Protein AF-A0A6P0WXD3-F1 (afdb_monomer)

Sequence (541 aa):
MPPDFLRRFNADGTFTYDPAAGFDGTDSFFYSLSNAGGSDVAEVEFTVDDVIWFIDNSAGGSTNEGTLENPFTSLAAFNSANDGVGNNPEAGDNIFLYSGSSNYTGGVTLLDNQTLIGQGVTGTSLENELGITLAPFSSSSLPSIGGTDPVITNASGDGITLASGNTIRGLNINNTSGDGISGSNVSDIAISEVDISNTGVHGIDLNTVTNFTYEDSEIIEAGNENAENSIHIRNLFGTNLIEDVRLDEINESGIDIRNNTTDDGTTDSLTIRRLTVEEHSGNFGEDGILAEANGTSNLTLLIDDSDFDINEDGSLGVLVNSQGTATLDLTIQNSTFNAGDANGTGSIQVNNAGNSNATVVIDNNDINNSNGNSINVLNNDNATSVTTISNNEIDGDSTDNTGFGIRVLQDENGSQTVLIDNNTIDTHNFTAILLNARDGNGVLNATVTNNTNTTEPLFEFEAGFAATSEDQNTLNVSLSGNDFNGRNNFSGTEDIALNQFDSSTLNVTQASTANLSALNNGNTVGITGSVNFNQPAPPTP

Structure (mmCIF, N/CA/C/O backbone):
data_AF-A0A6P0WXD3-F1
#
_entry.id   AF-A0A6P0WXD3-F1
#
loop_
_atom_site.group_PDB
_atom_site.id
_atom_site.type_symbol
_atom_site.label_atom_id
_atom_site.label_alt_id
_atom_site.label_comp_id
_atom_site.label_asym_id
_atom_site.label_entity_id
_atom_site.label_seq_id
_atom_site.pdbx_PDB_ins_code
_atom_site.Cartn_x
_atom_site.Cartn_y
_atom_site.Cartn_z
_atom_site.occupancy
_atom_site.B_iso_or_equiv
_atom_site.auth_seq_id
_atom_site.auth_comp_id
_atom_site.auth_asym_id
_atom_site.auth_atom_id
_atom_site.pdbx_PDB_model_num
ATOM 1 N N . MET A 1 1 ? 17.177 4.459 -50.167 1.00 46.03 1 MET A N 1
ATOM 2 C CA . MET A 1 1 ? 18.017 3.883 -49.105 1.00 46.03 1 MET A CA 1
ATOM 3 C C . MET A 1 1 ? 19.326 4.656 -49.015 1.00 46.03 1 MET A C 1
ATOM 5 O O . MET A 1 1 ? 20.008 4.750 -50.038 1.00 46.03 1 MET A O 1
ATOM 9 N N . PRO A 1 2 ? 19.714 5.200 -47.851 1.00 38.22 2 PRO A N 1
ATOM 10 C CA . PRO A 1 2 ? 21.131 5.164 -47.511 1.00 38.22 2 PRO A CA 1
ATOM 11 C C . PRO A 1 2 ? 21.561 3.684 -47.593 1.00 38.22 2 PRO A C 1
ATOM 13 O O . PRO A 1 2 ? 20.780 2.816 -47.211 1.00 38.22 2 PRO A O 1
ATOM 16 N N . PRO A 1 3 ? 22.718 3.359 -48.172 1.00 44.72 3 PRO A N 1
ATOM 17 C CA . PRO A 1 3 ? 23.075 1.989 -48.552 1.00 44.72 3 PRO A CA 1
ATOM 18 C C . PRO A 1 3 ? 23.311 0.985 -47.397 1.00 44.72 3 PRO A C 1
ATOM 20 O O . PRO A 1 3 ? 23.770 -0.114 -47.687 1.00 44.72 3 PRO A O 1
ATOM 23 N N . ASP A 1 4 ? 22.992 1.304 -46.136 1.00 54.38 4 ASP A N 1
ATOM 24 C CA . ASP A 1 4 ? 23.573 0.614 -44.969 1.00 54.38 4 ASP A CA 1
ATOM 25 C C . ASP A 1 4 ? 22.678 -0.400 -44.216 1.00 54.38 4 ASP A C 1
ATOM 27 O O . ASP A 1 4 ? 23.215 -1.145 -43.404 1.00 54.38 4 ASP A O 1
ATOM 31 N N . PHE A 1 5 ? 21.368 -0.531 -44.490 1.00 65.19 5 PHE A N 1
ATOM 32 C CA . PHE A 1 5 ? 20.478 -1.400 -43.670 1.00 65.19 5 PHE A CA 1
ATOM 33 C C . PHE A 1 5 ? 20.148 -2.779 -44.274 1.00 65.19 5 PHE A C 1
ATOM 35 O O . PHE A 1 5 ? 19.750 -3.711 -43.573 1.00 65.19 5 PHE A O 1
ATOM 42 N N . LEU A 1 6 ? 20.350 -2.962 -45.585 1.00 67.62 6 LEU A N 1
ATOM 43 C CA . LEU A 1 6 ? 20.211 -4.271 -46.233 1.00 67.62 6 LEU A CA 1
ATOM 44 C C . LEU A 1 6 ? 21.538 -5.037 -46.132 1.00 67.62 6 LEU A C 1
ATOM 46 O O . LEU A 1 6 ? 22.413 -4.905 -46.990 1.00 67.62 6 LEU A O 1
ATOM 50 N N . ARG A 1 7 ? 21.691 -5.868 -45.098 1.00 65.12 7 ARG A N 1
ATOM 51 C CA . ARG A 1 7 ? 22.963 -6.555 -44.807 1.00 65.12 7 ARG A CA 1
ATOM 52 C C . ARG A 1 7 ? 23.323 -7.644 -45.831 1.00 65.12 7 ARG A C 1
ATOM 54 O O . ARG A 1 7 ? 24.506 -7.923 -46.036 1.00 65.12 7 ARG A O 1
ATOM 61 N N . ARG A 1 8 ? 22.344 -8.288 -46.489 1.00 69.56 8 ARG A N 1
ATOM 62 C CA . ARG A 1 8 ? 22.597 -9.345 -47.497 1.00 69.56 8 ARG A CA 1
ATOM 63 C C . ARG A 1 8 ? 21.376 -9.626 -48.371 1.00 69.56 8 ARG A C 1
ATOM 65 O O . ARG A 1 8 ? 20.282 -9.737 -47.839 1.00 69.56 8 ARG A O 1
ATOM 72 N N . PHE A 1 9 ? 21.583 -9.853 -49.672 1.00 76.94 9 PHE A N 1
ATOM 73 C CA . PHE A 1 9 ? 20.597 -10.457 -50.581 1.00 76.94 9 PHE A CA 1
ATOM 74 C C . PHE A 1 9 ? 21.140 -11.794 -51.108 1.00 76.94 9 PHE A C 1
ATOM 76 O O . PHE A 1 9 ? 22.226 -11.844 -51.691 1.00 76.94 9 PHE A O 1
ATOM 83 N N . ASN A 1 10 ? 20.418 -12.884 -50.867 1.00 80.06 10 ASN A N 1
ATOM 84 C CA . ASN A 1 10 ? 20.824 -14.248 -51.194 1.00 80.06 10 ASN A CA 1
ATOM 85 C C . ASN A 1 10 ? 20.295 -14.686 -52.570 1.00 80.06 10 ASN A C 1
ATOM 87 O O . ASN A 1 10 ? 19.310 -14.165 -53.089 1.00 80.06 10 ASN A O 1
ATOM 91 N N . ALA A 1 11 ? 20.938 -15.693 -53.171 1.00 81.50 11 ALA A N 1
ATOM 92 C CA . ALA A 1 11 ? 20.567 -16.206 -54.496 1.00 81.50 11 ALA A CA 1
ATOM 93 C C . ALA A 1 11 ? 19.182 -16.887 -54.543 1.00 81.50 11 ALA A C 1
ATOM 95 O O . ALA A 1 11 ? 18.634 -17.076 -55.627 1.00 81.50 11 ALA A O 1
ATOM 96 N N . ASP A 1 12 ? 18.631 -17.259 -53.386 1.00 82.75 12 ASP A N 1
ATOM 97 C CA . ASP A 1 12 ? 17.275 -17.795 -53.223 1.00 82.75 12 ASP A CA 1
ATOM 98 C C . ASP A 1 12 ? 16.204 -16.700 -53.041 1.00 82.75 12 ASP A C 1
ATOM 100 O O . ASP A 1 12 ? 15.026 -17.020 -52.900 1.00 82.75 12 ASP A O 1
ATOM 104 N N . GLY A 1 13 ? 16.597 -15.421 -53.080 1.00 79.50 13 GLY A N 1
ATOM 105 C CA . GLY A 1 13 ? 15.706 -14.270 -52.931 1.00 79.50 13 GLY A CA 1
ATOM 106 C C . GLY A 1 13 ? 15.462 -13.829 -51.486 1.00 79.50 13 GLY A C 1
ATOM 107 O O . GLY A 1 13 ? 14.724 -12.869 -51.279 1.00 79.50 13 GLY A O 1
ATOM 108 N N . THR A 1 14 ? 16.071 -14.485 -50.492 1.00 84.00 14 THR A N 1
ATOM 109 C CA . THR A 1 14 ? 16.006 -14.037 -49.092 1.00 84.00 14 THR A CA 1
ATOM 110 C C . THR A 1 14 ? 16.942 -12.857 -48.849 1.00 84.00 14 THR A C 1
ATOM 112 O O . THR A 1 14 ? 17.997 -12.741 -49.478 1.00 84.00 14 THR A O 1
ATOM 115 N N . PHE A 1 15 ? 16.579 -11.979 -47.920 1.00 82.31 15 PHE A N 1
ATOM 116 C CA . PHE A 1 15 ? 17.420 -10.862 -47.515 1.00 82.31 15 PHE A CA 1
ATOM 117 C C . PHE A 1 15 ? 17.396 -10.676 -46.003 1.00 82.31 15 PHE A C 1
ATOM 119 O O . PHE A 1 15 ? 16.479 -11.136 -45.329 1.00 82.31 15 PHE A O 1
ATOM 126 N N . THR A 1 16 ? 18.430 -10.024 -45.479 1.00 85.06 16 THR A N 1
ATOM 127 C CA . THR A 1 16 ? 18.495 -9.614 -44.075 1.00 85.06 16 THR A CA 1
ATOM 128 C C . THR A 1 16 ? 18.417 -8.099 -44.025 1.00 85.06 16 THR A C 1
ATOM 130 O O . THR A 1 16 ? 19.223 -7.422 -44.670 1.00 85.06 16 THR A O 1
ATOM 133 N N . TYR A 1 17 ? 17.441 -7.602 -43.278 1.00 85.62 17 TYR A N 1
ATOM 134 C CA . TYR A 1 17 ? 17.276 -6.199 -42.942 1.00 85.62 17 TYR A CA 1
ATOM 135 C C . TYR A 1 17 ? 17.602 -6.035 -41.463 1.00 85.62 17 TYR A C 1
ATOM 137 O O . TYR A 1 17 ? 17.128 -6.823 -40.646 1.00 85.62 17 TYR A O 1
ATOM 145 N N . ASP A 1 18 ? 18.446 -5.062 -41.161 1.00 85.50 18 ASP A N 1
ATOM 146 C CA . ASP A 1 18 ? 18.772 -4.665 -39.801 1.00 85.50 18 ASP A CA 1
ATOM 147 C C . ASP A 1 18 ? 18.635 -3.140 -39.738 1.00 85.50 18 ASP A C 1
ATOM 149 O O . ASP A 1 18 ? 19.424 -2.449 -40.397 1.00 85.50 18 ASP A O 1
ATOM 153 N N . PRO A 1 19 ? 17.584 -2.617 -39.084 1.00 87.75 19 PRO A N 1
ATOM 154 C CA . PRO A 1 19 ? 17.342 -1.182 -39.026 1.00 87.75 19 PRO A CA 1
ATOM 155 C C . PRO A 1 19 ? 18.448 -0.466 -38.241 1.00 87.75 19 PRO A C 1
ATOM 157 O O . PRO A 1 19 ? 19.242 -1.084 -37.531 1.00 87.75 19 PRO A O 1
ATOM 160 N N . ALA A 1 20 ? 18.505 0.864 -38.354 1.00 88.81 20 ALA A N 1
ATOM 161 C CA . ALA A 1 20 ? 19.303 1.646 -37.413 1.00 88.81 20 ALA A CA 1
ATOM 162 C C . ALA A 1 20 ? 18.816 1.385 -35.979 1.00 88.81 20 ALA A C 1
ATOM 164 O O . ALA A 1 20 ? 17.623 1.160 -35.770 1.00 88.81 20 ALA A O 1
ATOM 165 N N . ALA A 1 21 ? 19.723 1.471 -35.003 1.00 91.94 21 ALA A N 1
ATOM 166 C CA . ALA A 1 21 ? 19.342 1.479 -33.594 1.00 91.94 21 ALA A CA 1
ATOM 167 C C . ALA A 1 21 ? 18.220 2.504 -33.359 1.00 91.94 21 ALA A C 1
ATOM 169 O O . ALA A 1 21 ? 18.282 3.602 -33.922 1.00 91.94 21 ALA A O 1
ATOM 170 N N . GLY A 1 22 ? 17.196 2.100 -32.603 1.00 92.62 22 GLY A N 1
ATOM 171 C CA . GLY A 1 22 ? 16.032 2.921 -32.265 1.00 92.62 22 GLY A CA 1
ATOM 172 C C . GLY A 1 22 ? 15.164 3.373 -33.436 1.00 92.62 22 GLY A C 1
ATOM 173 O O . GLY A 1 22 ? 14.459 4.359 -33.299 1.00 92.62 22 GLY A O 1
ATOM 174 N N . PHE A 1 23 ? 15.253 2.745 -34.613 1.00 92.50 23 PHE A N 1
ATOM 175 C CA . PHE A 1 23 ? 14.320 3.051 -35.697 1.00 92.50 23 PHE A CA 1
ATOM 176 C C . PHE A 1 23 ? 13.015 2.274 -35.526 1.00 92.50 23 PHE A C 1
ATOM 178 O O . PHE A 1 23 ? 13.013 1.042 -35.576 1.00 92.50 23 PHE A O 1
ATOM 185 N N . ASP A 1 24 ? 11.922 3.015 -35.461 1.00 90.94 24 ASP A N 1
ATOM 186 C CA . ASP A 1 24 ? 10.548 2.568 -35.598 1.00 90.94 24 ASP A CA 1
ATOM 187 C C . ASP A 1 24 ? 9.872 3.299 -36.782 1.00 90.94 24 ASP A C 1
ATOM 189 O O . ASP A 1 24 ? 10.327 4.327 -37.297 1.00 90.94 24 ASP A O 1
ATOM 193 N N . GLY A 1 25 ? 8.791 2.725 -37.300 1.00 92.00 25 GLY A N 1
ATOM 194 C CA . GLY A 1 25 ? 8.017 3.273 -38.407 1.00 92.00 25 GLY A CA 1
ATOM 195 C C . GLY A 1 25 ? 8.165 2.524 -39.732 1.00 92.00 25 GLY A C 1
ATOM 196 O O . GLY A 1 25 ? 8.572 1.366 -39.819 1.00 92.00 25 GLY A O 1
ATOM 197 N N . THR A 1 26 ? 7.711 3.170 -40.808 1.00 91.94 26 THR A N 1
ATOM 198 C CA . THR A 1 26 ? 7.602 2.536 -42.132 1.00 91.94 26 THR A CA 1
ATOM 199 C C . THR A 1 26 ? 8.904 2.650 -42.912 1.00 91.94 26 THR A C 1
ATOM 201 O O . THR A 1 26 ? 9.421 3.751 -43.105 1.00 91.94 26 THR A O 1
ATOM 204 N N . ASP A 1 27 ? 9.376 1.526 -43.446 1.00 91.19 27 ASP A N 1
ATOM 205 C CA . ASP A 1 27 ? 10.491 1.472 -44.385 1.00 91.19 27 ASP A CA 1
ATOM 206 C C . ASP A 1 27 ? 10.106 0.695 -45.652 1.00 91.19 27 ASP A C 1
ATOM 208 O O . ASP A 1 27 ? 9.104 -0.024 -45.725 1.00 91.19 27 ASP A O 1
ATOM 212 N N . SER A 1 28 ? 10.895 0.887 -46.703 1.00 89.19 28 SER A N 1
ATOM 213 C CA . SER A 1 28 ? 10.665 0.265 -47.996 1.00 89.19 28 SER A CA 1
ATOM 214 C C . SER A 1 28 ? 11.958 -0.013 -48.749 1.00 89.19 28 SER A C 1
ATOM 216 O O . SER A 1 28 ? 12.973 0.685 -48.646 1.00 89.19 28 SER A O 1
ATOM 218 N N . PHE A 1 29 ? 11.914 -1.034 -49.598 1.00 85.50 29 PHE A N 1
ATOM 219 C CA . PHE A 1 29 ? 12.948 -1.246 -50.599 1.00 85.50 29 PHE A CA 1
ATOM 220 C C . PHE A 1 29 ? 12.358 -1.692 -51.929 1.00 85.50 29 PHE A C 1
ATOM 222 O O . PHE A 1 29 ? 11.316 -2.338 -52.008 1.00 85.50 29 PHE A O 1
ATOM 229 N N . PHE A 1 30 ? 13.085 -1.381 -52.999 1.00 88.06 30 PHE A N 1
ATOM 230 C CA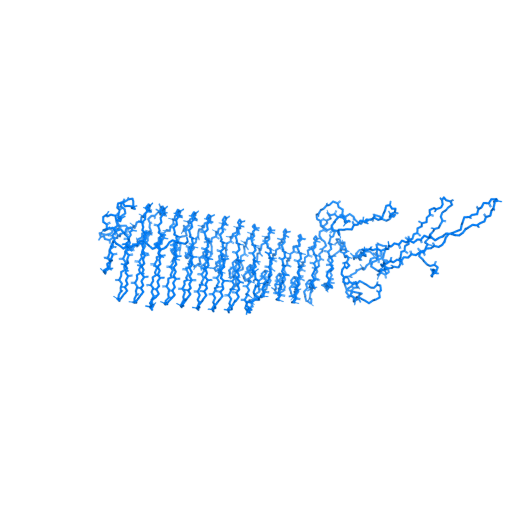 . PHE A 1 30 ? 12.759 -1.842 -54.341 1.00 88.06 30 PHE A CA 1
ATOM 231 C C . PHE A 1 30 ? 13.600 -3.062 -54.700 1.00 88.06 30 PHE A C 1
ATOM 233 O O . PHE A 1 30 ? 14.802 -3.102 -54.429 1.00 88.06 30 PHE A O 1
ATOM 240 N N . TYR A 1 31 ? 12.997 -4.022 -55.390 1.00 84.94 31 TYR A N 1
ATOM 241 C CA . TYR A 1 31 ? 13.704 -5.138 -56.014 1.00 84.94 31 TYR A CA 1
ATOM 242 C C . TYR A 1 31 ? 13.327 -5.247 -57.489 1.00 84.94 31 TYR A C 1
ATOM 244 O O . TYR A 1 31 ? 12.270 -4.782 -57.917 1.00 84.94 31 TYR A O 1
ATOM 252 N N . SER A 1 32 ? 14.207 -5.859 -58.287 1.00 88.06 32 SER A N 1
ATOM 253 C CA . SER A 1 32 ? 13.945 -6.107 -59.702 1.00 88.06 32 SER A CA 1
ATOM 254 C C . SER A 1 32 ? 13.986 -7.592 -60.021 1.00 88.06 32 SER A C 1
ATOM 256 O O . SER A 1 32 ? 14.920 -8.296 -59.637 1.00 88.06 32 SER A O 1
ATOM 258 N N . LEU A 1 33 ? 12.977 -8.062 -60.751 1.00 87.00 33 LEU A N 1
ATOM 259 C CA . LEU A 1 33 ? 12.922 -9.418 -61.285 1.00 87.00 33 LEU A CA 1
ATOM 260 C C . LEU A 1 33 ? 13.192 -9.375 -62.784 1.00 87.00 33 LEU A C 1
ATOM 262 O O . LEU A 1 33 ? 12.530 -8.640 -63.509 1.00 87.00 33 LEU A O 1
ATOM 266 N N . SER A 1 34 ? 14.128 -10.197 -63.259 1.00 88.50 34 SER A N 1
ATOM 267 C CA . SER A 1 34 ? 14.469 -10.327 -64.679 1.00 88.50 34 SER A CA 1
ATOM 268 C C . SER A 1 34 ? 14.293 -11.767 -65.162 1.00 88.50 34 SER A C 1
ATOM 270 O O . SER A 1 34 ? 14.716 -12.714 -64.502 1.00 88.50 34 SER A O 1
ATOM 272 N N . ASN A 1 35 ? 13.731 -11.946 -66.355 1.00 90.56 35 ASN A N 1
ATOM 273 C CA . ASN A 1 35 ? 13.708 -13.222 -67.071 1.00 90.56 35 ASN A CA 1
ATOM 274 C C . ASN A 1 35 ? 13.937 -13.009 -68.581 1.00 90.56 35 ASN A C 1
ATOM 276 O O . ASN A 1 35 ? 14.199 -11.898 -69.038 1.00 90.56 35 ASN A O 1
ATOM 280 N N . ALA A 1 36 ? 13.834 -14.073 -69.386 1.00 94.56 36 ALA A N 1
ATOM 281 C CA . ALA A 1 36 ? 14.030 -13.988 -70.839 1.00 94.56 36 ALA A CA 1
ATOM 282 C C . ALA A 1 36 ? 13.021 -13.067 -71.567 1.00 94.56 36 ALA A C 1
ATOM 284 O O . ALA A 1 36 ? 13.238 -12.728 -72.729 1.00 94.56 36 ALA A O 1
ATOM 285 N N . GLY A 1 37 ? 11.920 -12.688 -70.912 1.00 92.88 37 GLY A N 1
ATOM 286 C CA . GLY A 1 37 ? 10.877 -11.804 -71.428 1.00 92.88 37 GLY A CA 1
ATOM 287 C C . GLY A 1 37 ? 10.999 -10.335 -71.007 1.00 92.88 37 GLY A C 1
ATOM 288 O O . GLY A 1 37 ? 10.280 -9.514 -71.570 1.00 92.88 37 GLY A O 1
ATOM 289 N N . GLY A 1 38 ? 11.885 -9.980 -70.068 1.00 92.88 38 GLY A N 1
ATOM 290 C CA . GLY A 1 38 ? 12.076 -8.597 -69.614 1.00 92.88 38 GLY A CA 1
ATOM 291 C C . GLY A 1 38 ? 12.451 -8.475 -68.137 1.00 92.88 38 GLY A C 1
ATOM 292 O O . GLY A 1 38 ? 12.716 -9.477 -67.475 1.00 92.88 38 GLY A O 1
ATOM 293 N N . SER A 1 39 ? 12.474 -7.236 -67.637 1.00 93.88 39 SER A N 1
ATOM 294 C CA . SER A 1 39 ? 12.678 -6.916 -66.221 1.00 93.88 39 SER A CA 1
ATOM 295 C C . SER A 1 39 ? 11.541 -6.044 -65.706 1.00 93.88 39 SER A C 1
ATOM 297 O O . SER A 1 39 ? 11.061 -5.190 -66.451 1.00 93.88 39 SER A O 1
ATOM 299 N N . ASP A 1 40 ? 11.156 -6.236 -64.450 1.00 95.38 40 ASP A N 1
ATOM 300 C CA . ASP A 1 40 ? 10.182 -5.404 -63.740 1.00 95.38 40 ASP A CA 1
ATOM 301 C C . ASP A 1 40 ? 10.739 -4.980 -62.374 1.00 95.38 40 ASP A C 1
ATOM 303 O O . ASP A 1 40 ? 11.691 -5.599 -61.881 1.00 95.38 40 ASP A O 1
ATOM 307 N N . VAL A 1 41 ? 10.196 -3.915 -61.788 1.00 93.62 41 VAL A N 1
ATOM 308 C CA . VAL A 1 41 ? 10.593 -3.385 -60.474 1.00 93.62 41 VAL A CA 1
ATOM 309 C C . VAL A 1 41 ? 9.367 -3.322 -59.574 1.00 93.62 41 VAL A C 1
ATOM 311 O O . VAL A 1 41 ? 8.339 -2.779 -59.967 1.00 93.62 41 VAL A O 1
ATOM 314 N N . ALA A 1 42 ? 9.493 -3.847 -58.360 1.00 91.56 42 ALA A N 1
ATOM 315 C CA . ALA A 1 42 ? 8.449 -3.812 -57.347 1.00 91.56 42 ALA A CA 1
ATOM 316 C C . ALA A 1 42 ? 8.993 -3.251 -56.029 1.00 91.56 42 ALA A C 1
ATOM 318 O O . ALA A 1 42 ? 10.191 -3.341 -55.754 1.00 91.56 42 ALA A O 1
ATOM 319 N N . GLU A 1 43 ? 8.095 -2.668 -55.242 1.00 91.69 43 GLU A N 1
ATOM 320 C CA . GLU A 1 43 ? 8.355 -2.132 -53.908 1.00 91.69 43 GLU A CA 1
ATOM 321 C C . GLU A 1 43 ? 7.860 -3.119 -52.851 1.00 91.69 43 GLU A C 1
ATOM 323 O O . GLU A 1 43 ? 6.801 -3.734 -53.009 1.00 91.69 43 GLU A O 1
ATOM 328 N N . VAL A 1 44 ? 8.642 -3.280 -51.791 1.00 88.25 44 VAL A N 1
ATOM 329 C CA . VAL A 1 44 ? 8.232 -3.924 -50.545 1.00 88.25 44 VAL A CA 1
ATOM 330 C C . VAL A 1 44 ? 8.196 -2.833 -49.491 1.00 88.25 44 VAL A C 1
ATOM 332 O O . VAL A 1 44 ? 9.209 -2.173 -49.282 1.00 88.25 44 VAL A O 1
ATOM 335 N N . GLU A 1 45 ? 7.045 -2.666 -48.852 1.00 90.31 45 GLU A N 1
ATOM 336 C CA . GLU A 1 45 ? 6.830 -1.769 -47.717 1.00 90.31 45 GLU A CA 1
ATOM 337 C C . GLU A 1 45 ? 6.571 -2.619 -46.469 1.00 90.31 45 GLU A C 1
ATOM 339 O O . GLU A 1 45 ? 5.892 -3.650 -46.549 1.00 90.31 45 GLU A O 1
ATOM 344 N N . PHE A 1 46 ? 7.146 -2.222 -45.339 1.00 88.56 46 PHE A N 1
ATOM 345 C CA . PHE A 1 46 ? 6.972 -2.877 -44.046 1.00 88.56 46 PHE A CA 1
ATOM 346 C C . PHE A 1 46 ? 7.142 -1.865 -42.911 1.00 88.56 46 PHE A C 1
ATOM 348 O O . PHE A 1 46 ? 7.683 -0.777 -43.103 1.00 88.56 46 PHE A O 1
ATOM 355 N N . THR A 1 47 ? 6.675 -2.236 -41.724 1.00 89.62 47 THR A N 1
ATOM 356 C CA . THR A 1 47 ? 6.752 -1.410 -40.518 1.00 89.62 47 THR A CA 1
ATOM 357 C C . THR A 1 47 ? 7.650 -2.100 -39.501 1.00 89.62 47 THR A C 1
ATOM 359 O O . THR A 1 47 ? 7.552 -3.316 -39.320 1.00 89.62 47 THR A O 1
ATOM 362 N N . VAL A 1 48 ? 8.540 -1.325 -38.890 1.00 90.06 48 VAL A N 1
ATOM 363 C CA . VAL A 1 48 ? 9.268 -1.678 -37.671 1.00 90.06 48 VAL A CA 1
ATOM 364 C C . VAL A 1 48 ? 8.521 -1.017 -36.521 1.00 90.06 48 VAL A C 1
ATOM 366 O O . VAL A 1 48 ? 8.120 0.134 -36.648 1.00 90.06 48 VAL A O 1
ATOM 369 N N . ASP A 1 49 ? 8.277 -1.752 -35.452 1.00 88.19 49 ASP A N 1
ATOM 370 C CA . ASP A 1 49 ? 7.566 -1.269 -34.269 1.00 88.19 49 ASP A CA 1
ATOM 371 C C . ASP A 1 49 ? 8.197 -1.927 -33.037 1.00 88.19 49 ASP A C 1
ATOM 373 O O . ASP A 1 49 ? 9.025 -2.835 -33.197 1.00 88.19 49 ASP A O 1
ATOM 377 N N . ASP A 1 50 ? 7.797 -1.491 -31.845 1.00 88.31 50 ASP A N 1
ATOM 378 C CA . ASP A 1 50 ? 8.191 -2.079 -30.558 1.00 88.31 50 ASP A CA 1
ATOM 379 C C . ASP A 1 50 ? 9.721 -2.172 -30.355 1.00 88.31 50 ASP A C 1
ATOM 381 O O . ASP A 1 50 ? 10.316 -3.258 -30.312 1.00 88.31 50 ASP A O 1
ATOM 385 N N . VAL A 1 51 ? 10.389 -1.020 -30.227 1.00 93.94 51 VAL A N 1
ATOM 386 C CA . VAL A 1 51 ? 11.839 -0.964 -29.980 1.00 93.94 51 VAL A CA 1
ATOM 387 C C . VAL A 1 51 ? 12.180 -1.596 -28.626 1.00 93.94 51 VAL A C 1
ATOM 389 O O . VAL A 1 51 ? 11.506 -1.367 -27.622 1.00 93.94 51 VAL A O 1
ATOM 392 N N . ILE A 1 52 ? 13.260 -2.388 -28.602 1.00 96.75 52 ILE A N 1
ATOM 393 C CA . ILE A 1 52 ? 13.837 -2.960 -27.381 1.00 96.75 52 ILE A CA 1
ATOM 394 C C . ILE A 1 52 ? 15.277 -2.475 -27.229 1.00 96.75 52 ILE A C 1
ATOM 396 O O . ILE A 1 52 ? 16.120 -2.716 -28.101 1.00 96.75 52 ILE A O 1
ATOM 400 N N . TRP A 1 53 ? 15.571 -1.867 -26.086 1.00 98.38 53 TRP A N 1
ATOM 401 C CA . TRP A 1 53 ? 16.906 -1.445 -25.688 1.00 98.38 53 TRP A CA 1
ATOM 402 C C . TRP A 1 53 ? 17.552 -2.469 -24.768 1.00 98.38 53 TRP A C 1
ATOM 404 O O . TRP A 1 53 ? 17.008 -2.825 -23.729 1.00 98.38 53 TRP A O 1
ATOM 414 N N . PHE A 1 54 ? 18.744 -2.928 -25.127 1.00 98.56 54 PHE A N 1
ATOM 415 C CA . PHE A 1 54 ? 19.460 -3.967 -24.393 1.00 98.56 54 PHE A CA 1
ATOM 416 C C . PHE A 1 54 ? 20.588 -3.368 -23.555 1.00 98.56 54 PHE A C 1
ATOM 418 O O . PHE A 1 54 ? 21.407 -2.594 -24.064 1.00 98.56 54 PHE A O 1
ATOM 425 N N . ILE A 1 55 ? 20.672 -3.770 -22.286 1.00 98.75 55 ILE A N 1
ATOM 426 C CA . ILE A 1 55 ? 21.723 -3.350 -21.353 1.00 98.75 55 ILE A CA 1
ATOM 427 C C . ILE A 1 55 ? 22.424 -4.588 -20.782 1.00 98.75 55 ILE A C 1
ATOM 429 O O . ILE A 1 55 ? 21.820 -5.370 -20.051 1.00 98.75 55 ILE A O 1
ATOM 433 N N . ASP A 1 56 ? 23.709 -4.755 -21.096 1.00 98.25 56 ASP A N 1
ATOM 434 C CA . ASP A 1 56 ? 24.532 -5.892 -20.671 1.00 98.25 56 ASP A CA 1
ATOM 435 C C . ASP A 1 56 ? 25.945 -5.432 -20.283 1.00 98.25 56 ASP A C 1
ATOM 437 O O . ASP A 1 56 ? 26.794 -5.146 -21.133 1.00 98.25 56 ASP A O 1
ATOM 441 N N . ASN A 1 57 ? 26.237 -5.397 -18.980 1.00 96.94 57 ASN A N 1
ATOM 442 C CA . ASN A 1 57 ? 27.567 -5.018 -18.486 1.00 96.94 57 ASN A CA 1
ATOM 443 C C . ASN A 1 57 ? 28.655 -6.086 -18.714 1.00 96.94 57 ASN A C 1
ATOM 445 O O . ASN A 1 57 ? 29.828 -5.842 -18.420 1.00 96.94 57 ASN A O 1
ATOM 449 N N . SER A 1 58 ? 28.295 -7.254 -19.250 1.00 96.31 58 SER A N 1
ATOM 450 C CA . SER A 1 58 ? 29.226 -8.315 -19.635 1.00 96.31 58 SER A CA 1
ATOM 451 C C . SER A 1 58 ? 29.616 -8.272 -21.120 1.00 96.31 58 SER A C 1
ATOM 453 O O . SER A 1 58 ? 30.571 -8.949 -21.520 1.00 96.31 58 SER A O 1
ATOM 455 N N . ALA A 1 59 ? 28.948 -7.435 -21.928 1.00 95.75 59 ALA A N 1
ATOM 456 C CA . ALA A 1 59 ? 29.132 -7.321 -23.376 1.00 95.75 59 ALA A CA 1
ATOM 457 C C . ALA A 1 59 ? 30.444 -6.614 -23.770 1.00 95.75 59 ALA A C 1
ATOM 459 O O . ALA A 1 59 ? 30.483 -5.501 -24.309 1.00 95.75 59 ALA A O 1
ATOM 460 N N . GLY A 1 60 ? 31.567 -7.286 -23.514 1.00 88.31 60 GLY A N 1
ATOM 461 C CA . GLY A 1 60 ? 32.896 -6.819 -23.888 1.00 88.31 60 GLY A CA 1
ATOM 462 C C . GLY A 1 60 ? 33.027 -6.617 -25.401 1.00 88.31 60 GLY A C 1
ATOM 463 O O . GLY A 1 60 ? 32.963 -7.573 -26.168 1.00 88.31 60 GLY A O 1
ATOM 464 N N . GLY A 1 61 ? 33.283 -5.375 -25.821 1.00 88.94 61 GLY A N 1
ATOM 465 C CA . GLY A 1 61 ? 33.469 -5.010 -27.231 1.00 88.94 61 GLY A CA 1
ATOM 466 C C . GLY A 1 61 ? 32.243 -4.403 -27.917 1.00 88.94 61 GLY A C 1
ATOM 467 O O . GLY A 1 61 ? 32.359 -4.055 -29.090 1.00 88.94 61 GLY A O 1
ATOM 468 N N . SER A 1 62 ? 31.126 -4.234 -27.202 1.00 96.31 62 SER A N 1
ATOM 469 C CA . SER A 1 62 ? 29.954 -3.497 -27.691 1.00 96.31 62 SER A CA 1
ATOM 470 C C . SER A 1 62 ? 30.292 -2.047 -28.074 1.00 96.31 62 SER A C 1
ATOM 472 O O . SER A 1 62 ? 31.095 -1.380 -27.407 1.00 96.31 62 SER A O 1
ATOM 474 N N . THR A 1 63 ? 29.637 -1.533 -29.120 1.00 96.00 63 THR A N 1
ATOM 475 C CA . THR A 1 63 ? 29.690 -0.115 -29.516 1.00 96.00 63 THR A CA 1
ATOM 476 C C . THR A 1 63 ? 28.769 0.799 -28.700 1.00 96.00 63 THR A C 1
ATOM 478 O O . THR A 1 63 ? 28.826 2.009 -28.904 1.00 96.00 63 THR A O 1
ATOM 481 N N . ASN A 1 64 ? 28.015 0.266 -27.723 1.00 96.56 64 ASN A N 1
ATOM 482 C CA . ASN A 1 64 ? 27.050 1.005 -26.891 1.00 96.56 64 ASN A CA 1
ATOM 483 C C . ASN A 1 64 ? 25.933 1.674 -27.710 1.00 96.56 64 ASN A C 1
ATOM 485 O O . ASN A 1 64 ? 25.614 2.842 -27.508 1.00 96.56 64 ASN A O 1
ATOM 489 N N . GLU A 1 65 ? 25.348 0.925 -28.640 1.00 96.06 65 GLU A N 1
ATOM 490 C CA . GLU A 1 65 ? 24.218 1.387 -29.455 1.00 96.06 65 GLU A CA 1
ATOM 491 C C . GLU A 1 65 ? 22.864 0.973 -28.870 1.00 96.06 65 GLU A C 1
ATOM 493 O O . GLU A 1 65 ? 21.842 1.360 -29.413 1.00 96.06 65 GLU A O 1
ATOM 498 N N . GLY A 1 66 ? 22.842 0.162 -27.806 1.00 97.06 66 GLY A N 1
ATOM 499 C CA . GLY A 1 66 ? 21.614 -0.329 -27.179 1.00 97.06 66 GLY A CA 1
ATOM 500 C C . GLY A 1 66 ? 20.889 -1.425 -27.966 1.00 97.06 66 GLY A C 1
ATOM 501 O O . GLY A 1 66 ? 19.810 -1.849 -27.570 1.00 97.06 66 GLY A O 1
ATOM 502 N N . THR A 1 67 ? 21.475 -1.919 -29.058 1.00 96.00 67 THR A N 1
ATOM 503 C CA . THR A 1 67 ? 20.907 -3.005 -29.870 1.00 96.00 67 THR A CA 1
ATOM 504 C C . THR A 1 67 ? 21.249 -4.377 -29.291 1.00 96.00 67 THR A C 1
ATOM 506 O O . THR A 1 67 ? 22.155 -4.508 -28.472 1.00 96.00 67 THR A O 1
ATOM 509 N N . LEU A 1 68 ? 20.587 -5.434 -29.768 1.00 94.69 68 LEU A N 1
ATOM 510 C CA . LEU A 1 68 ? 20.883 -6.809 -29.345 1.00 94.69 68 LEU A CA 1
ATOM 511 C C . LEU A 1 68 ? 22.346 -7.226 -29.616 1.00 94.69 68 LEU A C 1
ATOM 513 O O . LEU A 1 68 ? 22.928 -7.974 -28.836 1.00 94.69 68 LEU A O 1
ATOM 517 N N . GLU A 1 69 ? 22.944 -6.769 -30.726 1.00 93.31 69 GLU A N 1
ATOM 518 C CA . GLU A 1 69 ? 24.347 -7.066 -31.075 1.00 93.31 69 GLU A CA 1
ATOM 519 C C . GLU A 1 69 ? 25.334 -6.134 -30.344 1.00 93.31 69 GLU A C 1
ATOM 521 O O . GLU A 1 69 ? 26.440 -6.557 -30.007 1.00 93.31 69 GLU A O 1
ATOM 526 N N . ASN A 1 70 ? 24.933 -4.887 -30.070 1.00 96.12 70 ASN A N 1
ATOM 527 C CA . ASN A 1 70 ? 25.748 -3.871 -29.400 1.00 96.12 70 ASN A CA 1
ATOM 528 C C . ASN A 1 70 ? 24.979 -3.213 -28.237 1.00 96.12 70 ASN A C 1
ATOM 530 O O . ASN A 1 70 ? 24.636 -2.028 -28.327 1.00 96.12 70 ASN A O 1
ATOM 534 N N . PRO A 1 71 ? 24.728 -3.942 -27.133 1.00 98.06 71 PRO A N 1
ATOM 535 C CA . PRO A 1 71 ? 23.949 -3.430 -26.008 1.00 98.06 71 PRO A CA 1
ATOM 536 C C . PRO A 1 71 ? 24.681 -2.292 -25.291 1.00 98.06 71 PRO A C 1
ATOM 538 O O . PRO A 1 71 ? 25.910 -2.173 -25.368 1.00 98.06 71 PRO A O 1
ATOM 541 N N . PHE A 1 72 ? 23.958 -1.461 -24.545 1.00 98.62 72 PHE A N 1
ATOM 542 C CA . PHE A 1 72 ? 24.594 -0.546 -23.602 1.00 98.62 72 PHE A CA 1
ATOM 543 C C . PHE A 1 72 ? 25.346 -1.352 -22.540 1.00 98.62 72 PHE A C 1
ATOM 545 O O . PHE A 1 72 ? 24.809 -2.284 -21.952 1.00 98.62 72 PHE A O 1
ATOM 552 N N . THR A 1 73 ? 26.594 -0.992 -22.251 1.00 97.81 73 THR A N 1
ATOM 553 C CA . THR A 1 73 ? 27.428 -1.727 -21.285 1.00 97.81 73 THR A CA 1
ATOM 554 C C . THR A 1 73 ? 27.280 -1.214 -19.851 1.00 97.81 73 THR A C 1
ATOM 556 O O . THR A 1 73 ? 28.003 -1.651 -18.960 1.00 97.81 73 THR A O 1
ATOM 559 N N . SER A 1 74 ? 26.408 -0.229 -19.615 1.00 97.75 74 SER A N 1
ATOM 560 C CA . SER A 1 74 ? 26.141 0.347 -18.290 1.00 97.75 74 SER A CA 1
ATOM 561 C C . SER A 1 74 ? 24.837 1.146 -18.284 1.00 97.75 74 SER A C 1
ATOM 563 O O . SER A 1 74 ? 24.461 1.696 -19.321 1.00 97.75 74 SER A O 1
ATOM 565 N N . LEU A 1 75 ? 24.224 1.306 -17.107 1.00 98.38 75 LEU A N 1
ATOM 566 C CA . LEU A 1 75 ? 23.074 2.201 -16.929 1.00 98.38 75 LEU A CA 1
ATOM 567 C C . LEU A 1 75 ? 23.429 3.661 -17.227 1.00 98.38 75 LEU A C 1
ATOM 569 O O . LEU A 1 75 ? 22.635 4.369 -17.821 1.00 98.38 75 LEU A O 1
ATOM 573 N N . ALA A 1 76 ? 24.651 4.107 -16.920 1.00 98.12 76 ALA A N 1
ATOM 574 C CA . ALA A 1 76 ? 25.088 5.467 -17.246 1.00 98.12 76 ALA A CA 1
ATOM 575 C C . ALA A 1 76 ? 25.091 5.753 -18.762 1.00 98.12 76 ALA A C 1
ATOM 577 O O . ALA A 1 76 ? 24.759 6.863 -19.185 1.00 98.12 76 ALA A O 1
ATOM 578 N N . ALA A 1 77 ? 25.464 4.761 -19.581 1.00 98.19 77 ALA A N 1
ATOM 579 C CA . ALA A 1 77 ? 25.402 4.873 -21.038 1.00 98.19 77 ALA A CA 1
ATOM 580 C C . ALA A 1 77 ? 23.948 4.928 -21.527 1.00 98.19 77 ALA A C 1
ATOM 582 O O . ALA A 1 77 ? 23.629 5.797 -22.334 1.00 98.19 77 ALA A O 1
ATOM 583 N N . PHE A 1 78 ? 23.080 4.070 -20.979 1.00 98.62 78 PHE A N 1
ATOM 584 C CA . PHE A 1 78 ? 21.646 4.097 -21.262 1.00 98.62 78 PHE A CA 1
ATOM 585 C C . PHE A 1 78 ? 21.008 5.435 -20.855 1.00 98.62 78 PHE A C 1
ATOM 587 O O . PHE A 1 78 ? 20.442 6.106 -21.705 1.00 98.62 78 PHE A O 1
ATOM 594 N N . ASN A 1 79 ? 21.192 5.898 -19.614 1.00 98.25 79 ASN A N 1
ATOM 595 C CA . ASN A 1 79 ? 20.650 7.170 -19.115 1.00 98.25 79 ASN A CA 1
ATOM 596 C C . ASN A 1 79 ? 21.092 8.372 -19.962 1.00 98.25 79 ASN A C 1
ATOM 598 O O . ASN A 1 79 ? 20.341 9.325 -20.126 1.00 98.25 79 ASN A O 1
ATOM 602 N N . SER A 1 80 ? 22.317 8.346 -20.502 1.00 97.88 80 SER A N 1
ATOM 603 C CA . SER A 1 80 ? 22.803 9.418 -21.382 1.00 97.88 80 SER A CA 1
ATOM 604 C C . SER A 1 80 ? 22.096 9.440 -22.738 1.00 97.88 80 SER A C 1
ATOM 606 O O . SER A 1 80 ? 22.083 10.483 -23.387 1.00 97.88 80 SER A O 1
ATOM 608 N N . ALA A 1 81 ? 21.576 8.292 -23.175 1.00 98.00 81 ALA A N 1
ATOM 609 C CA . ALA A 1 81 ? 20.810 8.147 -24.401 1.00 98.00 81 ALA A CA 1
ATOM 610 C C . ALA A 1 81 ? 19.296 8.254 -24.161 1.00 98.00 81 ALA A C 1
ATOM 612 O O . ALA A 1 81 ? 18.607 8.623 -25.090 1.00 98.00 81 ALA A O 1
ATOM 613 N N . ASN A 1 82 ? 18.774 7.972 -22.961 1.00 98.31 82 ASN A N 1
ATOM 614 C CA . ASN A 1 82 ? 17.338 7.968 -22.647 1.00 98.31 82 ASN A CA 1
ATOM 615 C C . ASN A 1 82 ? 16.743 9.389 -22.568 1.00 98.31 82 ASN A C 1
ATOM 617 O O . ASN A 1 82 ? 16.364 9.867 -21.499 1.00 98.31 82 ASN A O 1
ATOM 621 N N . ASP A 1 83 ? 16.732 10.097 -23.698 1.00 97.25 83 ASP A N 1
ATOM 622 C CA . ASP A 1 83 ? 16.355 11.508 -23.814 1.00 97.25 83 ASP A CA 1
ATOM 623 C C . ASP A 1 83 ? 15.208 11.775 -24.803 1.00 97.25 83 ASP A C 1
ATOM 625 O O . ASP A 1 83 ? 14.772 12.924 -24.929 1.00 97.25 83 ASP A O 1
ATOM 629 N N . GLY A 1 84 ? 14.714 10.745 -25.499 1.00 95.88 84 GLY A N 1
ATOM 630 C CA . GLY A 1 84 ? 13.654 10.860 -26.502 1.00 95.88 84 GLY A CA 1
ATOM 631 C C . GLY A 1 84 ? 14.022 11.689 -27.737 1.00 95.88 84 GLY A C 1
ATOM 632 O O . GLY A 1 84 ? 13.141 12.245 -28.398 1.00 95.88 84 GLY A O 1
ATOM 633 N N . VAL A 1 85 ? 15.314 11.867 -28.042 1.00 94.94 85 VAL A N 1
ATOM 634 C CA . VAL A 1 85 ? 15.766 12.685 -29.178 1.00 94.94 85 VAL A CA 1
ATOM 635 C C . VAL A 1 85 ? 16.241 11.825 -30.346 1.00 94.94 85 VAL A C 1
ATOM 637 O O . VAL A 1 85 ? 17.311 11.224 -30.324 1.00 94.94 85 VAL A O 1
ATOM 640 N N . GLY A 1 86 ? 15.527 11.902 -31.469 1.00 91.19 86 GLY A N 1
ATOM 641 C CA . GLY A 1 86 ? 15.926 11.195 -32.686 1.00 91.19 86 GLY A CA 1
ATOM 642 C C . GLY A 1 86 ? 15.625 9.707 -32.559 1.00 91.19 86 GLY A C 1
ATOM 643 O O . GLY A 1 86 ? 14.489 9.371 -32.285 1.00 91.19 86 GLY A O 1
ATOM 644 N N . ASN A 1 87 ? 16.627 8.849 -32.759 1.00 93.06 87 ASN A N 1
ATOM 645 C CA . ASN A 1 87 ? 16.483 7.394 -32.606 1.00 93.06 87 ASN A CA 1
ATOM 646 C C . ASN A 1 87 ? 17.046 6.906 -31.260 1.00 93.06 87 ASN A C 1
ATOM 648 O O . ASN A 1 87 ? 17.618 5.822 -31.161 1.00 93.06 87 ASN A O 1
ATOM 652 N N . ASN A 1 88 ? 17.031 7.774 -30.261 1.00 96.81 88 ASN A N 1
ATOM 653 C CA . ASN A 1 88 ? 17.428 7.435 -28.907 1.00 96.81 88 ASN A CA 1
ATOM 654 C C . ASN A 1 88 ? 16.253 6.772 -28.172 1.00 96.81 88 ASN A C 1
ATOM 656 O O . ASN A 1 88 ? 15.120 6.957 -28.612 1.00 96.81 88 ASN A O 1
ATOM 660 N N . PRO A 1 89 ? 16.497 6.064 -27.053 1.00 98.38 89 PRO A N 1
ATOM 661 C CA . PRO A 1 89 ? 15.414 5.569 -26.219 1.00 98.38 89 PRO A CA 1
ATOM 662 C C . PRO A 1 89 ? 14.410 6.664 -25.855 1.00 98.38 89 PRO A C 1
ATOM 664 O O . PRO A 1 89 ? 14.797 7.763 -25.435 1.00 98.38 89 PRO A O 1
ATOM 667 N N . GLU A 1 90 ? 13.130 6.356 -26.037 1.00 97.31 90 GLU A N 1
ATOM 668 C CA . GLU A 1 90 ? 12.026 7.290 -25.860 1.00 97.31 90 GLU A CA 1
ATOM 669 C C . GLU A 1 90 ? 10.866 6.708 -25.041 1.00 97.31 90 GLU A C 1
ATOM 671 O O . GLU A 1 90 ? 10.893 5.568 -24.572 1.00 97.31 90 GLU A O 1
ATOM 676 N N . ALA A 1 91 ? 9.863 7.548 -24.782 1.00 97.94 91 ALA A N 1
ATOM 677 C CA . ALA A 1 91 ? 8.678 7.160 -24.030 1.00 97.94 91 ALA A CA 1
ATOM 678 C C . ALA A 1 91 ? 7.923 6.024 -24.743 1.00 97.94 91 ALA A C 1
ATOM 680 O O . ALA A 1 91 ? 7.657 6.120 -25.937 1.00 97.94 91 ALA A O 1
ATOM 681 N N . GLY A 1 92 ? 7.529 4.987 -24.004 1.00 96.81 92 GLY A N 1
ATOM 682 C CA . GLY A 1 92 ? 6.867 3.796 -24.552 1.00 96.81 92 GLY A CA 1
ATOM 683 C C . GLY A 1 92 ? 7.807 2.649 -24.924 1.00 96.81 92 GLY A C 1
ATOM 684 O O . GLY A 1 92 ? 7.329 1.538 -25.142 1.00 96.81 92 GLY A O 1
ATOM 685 N N . ASP A 1 93 ? 9.121 2.882 -24.969 1.00 97.94 93 ASP A N 1
ATOM 686 C CA . ASP A 1 93 ? 10.073 1.846 -25.367 1.00 97.94 93 ASP A CA 1
ATOM 687 C C . ASP A 1 93 ? 10.239 0.735 -24.324 1.00 97.94 93 ASP A C 1
ATOM 689 O O . ASP A 1 93 ? 10.129 0.932 -23.107 1.00 97.94 93 ASP A O 1
ATOM 693 N N . ASN A 1 94 ? 10.612 -0.443 -24.821 1.00 98.38 94 ASN A N 1
ATOM 694 C CA . ASN A 1 94 ? 10.973 -1.589 -24.002 1.00 98.38 94 ASN A CA 1
ATOM 695 C C . ASN A 1 94 ? 12.470 -1.581 -23.679 1.00 98.38 94 ASN A C 1
ATOM 697 O O . ASN A 1 94 ? 13.312 -1.277 -24.525 1.00 98.38 94 ASN A O 1
ATOM 701 N N . ILE A 1 95 ? 12.825 -1.987 -22.466 1.00 98.81 95 ILE A N 1
ATOM 702 C CA . ILE A 1 95 ? 14.200 -2.055 -21.974 1.00 98.81 95 ILE A CA 1
ATOM 703 C C . ILE A 1 95 ? 14.418 -3.439 -21.369 1.00 98.81 95 ILE A C 1
ATOM 705 O O . ILE A 1 95 ? 13.663 -3.880 -20.506 1.00 98.81 95 ILE A O 1
ATOM 709 N N . PHE A 1 96 ? 15.478 -4.118 -21.799 1.00 98.75 96 PHE A N 1
ATOM 710 C CA . PHE A 1 96 ? 15.889 -5.410 -21.269 1.00 98.75 96 PHE A CA 1
ATOM 711 C C . PHE A 1 96 ? 17.246 -5.317 -20.568 1.00 98.75 96 PHE A C 1
ATOM 713 O O . PHE A 1 96 ? 18.262 -4.965 -21.182 1.00 98.75 96 PHE A O 1
ATOM 720 N N . LEU A 1 97 ? 17.272 -5.682 -19.287 1.00 98.69 97 LEU A N 1
ATOM 721 C CA . LEU A 1 97 ? 18.464 -5.692 -18.445 1.00 98.69 97 LEU A CA 1
ATOM 722 C C . LEU A 1 97 ? 18.949 -7.133 -18.237 1.00 98.69 97 LEU A C 1
ATOM 724 O O . LEU A 1 97 ? 18.285 -7.949 -17.604 1.00 98.69 97 LEU A O 1
ATOM 728 N N . TYR A 1 98 ? 20.132 -7.464 -18.748 1.00 98.56 98 TYR A N 1
ATOM 729 C CA . TYR A 1 98 ? 20.726 -8.791 -18.542 1.00 98.56 98 TYR A CA 1
ATOM 730 C C . TYR A 1 98 ? 21.211 -8.956 -17.103 1.00 98.56 98 TYR A C 1
ATOM 732 O O . TYR A 1 98 ? 21.726 -7.990 -16.548 1.00 98.56 98 TYR A O 1
ATOM 740 N N . SER A 1 99 ? 21.204 -10.178 -16.547 1.00 96.25 99 SER A N 1
ATOM 741 C CA . SER A 1 99 ? 21.753 -10.482 -15.204 1.00 96.25 99 SER A CA 1
ATOM 742 C C . SER A 1 99 ? 23.181 -9.946 -15.006 1.00 96.25 99 SER A C 1
ATOM 744 O O . SER A 1 99 ? 23.590 -9.613 -13.896 1.00 96.25 99 SER A O 1
ATOM 746 N N . GLY A 1 100 ? 23.930 -9.824 -16.108 1.00 90.06 100 GLY A N 1
ATOM 747 C CA . GLY A 1 100 ? 25.249 -9.212 -16.145 1.00 90.06 100 GLY A CA 1
ATOM 748 C C . GLY A 1 100 ? 26.334 -10.074 -15.499 1.00 90.06 100 GLY A C 1
ATOM 749 O O . GLY A 1 100 ? 26.134 -11.229 -15.125 1.00 90.06 100 GLY A O 1
ATOM 750 N N . SER A 1 101 ? 27.535 -9.507 -15.398 1.00 92.06 101 SER A N 1
ATOM 751 C CA . SER A 1 101 ? 28.692 -10.113 -14.719 1.00 92.06 101 SER A CA 1
ATOM 752 C C . SER A 1 101 ? 28.949 -9.542 -13.317 1.00 92.06 101 SER A C 1
ATOM 754 O O . SER A 1 101 ? 29.754 -10.090 -12.562 1.00 92.06 101 SER A O 1
ATOM 756 N N . SER A 1 102 ? 28.272 -8.442 -12.981 1.00 95.81 102 SER A N 1
ATOM 757 C CA . SER A 1 102 ? 28.295 -7.732 -11.698 1.00 95.81 102 SER A CA 1
ATOM 758 C C . SER A 1 102 ? 27.038 -6.867 -11.559 1.00 95.81 102 SER A C 1
ATOM 760 O O . SER A 1 102 ? 26.309 -6.699 -12.535 1.00 95.81 102 SER A O 1
ATOM 762 N N . ASN A 1 103 ? 26.831 -6.242 -10.398 1.00 97.62 103 ASN A N 1
ATOM 763 C CA . ASN A 1 103 ? 25.759 -5.258 -10.215 1.00 97.62 103 ASN A CA 1
ATOM 764 C C . ASN A 1 103 ? 25.936 -4.074 -11.184 1.00 97.62 103 ASN A C 1
ATOM 766 O O . ASN A 1 103 ? 27.059 -3.659 -11.497 1.00 97.62 103 ASN A O 1
ATOM 770 N N . TYR A 1 104 ? 24.822 -3.515 -11.640 1.00 98.56 104 TYR A N 1
ATOM 771 C CA . TYR A 1 104 ? 24.773 -2.268 -12.388 1.00 98.56 104 TYR A CA 1
ATOM 772 C C . TYR A 1 104 ? 24.844 -1.088 -11.421 1.00 98.56 104 TYR A C 1
ATOM 774 O O . TYR A 1 104 ? 24.115 -1.041 -10.438 1.00 98.56 104 TYR A O 1
ATOM 782 N N . THR A 1 105 ? 25.729 -0.127 -11.679 1.00 97.69 105 THR A N 1
ATOM 783 C CA . THR A 1 105 ? 25.927 1.036 -10.799 1.00 97.69 105 THR A CA 1
ATOM 784 C C . THR A 1 105 ? 25.364 2.316 -11.414 1.00 97.69 105 THR A C 1
ATOM 786 O O . THR A 1 105 ? 25.606 2.564 -12.598 1.00 97.69 105 THR A O 1
ATOM 789 N N . GLY A 1 106 ? 24.764 3.179 -10.591 1.00 95.19 106 GLY A N 1
ATOM 790 C CA . GLY A 1 106 ? 24.453 4.575 -10.932 1.00 95.19 106 GLY A CA 1
ATOM 791 C C . GLY A 1 106 ? 22.979 4.888 -11.195 1.00 95.19 106 GLY A C 1
ATOM 792 O O . GLY A 1 106 ? 22.711 5.933 -11.782 1.00 95.19 106 GLY A O 1
ATOM 793 N N . GLY A 1 107 ? 22.072 4.002 -10.771 1.00 97.31 107 GLY A N 1
ATOM 794 C CA . GLY A 1 107 ? 20.623 4.143 -10.929 1.00 97.31 107 GLY A CA 1
ATOM 795 C C . GLY A 1 107 ? 20.143 4.238 -12.383 1.00 97.31 107 GLY A C 1
ATOM 796 O O . GLY A 1 107 ? 20.936 4.305 -13.330 1.00 97.31 107 GLY A O 1
ATOM 797 N N . VAL A 1 108 ? 18.829 4.241 -12.582 1.00 98.62 108 VAL A N 1
ATOM 798 C CA . VAL A 1 108 ? 18.196 4.438 -13.896 1.00 98.62 108 VAL A CA 1
ATOM 799 C C . VAL A 1 108 ? 17.010 5.387 -13.778 1.00 98.62 108 VAL A C 1
ATOM 801 O O . VAL A 1 108 ? 16.231 5.310 -12.835 1.00 98.62 108 VAL A O 1
ATOM 804 N N . THR A 1 109 ? 16.883 6.301 -14.736 1.00 98.38 109 THR A N 1
ATOM 805 C CA . THR A 1 109 ? 15.719 7.186 -14.849 1.00 98.38 109 THR A CA 1
ATOM 806 C C . THR A 1 109 ? 14.910 6.757 -16.058 1.00 98.38 109 THR A C 1
ATOM 808 O O . THR A 1 109 ? 15.453 6.685 -17.165 1.00 98.38 109 THR A O 1
ATOM 811 N N . LEU A 1 110 ? 13.633 6.468 -15.838 1.00 98.81 110 LEU A N 1
ATOM 812 C CA . LEU A 1 110 ? 12.703 6.067 -16.885 1.00 98.81 110 LEU A CA 1
ATOM 813 C C . LEU A 1 110 ? 11.945 7.280 -17.443 1.00 98.81 110 LEU A C 1
ATOM 815 O O . LEU A 1 110 ? 11.770 8.298 -16.772 1.00 98.81 110 LEU A O 1
ATOM 819 N N . LEU A 1 111 ? 11.520 7.163 -18.697 1.00 98.81 111 LEU A N 1
ATOM 820 C CA . LEU A 1 111 ? 10.580 8.059 -19.370 1.00 98.81 111 LEU A CA 1
ATOM 821 C C . LEU A 1 111 ? 9.178 7.446 -19.342 1.00 98.81 111 LEU A C 1
ATOM 823 O O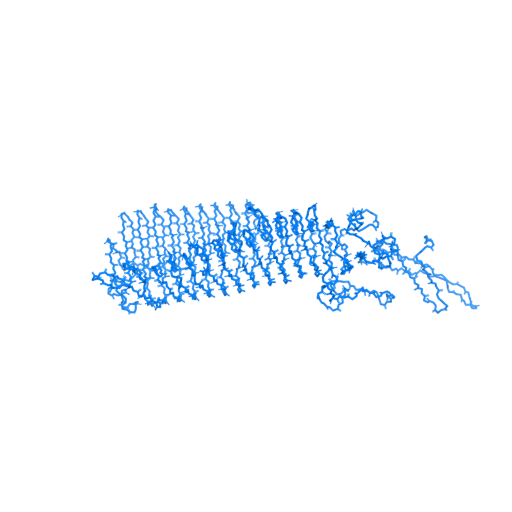 . LEU A 1 111 ? 9.021 6.264 -19.037 1.00 98.81 111 LEU A O 1
ATOM 827 N N . ASP A 1 112 ? 8.160 8.243 -19.670 1.00 98.81 112 ASP A N 1
ATOM 828 C CA . ASP A 1 112 ? 6.771 7.787 -19.620 1.00 98.81 112 ASP A CA 1
ATOM 829 C C . ASP A 1 112 ? 6.560 6.500 -20.441 1.00 98.81 112 ASP A C 1
ATOM 831 O O . ASP A 1 112 ? 7.110 6.339 -21.528 1.00 98.81 112 ASP A O 1
ATOM 835 N N . ASN A 1 113 ? 5.724 5.596 -19.944 1.00 98.38 113 ASN A N 1
ATOM 836 C CA . ASN A 1 113 ? 5.297 4.349 -20.577 1.00 98.38 113 ASN A CA 1
ATOM 837 C C . ASN A 1 113 ? 6.424 3.355 -20.904 1.00 98.38 113 ASN A C 1
ATOM 839 O O . ASN A 1 113 ? 6.188 2.392 -21.626 1.00 98.38 113 ASN A O 1
ATOM 843 N N . GLN A 1 114 ? 7.645 3.563 -20.403 1.00 98.69 114 GLN A N 1
ATOM 844 C CA . GLN A 1 114 ? 8.725 2.596 -20.601 1.00 98.69 114 GLN A CA 1
ATOM 845 C C . GLN A 1 114 ? 8.516 1.332 -19.764 1.00 98.69 114 GLN A C 1
ATOM 847 O O . GLN A 1 114 ? 8.088 1.400 -18.607 1.00 98.69 114 GLN A O 1
ATOM 852 N N . THR A 1 115 ? 8.887 0.191 -20.341 1.00 98.75 115 THR A N 1
ATOM 853 C CA . THR A 1 115 ? 8.852 -1.121 -19.682 1.00 98.75 115 THR A CA 1
ATOM 854 C C . THR A 1 115 ? 10.275 -1.617 -19.452 1.00 98.75 115 THR A C 1
ATOM 856 O O . THR A 1 115 ? 11.014 -1.830 -20.409 1.00 98.75 115 THR A O 1
ATOM 859 N N . LEU A 1 116 ? 10.676 -1.813 -18.195 1.00 98.88 116 LEU A N 1
ATOM 860 C CA . LEU A 1 116 ? 11.984 -2.332 -17.799 1.00 98.88 116 LEU A CA 1
ATOM 861 C C . LEU A 1 116 ? 11.859 -3.776 -17.306 1.00 98.88 116 LEU A C 1
ATOM 863 O O . LEU A 1 116 ? 11.369 -4.031 -16.210 1.00 98.88 116 LEU A O 1
ATOM 867 N N . ILE A 1 117 ? 12.362 -4.718 -18.100 1.00 98.69 117 ILE A N 1
ATOM 868 C CA . ILE A 1 117 ? 12.379 -6.143 -17.767 1.00 98.69 117 ILE A CA 1
ATOM 869 C C . ILE A 1 117 ? 13.809 -6.596 -17.505 1.00 98.69 117 ILE A C 1
ATOM 871 O O . ILE A 1 117 ? 14.682 -6.509 -18.373 1.00 98.69 117 ILE A O 1
ATOM 875 N N . GLY A 1 118 ? 14.057 -7.119 -16.313 1.00 98.62 118 GLY A N 1
ATOM 876 C CA . GLY A 1 118 ? 15.276 -7.844 -16.011 1.00 98.62 118 GLY A CA 1
ATOM 877 C C . GLY A 1 118 ? 15.211 -9.296 -16.479 1.00 98.62 118 GLY A C 1
ATOM 878 O O . GLY A 1 118 ? 14.155 -9.907 -16.625 1.00 98.62 118 GLY A O 1
ATOM 879 N N . GLN A 1 119 ? 16.378 -9.878 -16.736 1.00 98.38 119 GLN A N 1
ATOM 880 C CA . GLN A 1 119 ? 16.495 -11.255 -17.215 1.00 98.38 119 GLN A CA 1
ATOM 881 C C . GLN A 1 119 ? 15.976 -12.313 -16.223 1.00 98.38 119 GLN A C 1
ATOM 883 O O . GLN A 1 119 ? 15.735 -13.455 -16.632 1.00 98.38 119 GLN A O 1
ATOM 888 N N . GLY A 1 120 ? 15.831 -11.962 -14.944 1.00 97.94 120 GLY A N 1
ATOM 889 C CA . GLY A 1 120 ? 15.304 -12.858 -13.920 1.00 97.94 120 GLY A CA 1
ATOM 890 C C . GLY A 1 120 ? 13.794 -13.071 -13.998 1.00 97.94 120 GLY A C 1
ATOM 891 O O . GLY A 1 120 ? 13.326 -14.088 -13.494 1.00 97.94 120 GLY A O 1
ATOM 892 N N . VAL A 1 121 ? 13.075 -12.221 -14.749 1.00 98.50 121 VAL A N 1
ATOM 893 C CA . VAL A 1 121 ? 11.610 -12.262 -14.863 1.00 98.50 121 VAL A CA 1
ATOM 894 C C . VAL A 1 121 ? 11.075 -13.675 -15.102 1.00 98.50 121 VAL A C 1
ATOM 896 O O . VAL A 1 121 ? 11.568 -14.427 -15.963 1.00 98.50 121 VAL A O 1
ATOM 899 N N . THR A 1 122 ? 10.051 -14.041 -14.340 1.00 97.19 122 THR A N 1
ATOM 900 C CA . THR A 1 122 ? 9.309 -15.277 -14.524 1.00 97.19 122 THR A CA 1
ATOM 901 C C . THR A 1 122 ? 8.392 -15.153 -15.734 1.00 97.19 122 THR A C 1
ATOM 903 O O . THR A 1 122 ? 7.828 -14.105 -16.032 1.00 97.19 122 THR A O 1
ATOM 906 N N . GLY A 1 123 ? 8.276 -16.234 -16.501 1.00 95.25 123 GLY A N 1
ATOM 907 C CA . GLY A 1 123 ? 7.523 -16.191 -17.744 1.00 95.25 123 GLY A CA 1
ATOM 908 C C . GLY A 1 123 ? 7.911 -17.291 -18.712 1.00 95.25 123 GLY A C 1
ATOM 909 O O . GLY A 1 123 ? 8.628 -18.240 -18.382 1.00 95.25 123 GLY A O 1
ATOM 910 N N . THR A 1 124 ? 7.414 -17.174 -19.940 1.00 94.19 124 THR A N 1
ATOM 911 C CA . THR A 1 124 ? 7.652 -18.183 -20.991 1.00 94.19 124 THR A CA 1
ATOM 912 C C . THR A 1 124 ? 8.627 -17.725 -22.067 1.00 94.19 124 THR A C 1
ATOM 914 O O . THR A 1 124 ? 9.398 -18.545 -22.571 1.00 94.19 124 THR A O 1
ATOM 917 N N . SER A 1 125 ? 8.609 -16.441 -22.420 1.00 95.75 125 SER A N 1
ATOM 918 C CA . SER A 1 125 ? 9.528 -15.830 -23.378 1.00 95.75 125 SER A CA 1
ATOM 919 C C . SER A 1 125 ? 9.528 -14.308 -23.233 1.00 95.75 125 SER A C 1
ATOM 921 O O . SER A 1 125 ? 8.522 -13.735 -22.824 1.00 95.75 125 SER A O 1
ATOM 923 N N . LEU A 1 126 ? 10.641 -13.652 -23.589 1.00 96.69 126 LEU A N 1
ATOM 924 C CA . LEU A 1 126 ? 10.767 -12.196 -23.465 1.00 96.69 126 LEU A CA 1
ATOM 925 C C . LEU A 1 126 ? 9.709 -11.456 -24.294 1.00 96.69 126 LEU A C 1
ATOM 927 O O . LEU A 1 126 ? 9.184 -10.447 -23.844 1.00 96.69 126 LEU A O 1
ATOM 931 N N . GLU A 1 127 ? 9.360 -11.961 -25.482 1.00 94.75 127 GLU A N 1
ATOM 932 C CA . GLU A 1 127 ? 8.321 -11.332 -26.300 1.00 94.75 127 GLU A CA 1
ATOM 933 C C . GLU A 1 127 ? 6.952 -11.279 -25.606 1.00 94.75 127 GLU A C 1
ATOM 935 O O . GLU A 1 127 ? 6.238 -10.293 -25.762 1.00 94.75 127 GLU A O 1
ATOM 940 N N . ASN A 1 128 ? 6.607 -12.294 -24.806 1.00 94.81 128 ASN A N 1
ATOM 941 C CA . ASN A 1 128 ? 5.346 -12.310 -24.069 1.00 94.81 128 ASN A CA 1
ATOM 942 C C . ASN A 1 128 ? 5.369 -11.301 -22.919 1.00 94.81 128 ASN A C 1
ATOM 944 O O . ASN A 1 128 ? 4.387 -10.587 -22.737 1.00 94.81 128 ASN A O 1
ATOM 948 N N . GLU A 1 129 ? 6.487 -11.214 -22.194 1.00 96.06 129 GLU A N 1
ATOM 949 C CA . GLU A 1 129 ? 6.630 -10.281 -21.068 1.00 96.06 129 GLU A CA 1
ATOM 950 C C . GLU A 1 129 ? 6.691 -8.816 -21.523 1.00 96.06 129 GLU A C 1
ATOM 952 O O . GLU A 1 129 ? 6.226 -7.934 -20.811 1.00 96.06 129 GLU A O 1
ATOM 957 N N . LEU A 1 130 ? 7.204 -8.548 -22.729 1.00 95.50 130 LEU A N 1
ATOM 958 C CA . LEU A 1 130 ? 7.168 -7.218 -23.350 1.00 95.50 130 LEU A CA 1
ATOM 959 C C . LEU A 1 130 ? 5.844 -6.922 -24.077 1.00 95.50 130 LEU A C 1
ATOM 961 O O . LEU A 1 130 ? 5.645 -5.815 -24.565 1.00 95.50 130 LEU A O 1
ATOM 965 N N . GLY A 1 131 ? 4.945 -7.903 -24.207 1.00 92.56 131 GLY A N 1
ATOM 966 C CA . GLY A 1 131 ? 3.686 -7.740 -24.940 1.00 92.56 131 GLY A CA 1
ATOM 967 C C . GLY A 1 131 ? 3.843 -7.568 -26.457 1.00 92.56 131 GLY A C 1
ATOM 968 O O . GLY A 1 131 ? 2.922 -7.081 -27.114 1.00 92.56 131 GLY A O 1
ATOM 969 N N . ILE A 1 132 ? 4.972 -7.989 -27.032 1.00 91.44 132 ILE A N 1
ATOM 970 C CA . ILE A 1 132 ? 5.305 -7.787 -28.449 1.00 91.44 132 ILE A CA 1
ATOM 971 C C . ILE A 1 132 ? 5.096 -9.061 -29.269 1.00 91.44 132 ILE A C 1
ATOM 973 O O . ILE A 1 132 ? 5.117 -10.186 -28.770 1.00 91.44 132 ILE A O 1
ATOM 977 N N . THR A 1 133 ? 4.940 -8.911 -30.584 1.00 90.50 133 THR A N 1
ATOM 978 C CA . THR A 1 133 ? 4.895 -10.050 -31.512 1.00 90.50 133 THR A CA 1
ATOM 979 C C . THR A 1 133 ? 5.996 -9.932 -32.553 1.00 90.50 133 THR A C 1
ATOM 981 O O . THR A 1 133 ? 5.936 -9.096 -33.452 1.00 90.50 133 THR A O 1
ATOM 984 N N . LEU A 1 134 ? 6.980 -10.831 -32.491 1.00 88.75 134 LEU A N 1
ATOM 985 C CA . LEU A 1 134 ? 8.039 -10.878 -33.496 1.00 88.75 134 LEU A CA 1
ATOM 986 C C . LEU A 1 134 ? 7.481 -11.201 -34.889 1.00 88.75 134 LEU A C 1
ATOM 988 O O . LEU A 1 134 ? 6.635 -12.084 -35.067 1.00 88.75 134 LEU A O 1
ATOM 992 N N . ALA A 1 135 ? 8.022 -10.530 -35.906 1.00 86.62 135 ALA A N 1
ATOM 993 C CA . ALA A 1 135 ? 7.681 -10.810 -37.293 1.00 86.62 135 ALA A CA 1
ATOM 994 C C . ALA A 1 135 ? 7.991 -12.285 -37.664 1.00 86.62 135 ALA A C 1
ATOM 996 O O . ALA A 1 135 ? 9.017 -12.823 -37.240 1.00 86.62 135 ALA A O 1
ATOM 997 N N . PRO A 1 136 ? 7.186 -12.945 -38.530 1.00 84.62 136 PRO A N 1
ATOM 998 C CA . PRO A 1 136 ? 7.313 -14.378 -38.858 1.00 84.62 136 PRO A CA 1
ATOM 999 C C . PRO A 1 136 ? 8.667 -14.864 -39.416 1.00 84.62 136 PRO A C 1
ATOM 1001 O O . PRO A 1 136 ? 8.850 -16.066 -39.609 1.00 84.62 136 PRO A O 1
ATOM 1004 N N . PHE A 1 137 ? 9.602 -13.955 -39.705 1.00 83.69 137 PHE A N 1
ATOM 1005 C CA . PHE A 1 137 ? 10.932 -14.246 -40.245 1.00 83.69 137 PHE A CA 1
ATOM 1006 C C . PHE A 1 137 ? 12.063 -13.517 -39.504 1.00 83.69 137 PHE A C 1
ATOM 1008 O O . PHE A 1 137 ? 13.154 -13.371 -40.061 1.00 83.69 137 PHE A O 1
ATOM 1015 N N . SER A 1 138 ? 11.830 -13.073 -38.266 1.00 85.31 138 SER A N 1
ATOM 1016 C CA . SER A 1 138 ? 12.885 -12.522 -37.413 1.00 85.31 138 SER A CA 1
ATOM 1017 C C . SER A 1 138 ? 14.005 -13.550 -37.234 1.00 85.31 138 SER A C 1
ATOM 1019 O O . SER A 1 138 ? 13.787 -14.656 -36.741 1.00 85.31 138 SER A O 1
ATOM 1021 N N . SER A 1 139 ? 15.212 -13.211 -37.696 1.00 79.88 139 SER A N 1
ATOM 1022 C CA . SER A 1 139 ? 16.358 -14.131 -37.696 1.00 79.88 139 SER A CA 1
ATOM 1023 C C . SER A 1 139 ? 17.144 -14.146 -36.386 1.00 79.88 139 SER A C 1
ATOM 1025 O O . SER A 1 139 ? 17.945 -15.056 -36.175 1.00 79.88 139 SER A O 1
ATOM 1027 N N . SER A 1 140 ? 16.940 -13.137 -35.540 1.00 84.00 140 SER A N 1
ATOM 1028 C CA . SER A 1 140 ? 17.584 -13.007 -34.236 1.00 84.00 140 SER A CA 1
ATOM 1029 C C . SER A 1 140 ? 16.612 -13.465 -33.158 1.00 84.00 140 SER A C 1
ATOM 1031 O O . SER A 1 140 ? 15.493 -12.964 -33.081 1.00 84.00 140 SER A O 1
ATOM 1033 N N . SER A 1 141 ? 17.029 -14.431 -32.344 1.00 89.19 141 SER A N 1
ATOM 1034 C CA . SER A 1 141 ? 16.280 -14.827 -31.155 1.00 89.19 141 SER A CA 1
ATOM 1035 C C . SER A 1 141 ? 16.497 -13.803 -30.051 1.00 89.19 141 SER A C 1
ATOM 1037 O O . SER A 1 141 ? 17.645 -13.430 -29.793 1.00 89.19 141 SER A O 1
ATOM 1039 N N . LEU A 1 142 ? 15.420 -13.411 -29.375 1.00 94.50 142 LEU A N 1
ATOM 1040 C CA . LEU A 1 142 ? 15.529 -12.651 -28.139 1.00 94.50 142 LEU A CA 1
ATOM 1041 C C . LEU A 1 142 ? 16.218 -13.483 -27.041 1.00 94.50 142 LEU A C 1
ATOM 1043 O O . LEU A 1 142 ? 16.238 -14.720 -27.118 1.00 94.50 142 LEU A O 1
ATOM 1047 N N . PRO A 1 143 ? 16.817 -12.823 -26.036 1.00 95.56 143 PRO A N 1
ATOM 1048 C CA . PRO A 1 143 ? 17.388 -13.498 -24.877 1.00 95.56 143 PRO A CA 1
ATOM 1049 C C . PRO A 1 143 ? 16.361 -14.368 -24.146 1.00 95.56 143 PRO A C 1
ATOM 1051 O O . PRO A 1 143 ? 15.171 -14.065 -24.116 1.00 95.56 143 PRO A O 1
ATOM 1054 N N . SER A 1 144 ? 16.833 -15.446 -23.522 1.00 95.44 144 SER A N 1
ATOM 1055 C CA . SER A 1 144 ? 16.013 -16.227 -22.595 1.00 95.44 144 SER A CA 1
ATOM 1056 C C . SER A 1 144 ? 15.855 -15.505 -21.254 1.00 95.44 144 SER A C 1
ATOM 1058 O O . SER A 1 144 ? 16.825 -14.915 -20.767 1.00 95.44 144 SER A O 1
ATOM 1060 N N . ILE A 1 145 ? 14.675 -15.653 -20.651 1.00 97.69 145 ILE A N 1
ATOM 1061 C CA . ILE A 1 145 ? 14.303 -15.166 -19.310 1.00 97.69 145 ILE A CA 1
ATOM 1062 C C . ILE A 1 145 ? 14.315 -16.301 -18.266 1.00 97.69 145 ILE A C 1
ATOM 1064 O O . ILE A 1 145 ? 14.671 -17.437 -18.604 1.00 97.69 145 ILE A O 1
ATOM 1068 N N . GLY A 1 146 ? 13.948 -16.003 -17.015 1.00 93.88 146 GLY A N 1
ATOM 1069 C CA . GLY A 1 146 ? 14.036 -16.923 -15.874 1.00 93.88 146 GLY A CA 1
ATOM 1070 C C . GLY A 1 146 ? 15.475 -17.167 -15.408 1.00 93.88 146 GLY A C 1
ATOM 1071 O O . GLY A 1 146 ? 15.809 -18.263 -14.949 1.00 93.88 146 GLY A O 1
ATOM 1072 N N . GLY A 1 147 ? 16.357 -16.190 -15.648 1.00 89.38 147 GLY A N 1
ATOM 1073 C CA . GLY A 1 147 ? 17.741 -16.184 -15.180 1.00 89.38 147 GLY A CA 1
ATOM 1074 C C . GLY A 1 147 ? 17.857 -15.771 -13.712 1.00 89.38 147 GLY A C 1
ATOM 1075 O O . GLY A 1 147 ? 16.937 -15.946 -12.929 1.00 89.38 147 GLY A O 1
ATOM 1076 N N . THR A 1 148 ? 19.015 -15.235 -13.329 1.00 95.31 148 THR A N 1
ATOM 1077 C CA . THR A 1 148 ? 19.166 -14.539 -12.040 1.00 95.31 148 THR A CA 1
ATOM 1078 C C . THR A 1 148 ? 18.744 -13.087 -12.209 1.00 95.31 148 THR A C 1
ATOM 1080 O O . THR A 1 148 ? 19.064 -12.490 -13.240 1.00 95.31 148 THR A O 1
ATOM 1083 N N . ASP A 1 149 ? 18.098 -12.500 -11.212 1.00 98.31 149 ASP A N 1
ATOM 1084 C CA . ASP A 1 149 ? 17.731 -11.088 -11.256 1.00 98.31 149 ASP A CA 1
ATOM 1085 C C . ASP A 1 149 ? 18.976 -10.202 -11.424 1.00 98.31 149 ASP A C 1
ATOM 1087 O O . ASP A 1 149 ? 19.953 -10.332 -10.672 1.00 98.31 149 ASP A O 1
ATOM 1091 N N . PRO A 1 150 ? 19.018 -9.324 -12.444 1.00 98.69 150 PRO A N 1
ATOM 1092 C CA . PRO A 1 150 ? 20.024 -8.279 -12.490 1.00 98.69 150 PRO A CA 1
ATOM 1093 C C . PRO A 1 150 ? 19.855 -7.349 -11.295 1.00 98.69 150 PRO A C 1
ATOM 1095 O O . PRO A 1 150 ? 18.742 -6.993 -10.928 1.00 98.69 150 PRO A O 1
ATOM 1098 N N . VAL A 1 151 ? 20.975 -6.907 -10.730 1.00 98.69 151 VAL A N 1
ATOM 1099 C CA . VAL A 1 151 ? 20.969 -6.055 -9.539 1.00 98.69 151 VAL A CA 1
ATOM 1100 C C . VAL A 1 151 ? 21.383 -4.632 -9.894 1.00 98.69 151 VAL A C 1
ATOM 1102 O O . VAL A 1 151 ? 22.470 -4.429 -10.446 1.00 98.69 151 VAL A O 1
ATOM 1105 N N . ILE A 1 152 ? 20.566 -3.645 -9.534 1.00 98.81 152 ILE A N 1
ATOM 1106 C CA . ILE A 1 152 ? 20.872 -2.212 -9.631 1.00 98.81 152 ILE A CA 1
ATOM 1107 C C . ILE A 1 152 ? 21.336 -1.689 -8.267 1.00 98.81 152 ILE A C 1
ATOM 1109 O O . ILE A 1 152 ? 20.712 -1.944 -7.247 1.00 98.81 152 ILE A O 1
ATOM 1113 N N . THR A 1 153 ? 22.424 -0.920 -8.263 1.00 98.62 153 THR A N 1
ATOM 1114 C CA . THR A 1 153 ? 22.958 -0.195 -7.099 1.00 98.62 153 THR A CA 1
ATOM 1115 C C . THR A 1 153 ? 23.094 1.290 -7.406 1.00 98.62 153 THR A C 1
ATOM 1117 O O . THR A 1 153 ? 23.411 1.673 -8.543 1.00 98.62 153 THR A O 1
ATOM 1120 N N . ASN A 1 154 ? 22.947 2.148 -6.395 1.00 98.31 154 ASN A N 1
ATOM 1121 C CA . ASN A 1 154 ? 23.230 3.571 -6.557 1.00 98.31 154 ASN A CA 1
ATOM 1122 C C . ASN A 1 154 ? 23.801 4.219 -5.291 1.00 98.31 154 ASN A C 1
ATOM 1124 O O . ASN A 1 154 ? 23.081 4.718 -4.441 1.00 98.31 154 ASN A O 1
ATOM 1128 N N . ALA A 1 155 ? 25.128 4.318 -5.212 1.00 97.62 155 ALA A N 1
ATOM 1129 C CA . ALA A 1 155 ? 25.807 4.955 -4.082 1.00 97.62 155 ALA A CA 1
ATOM 1130 C C . ALA A 1 155 ? 25.621 6.491 -3.993 1.00 97.62 155 ALA A C 1
ATOM 1132 O O . ALA A 1 155 ? 26.238 7.122 -3.134 1.00 97.62 155 ALA A O 1
ATOM 1133 N N . SER A 1 156 ? 24.878 7.110 -4.917 1.00 96.75 156 SER A N 1
ATOM 1134 C CA . SER A 1 156 ? 24.649 8.558 -4.958 1.00 96.75 156 SER A CA 1
ATOM 1135 C C . SER A 1 156 ? 23.258 8.902 -5.513 1.00 96.75 156 SER A C 1
ATOM 1137 O O . SER A 1 156 ? 23.143 9.705 -6.443 1.00 96.75 156 SER A O 1
ATOM 1139 N N . GLY A 1 157 ? 22.214 8.307 -4.945 1.00 97.50 157 GLY A N 1
ATOM 1140 C CA . GLY A 1 157 ? 20.812 8.590 -5.249 1.00 97.50 157 GLY A CA 1
ATOM 1141 C C . GLY A 1 157 ? 19.966 7.324 -5.256 1.00 97.50 157 GLY A C 1
ATOM 1142 O O . GLY A 1 157 ? 20.352 6.315 -4.661 1.00 97.50 157 GLY A O 1
ATOM 1143 N N . ASP A 1 158 ? 18.849 7.398 -5.970 1.00 98.56 158 ASP A N 1
ATOM 1144 C CA . ASP A 1 158 ? 17.833 6.348 -5.987 1.00 98.56 158 ASP A CA 1
ATOM 1145 C C . ASP A 1 158 ? 18.193 5.219 -6.959 1.00 98.56 158 ASP A C 1
ATOM 1147 O O . ASP A 1 158 ? 18.918 5.428 -7.939 1.00 98.56 158 ASP A O 1
ATOM 1151 N N . GLY A 1 159 ? 17.695 4.009 -6.717 1.00 98.75 159 GLY A N 1
ATOM 1152 C CA . GLY A 1 159 ? 17.881 2.884 -7.636 1.00 98.75 159 GLY A CA 1
ATOM 1153 C C . GLY A 1 159 ? 17.184 3.126 -8.975 1.00 98.75 159 GLY A C 1
ATOM 1154 O O . GLY A 1 159 ? 17.828 3.092 -10.029 1.00 98.75 159 GLY A O 1
ATOM 1155 N N . ILE A 1 160 ? 15.885 3.419 -8.929 1.00 98.88 160 ILE A N 1
ATOM 1156 C CA . ILE A 1 160 ? 15.062 3.741 -10.100 1.00 98.88 160 ILE A CA 1
ATOM 1157 C C . ILE A 1 160 ? 14.269 5.021 -9.840 1.00 98.88 160 ILE A C 1
ATOM 1159 O O . ILE A 1 160 ? 13.595 5.139 -8.824 1.00 98.88 160 ILE A O 1
ATOM 1163 N N . THR A 1 161 ? 14.296 5.953 -10.791 1.00 98.81 161 THR A N 1
ATOM 1164 C CA . THR A 1 161 ? 13.406 7.122 -10.803 1.00 98.81 161 THR A CA 1
ATOM 1165 C C . THR A 1 161 ? 12.325 6.935 -11.863 1.00 98.81 161 THR A C 1
ATOM 1167 O O . THR A 1 161 ? 12.639 6.755 -13.044 1.00 98.81 161 THR A O 1
ATOM 1170 N N . LEU A 1 162 ? 11.068 6.993 -11.431 1.00 98.88 162 LEU A N 1
ATOM 1171 C CA . LEU A 1 162 ? 9.880 6.710 -12.232 1.00 98.88 162 LEU A CA 1
ATOM 1172 C C . LEU A 1 162 ? 9.369 7.920 -13.026 1.00 98.88 162 LEU A C 1
ATOM 1174 O O . LEU A 1 162 ? 9.482 9.076 -12.608 1.00 98.88 162 LEU A O 1
ATOM 1178 N N . ALA A 1 163 ? 8.695 7.599 -14.123 1.00 98.75 163 ALA A N 1
ATOM 1179 C CA . ALA A 1 163 ? 7.776 8.428 -14.889 1.00 98.75 163 ALA A CA 1
ATOM 1180 C C . ALA A 1 163 ? 6.422 7.693 -15.022 1.00 98.75 163 ALA A C 1
ATOM 1182 O O . ALA A 1 163 ? 6.271 6.571 -14.540 1.00 98.75 163 ALA A O 1
ATOM 1183 N N . SER A 1 164 ? 5.402 8.315 -15.620 1.00 98.81 164 SER A N 1
ATOM 1184 C CA . SER A 1 164 ? 4.055 7.709 -15.647 1.00 98.81 164 SER A CA 1
ATOM 1185 C C . SER A 1 164 ? 3.988 6.534 -16.619 1.00 98.81 164 SER A C 1
ATOM 1187 O O . SER A 1 164 ? 4.623 6.577 -17.663 1.00 98.81 164 SER A O 1
ATOM 1189 N N . GLY A 1 165 ? 3.199 5.504 -16.331 1.00 98.69 165 GLY A N 1
ATOM 1190 C CA . GLY A 1 165 ? 3.012 4.337 -17.195 1.00 98.69 165 GLY A CA 1
ATOM 1191 C C . GLY A 1 165 ? 4.148 3.317 -17.123 1.00 98.69 165 GLY A C 1
ATOM 1192 O O . GLY A 1 165 ? 4.225 2.440 -17.981 1.00 98.69 165 GLY A O 1
ATOM 1193 N N . ASN A 1 166 ? 5.080 3.448 -16.173 1.00 98.88 166 ASN A N 1
ATOM 1194 C CA . ASN A 1 166 ? 6.211 2.531 -16.102 1.00 98.88 166 ASN A CA 1
ATOM 1195 C C . ASN A 1 166 ? 5.816 1.146 -15.595 1.00 98.88 166 ASN A C 1
ATOM 1197 O O . ASN A 1 166 ? 5.098 1.005 -14.607 1.00 98.88 166 ASN A O 1
ATOM 1201 N N . THR A 1 167 ? 6.374 0.132 -16.256 1.00 98.81 167 THR A N 1
ATOM 1202 C CA . THR A 1 167 ? 6.316 -1.270 -15.831 1.00 98.81 167 THR A CA 1
ATOM 1203 C C . THR A 1 167 ? 7.726 -1.756 -15.515 1.00 98.81 167 THR A C 1
ATOM 1205 O O . THR A 1 167 ? 8.622 -1.577 -16.338 1.00 98.81 167 THR A O 1
ATOM 1208 N N . ILE A 1 168 ? 7.951 -2.359 -14.347 1.00 98.94 168 ILE A N 1
ATOM 1209 C CA . ILE A 1 168 ? 9.273 -2.847 -13.918 1.00 98.94 168 ILE A CA 1
ATOM 1210 C C . ILE A 1 168 ? 9.137 -4.267 -13.387 1.00 98.94 168 ILE A C 1
ATOM 1212 O O . ILE A 1 168 ? 8.343 -4.483 -12.473 1.00 98.94 168 ILE A O 1
ATOM 1216 N N . ARG A 1 169 ? 9.895 -5.227 -13.940 1.00 98.62 169 ARG A N 1
ATOM 1217 C CA . ARG A 1 169 ? 9.832 -6.624 -13.478 1.00 98.62 169 ARG A CA 1
ATOM 1218 C C . ARG A 1 169 ? 11.139 -7.407 -13.562 1.00 98.62 169 ARG A C 1
ATOM 1220 O O . ARG A 1 169 ? 11.919 -7.201 -14.493 1.00 98.62 169 ARG A O 1
ATOM 1227 N N . GLY A 1 170 ? 11.331 -8.361 -12.650 1.00 98.56 170 GLY A N 1
ATOM 1228 C CA . GLY A 1 170 ? 12.360 -9.408 -12.723 1.00 98.56 170 GLY A CA 1
ATOM 1229 C C . GLY A 1 170 ? 13.792 -8.915 -12.543 1.00 98.56 170 GLY A C 1
ATOM 1230 O O . GLY A 1 170 ? 14.684 -9.303 -13.310 1.00 98.56 170 GLY A O 1
ATOM 1231 N N . LEU A 1 171 ? 13.988 -7.975 -11.619 1.00 98.81 171 LEU A N 1
ATOM 1232 C CA . LEU A 1 171 ? 15.274 -7.369 -11.268 1.00 98.81 171 LEU A CA 1
ATOM 1233 C C . LEU A 1 171 ? 15.289 -6.997 -9.792 1.00 98.81 171 LEU A C 1
ATOM 1235 O O . LEU A 1 171 ? 14.245 -6.689 -9.243 1.00 98.81 171 LEU A O 1
ATOM 1239 N N . ASN A 1 172 ? 16.473 -6.875 -9.196 1.00 98.69 172 ASN A N 1
ATOM 1240 C CA . ASN A 1 172 ? 16.604 -6.457 -7.802 1.00 98.69 172 ASN A CA 1
ATOM 1241 C C . ASN A 1 172 ? 17.295 -5.095 -7.699 1.00 98.69 172 ASN A C 1
ATOM 1243 O O . ASN A 1 172 ? 18.119 -4.708 -8.538 1.00 98.69 172 ASN A O 1
ATOM 1247 N N . ILE A 1 173 ? 17.007 -4.374 -6.625 1.00 98.81 173 ILE A N 1
ATOM 1248 C CA . ILE A 1 173 ? 17.644 -3.111 -6.265 1.00 98.81 173 ILE A CA 1
ATOM 1249 C C . ILE A 1 173 ? 18.321 -3.312 -4.917 1.00 98.81 173 ILE A C 1
ATOM 1251 O O . ILE A 1 173 ? 17.711 -3.806 -3.974 1.00 98.81 173 ILE A O 1
ATOM 1255 N N . ASN A 1 174 ? 19.594 -2.942 -4.803 1.00 97.19 174 ASN A N 1
ATOM 1256 C CA . ASN A 1 174 ? 20.245 -2.950 -3.502 1.00 97.19 174 ASN A CA 1
ATOM 1257 C C . ASN A 1 174 ? 21.275 -1.845 -3.311 1.00 97.19 174 ASN A C 1
ATOM 1259 O O . ASN A 1 174 ? 21.833 -1.326 -4.277 1.00 97.19 174 ASN A O 1
ATOM 1263 N N . ASN A 1 175 ? 21.587 -1.525 -2.054 1.00 97.62 175 ASN A N 1
ATOM 1264 C CA . ASN A 1 175 ? 22.638 -0.568 -1.691 1.00 97.62 175 ASN A CA 1
ATOM 1265 C C . ASN A 1 175 ? 22.476 0.780 -2.421 1.00 97.62 175 ASN A C 1
ATOM 1267 O O . ASN A 1 175 ? 23.365 1.217 -3.172 1.00 97.62 175 ASN A O 1
ATOM 1271 N N . THR A 1 176 ? 21.325 1.422 -2.244 1.00 98.44 176 THR A N 1
ATOM 1272 C CA . THR A 1 176 ? 21.094 2.795 -2.708 1.00 98.44 176 THR A CA 1
ATOM 1273 C C . THR A 1 176 ? 21.415 3.773 -1.581 1.00 98.44 176 THR A C 1
ATOM 1275 O O . THR A 1 176 ? 21.288 3.441 -0.409 1.00 98.44 176 THR A O 1
ATOM 1278 N N . SER A 1 177 ? 21.891 4.977 -1.900 1.00 97.75 177 SER A N 1
ATOM 1279 C CA . SER A 1 177 ? 22.056 6.031 -0.886 1.00 97.75 177 SER A CA 1
ATOM 1280 C C . SER A 1 177 ? 20.806 6.899 -0.732 1.00 97.75 177 SER A C 1
ATOM 1282 O O . SER A 1 177 ? 20.761 7.710 0.184 1.00 97.75 177 SER A O 1
ATOM 1284 N N . GLY A 1 178 ? 19.885 6.824 -1.695 1.00 98.00 178 GLY A N 1
ATOM 1285 C CA . GLY A 1 178 ? 18.537 7.386 -1.633 1.00 98.00 178 GLY A CA 1
ATOM 1286 C C . GLY A 1 178 ? 17.510 6.263 -1.516 1.00 98.00 178 GLY A C 1
ATOM 1287 O O . GLY A 1 178 ? 17.782 5.244 -0.876 1.00 98.00 178 GLY A O 1
ATOM 1288 N N . ASP A 1 179 ? 16.379 6.419 -2.192 1.00 98.56 179 ASP A N 1
ATOM 1289 C CA . ASP A 1 179 ? 15.323 5.408 -2.203 1.00 98.56 179 ASP A CA 1
ATOM 1290 C C . ASP A 1 179 ? 15.708 4.203 -3.074 1.00 98.56 179 ASP A C 1
ATOM 1292 O O . ASP A 1 179 ? 16.584 4.277 -3.946 1.00 98.56 179 ASP A O 1
ATOM 1296 N N . GLY A 1 180 ? 15.063 3.058 -2.874 1.00 98.75 180 GLY A N 1
ATOM 1297 C CA . GLY A 1 180 ? 15.112 1.978 -3.861 1.00 98.75 180 GLY A CA 1
ATOM 1298 C C . GLY A 1 180 ? 14.464 2.440 -5.166 1.00 98.75 180 GLY A C 1
ATOM 1299 O O . GLY A 1 180 ? 15.102 2.447 -6.224 1.00 98.75 180 GLY A O 1
ATOM 1300 N N . ILE A 1 181 ? 13.219 2.905 -5.067 1.00 98.88 181 ILE A N 1
ATOM 1301 C CA . ILE A 1 181 ? 12.429 3.453 -6.172 1.00 98.88 181 ILE A CA 1
ATOM 1302 C C . ILE A 1 181 ? 11.795 4.777 -5.740 1.00 98.88 181 ILE A C 1
ATOM 1304 O O . ILE A 1 181 ? 11.172 4.845 -4.685 1.00 98.88 181 ILE A O 1
ATOM 1308 N N . SER A 1 182 ? 11.906 5.814 -6.571 1.00 98.81 182 SER A N 1
ATOM 1309 C CA . SER A 1 182 ? 11.310 7.127 -6.310 1.00 98.81 182 SER A CA 1
ATOM 1310 C C . SER A 1 182 ? 10.415 7.602 -7.456 1.00 98.81 182 SER A C 1
ATOM 1312 O O . SER A 1 182 ? 10.675 7.343 -8.635 1.00 98.81 182 SER A O 1
ATOM 1314 N N . GLY A 1 183 ? 9.344 8.329 -7.129 1.00 98.44 183 GLY A N 1
ATOM 1315 C CA . GLY A 1 183 ? 8.410 8.870 -8.118 1.00 98.44 183 GLY A CA 1
ATOM 1316 C C . GLY A 1 183 ? 7.605 10.061 -7.603 1.00 98.44 183 GLY A C 1
ATOM 1317 O O . GLY A 1 183 ? 7.219 10.131 -6.438 1.00 98.44 183 GLY A O 1
ATOM 1318 N N . SER A 1 184 ? 7.325 11.034 -8.475 1.00 97.75 184 SER A N 1
ATOM 1319 C CA . SER A 1 184 ? 6.528 12.211 -8.108 1.00 97.75 184 SER A CA 1
ATOM 1320 C C . SER A 1 184 ? 5.636 12.675 -9.252 1.00 97.75 184 SER A C 1
ATOM 1322 O O . SER A 1 184 ? 6.131 12.947 -10.343 1.00 97.75 184 SER A O 1
ATOM 1324 N N . ASN A 1 185 ? 4.337 12.841 -8.984 1.00 97.50 185 ASN A N 1
ATOM 1325 C CA . ASN A 1 185 ? 3.298 13.120 -9.985 1.00 97.50 185 ASN A CA 1
ATOM 1326 C C . ASN A 1 185 ? 3.288 12.068 -11.101 1.00 97.50 185 ASN A C 1
ATOM 1328 O O . ASN A 1 185 ? 3.380 12.404 -12.282 1.00 97.50 185 ASN A O 1
ATOM 1332 N N . VAL A 1 186 ? 3.213 10.803 -10.698 1.00 98.31 186 VAL A N 1
ATOM 1333 C CA . VAL A 1 186 ? 3.242 9.648 -11.599 1.00 98.31 186 VAL A CA 1
ATOM 1334 C C . VAL A 1 186 ? 1.895 8.936 -11.601 1.00 98.31 186 VAL A C 1
ATOM 1336 O O . VAL A 1 186 ? 1.183 8.940 -10.597 1.00 98.31 186 VAL A O 1
ATOM 1339 N N . SER A 1 187 ? 1.530 8.320 -12.720 1.00 98.38 187 SER A N 1
ATOM 1340 C CA . SER A 1 187 ? 0.352 7.455 -12.800 1.00 98.38 187 SER A CA 1
ATOM 1341 C C . SER A 1 187 ? 0.676 6.106 -13.418 1.00 98.38 187 SER A C 1
ATOM 1343 O O . SER A 1 187 ? 1.678 5.985 -14.112 1.00 98.38 187 SER A O 1
ATOM 1345 N N . ASP A 1 188 ? -0.188 5.120 -13.195 1.00 98.50 188 ASP A N 1
ATOM 1346 C CA . ASP A 1 188 ? -0.194 3.828 -13.887 1.00 98.50 188 ASP A CA 1
ATOM 1347 C C . ASP A 1 188 ? 1.151 3.092 -13.759 1.00 98.50 188 ASP A C 1
ATOM 1349 O O . ASP A 1 188 ? 1.791 2.735 -14.747 1.00 98.50 188 ASP A O 1
ATOM 1353 N N . ILE A 1 189 ? 1.597 2.918 -12.515 1.00 98.81 189 ILE A N 1
ATOM 1354 C CA . ILE A 1 189 ? 2.865 2.268 -12.173 1.00 98.81 189 ILE A CA 1
ATOM 1355 C C . ILE A 1 189 ? 2.607 0.807 -11.822 1.00 98.81 189 ILE A C 1
ATOM 1357 O O . ILE A 1 189 ? 1.817 0.523 -10.921 1.00 98.81 189 ILE A O 1
ATOM 1361 N N . ALA A 1 190 ? 3.315 -0.103 -12.490 1.00 98.81 190 ALA A N 1
ATOM 1362 C CA . ALA A 1 190 ? 3.272 -1.535 -12.216 1.00 98.81 190 ALA A CA 1
ATOM 1363 C C . ALA A 1 190 ? 4.676 -2.068 -11.911 1.00 98.81 190 ALA A C 1
ATOM 1365 O O . ALA A 1 190 ? 5.586 -1.973 -12.736 1.00 98.81 190 ALA A O 1
ATOM 1366 N N . ILE A 1 191 ? 4.856 -2.636 -10.724 1.00 98.94 191 ILE A N 1
ATOM 1367 C CA . ILE A 1 191 ? 6.125 -3.204 -10.272 1.00 98.94 191 ILE A CA 1
ATOM 1368 C C . ILE A 1 191 ? 5.846 -4.615 -9.768 1.00 98.94 191 ILE A C 1
ATOM 1370 O O . ILE A 1 191 ? 4.978 -4.795 -8.919 1.00 98.94 191 ILE A O 1
ATOM 1374 N N . SER A 1 192 ? 6.560 -5.616 -10.276 1.00 98.75 192 SER A N 1
ATOM 1375 C CA . SER A 1 192 ? 6.463 -6.970 -9.722 1.00 98.75 192 SER A CA 1
ATOM 1376 C C . SER A 1 192 ? 7.705 -7.807 -9.934 1.00 98.75 192 SER A C 1
ATOM 1378 O O . SER A 1 192 ? 8.418 -7.594 -10.908 1.00 98.75 192 SER A O 1
ATOM 1380 N N . GLU A 1 193 ? 7.969 -8.769 -9.051 1.00 98.62 193 GLU A N 1
ATOM 1381 C CA . GLU A 1 193 ? 9.237 -9.511 -9.037 1.00 98.62 193 GLU A CA 1
ATOM 1382 C C . GLU A 1 193 ? 10.438 -8.553 -8.906 1.00 98.62 193 GLU A C 1
ATOM 1384 O O . GLU A 1 193 ? 11.379 -8.591 -9.709 1.00 98.62 193 GLU A O 1
ATOM 1389 N N . VAL A 1 194 ? 10.348 -7.613 -7.957 1.00 98.88 194 VAL A N 1
ATOM 1390 C CA . VAL A 1 194 ? 11.399 -6.628 -7.679 1.00 98.88 194 VAL A CA 1
ATOM 1391 C C . VAL A 1 194 ? 11.720 -6.567 -6.195 1.00 98.88 194 VAL A C 1
ATOM 1393 O O . VAL A 1 194 ? 11.051 -5.864 -5.432 1.00 98.88 194 VAL A O 1
ATOM 1396 N N . ASP A 1 195 ? 12.812 -7.227 -5.815 1.00 98.75 195 ASP A N 1
ATOM 1397 C CA . ASP A 1 195 ? 13.307 -7.169 -4.443 1.00 98.75 195 ASP A CA 1
ATOM 1398 C C . ASP A 1 195 ? 14.163 -5.919 -4.226 1.00 98.75 195 ASP A C 1
ATOM 1400 O O . ASP A 1 195 ? 15.053 -5.596 -5.025 1.00 98.75 195 ASP A O 1
ATOM 1404 N N . ILE A 1 196 ? 13.935 -5.232 -3.112 1.00 98.88 196 ILE A N 1
ATOM 1405 C CA . ILE A 1 196 ? 14.647 -4.024 -2.700 1.00 98.88 196 ILE A CA 1
ATOM 1406 C C . ILE A 1 196 ? 15.355 -4.303 -1.375 1.00 98.88 196 ILE A C 1
ATOM 1408 O O . ILE A 1 196 ? 14.753 -4.816 -0.440 1.00 98.88 196 ILE A O 1
ATOM 1412 N N . SER A 1 197 ? 16.642 -3.964 -1.267 1.00 97.81 197 SER A N 1
ATOM 1413 C CA . SER A 1 197 ? 17.377 -4.158 -0.010 1.00 97.81 197 SER A CA 1
ATOM 1414 C C . SER A 1 197 ? 18.416 -3.088 0.312 1.00 97.81 197 SER A C 1
ATOM 1416 O O . SER A 1 197 ? 19.091 -2.578 -0.589 1.00 97.81 197 SER A O 1
ATOM 1418 N N . ASN A 1 198 ? 18.611 -2.802 1.603 1.00 96.25 198 ASN A N 1
ATOM 1419 C CA . ASN A 1 198 ? 19.639 -1.888 2.114 1.00 96.25 198 ASN A CA 1
ATOM 1420 C C . ASN A 1 198 ? 19.600 -0.523 1.403 1.00 96.25 198 ASN A C 1
ATOM 1422 O O . ASN A 1 198 ? 20.523 -0.158 0.655 1.00 96.25 198 ASN A O 1
ATOM 1426 N N . THR A 1 199 ? 18.485 0.190 1.555 1.00 97.25 199 THR A N 1
ATOM 1427 C CA . THR A 1 199 ? 18.306 1.528 0.975 1.00 97.25 199 THR A CA 1
ATOM 1428 C C . THR A 1 199 ? 18.668 2.613 1.977 1.00 97.25 199 THR A C 1
ATOM 1430 O O . THR A 1 199 ? 18.572 2.450 3.191 1.00 97.25 199 THR A O 1
ATOM 1433 N N . GLY A 1 200 ? 19.128 3.747 1.455 1.00 96.06 200 GLY A N 1
ATOM 1434 C CA . GLY A 1 200 ? 19.585 4.859 2.274 1.00 96.06 200 GLY A CA 1
ATOM 1435 C C . GLY A 1 200 ? 18.453 5.672 2.897 1.00 96.06 200 GLY A C 1
ATOM 1436 O O . GLY A 1 200 ? 18.735 6.382 3.854 1.00 96.06 200 GLY A O 1
ATOM 1437 N N . VAL A 1 201 ? 17.239 5.598 2.335 1.00 96.38 201 VAL A N 1
ATOM 1438 C CA . VAL A 1 201 ? 16.055 6.353 2.777 1.00 96.38 201 VAL A CA 1
ATOM 1439 C C . VAL A 1 201 ? 14.818 5.442 2.790 1.00 96.38 201 VAL A C 1
ATOM 1441 O O . VAL A 1 201 ? 14.593 4.761 3.778 1.00 96.38 201 VAL A O 1
ATOM 1444 N N . HIS A 1 202 ? 14.027 5.362 1.716 1.00 97.81 202 HIS A N 1
ATOM 1445 C CA . HIS A 1 202 ? 12.880 4.451 1.631 1.00 97.81 202 HIS A CA 1
ATOM 1446 C C . HIS A 1 202 ? 13.172 3.242 0.746 1.00 97.81 202 HIS A C 1
ATOM 1448 O O . HIS A 1 202 ? 14.077 3.256 -0.094 1.00 97.81 202 HIS A O 1
ATOM 1454 N N . GLY A 1 203 ? 12.388 2.174 0.880 1.00 98.44 203 GLY A N 1
ATOM 1455 C CA . GLY A 1 203 ? 12.332 1.153 -0.168 1.00 98.44 203 GLY A CA 1
ATOM 1456 C C . GLY A 1 203 ? 11.700 1.754 -1.426 1.00 98.44 203 GLY A C 1
ATOM 1457 O O . GLY A 1 203 ? 12.326 1.811 -2.486 1.00 98.44 203 GLY A O 1
ATOM 1458 N N . ILE A 1 204 ? 10.492 2.296 -1.271 1.00 98.81 204 ILE A N 1
ATOM 1459 C CA . ILE A 1 204 ? 9.735 3.010 -2.304 1.00 98.81 204 ILE A CA 1
ATOM 1460 C C . ILE A 1 204 ? 9.228 4.348 -1.732 1.00 98.81 204 ILE A C 1
ATOM 1462 O O . ILE A 1 204 ? 8.515 4.326 -0.734 1.00 98.81 204 ILE A O 1
ATOM 1466 N N . ASP A 1 205 ? 9.525 5.490 -2.370 1.00 98.69 205 ASP A N 1
ATOM 1467 C CA . ASP A 1 205 ? 8.920 6.807 -2.058 1.00 98.69 205 ASP A CA 1
ATOM 1468 C C . ASP A 1 205 ? 8.126 7.351 -3.249 1.00 98.69 205 ASP A C 1
ATOM 1470 O O . ASP A 1 205 ? 8.676 7.652 -4.316 1.00 98.69 205 ASP A O 1
ATOM 1474 N N . LEU A 1 206 ? 6.818 7.526 -3.060 1.00 98.50 206 LEU A N 1
ATOM 1475 C CA . LEU A 1 206 ? 5.920 8.084 -4.065 1.00 98.50 206 LEU A CA 1
ATOM 1476 C C . LEU A 1 206 ? 5.186 9.309 -3.531 1.00 98.50 206 LEU A C 1
ATOM 1478 O O . LEU A 1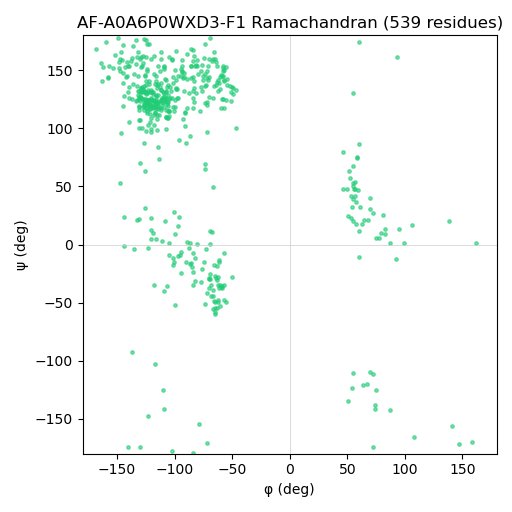 206 ? 4.580 9.305 -2.460 1.00 98.50 206 LEU A O 1
ATOM 1482 N N . ASN A 1 207 ? 5.159 10.368 -4.335 1.00 96.69 207 ASN A N 1
ATOM 1483 C CA . ASN A 1 207 ? 4.445 11.595 -4.006 1.00 96.69 207 ASN A CA 1
ATOM 1484 C C . ASN A 1 207 ? 3.487 12.012 -5.118 1.00 96.69 207 ASN A C 1
ATOM 1486 O O . ASN A 1 207 ? 3.926 12.427 -6.189 1.00 96.69 207 ASN A O 1
ATOM 1490 N N . THR A 1 208 ? 2.190 12.017 -4.824 1.00 95.25 208 THR A N 1
ATOM 1491 C CA . THR A 1 208 ? 1.107 12.197 -5.794 1.00 95.25 208 THR A CA 1
ATOM 1492 C C . THR A 1 208 ? 1.165 11.086 -6.836 1.00 95.25 208 THR A C 1
ATOM 1494 O O . THR A 1 208 ? 1.794 11.240 -7.885 1.00 95.25 208 THR A O 1
ATOM 1497 N N . VAL A 1 209 ? 0.524 9.963 -6.522 1.00 95.88 209 VAL A N 1
ATOM 1498 C CA . VAL A 1 209 ? 0.482 8.780 -7.386 1.00 95.88 209 VAL A CA 1
ATOM 1499 C C . VAL A 1 209 ? -0.955 8.360 -7.668 1.00 95.88 209 VAL A C 1
ATOM 1501 O O . VAL A 1 209 ? -1.808 8.420 -6.786 1.00 95.88 209 VAL A O 1
ATOM 1504 N N . THR A 1 210 ? -1.232 7.938 -8.899 1.00 96.31 210 THR A N 1
ATOM 1505 C CA . THR A 1 210 ? -2.533 7.391 -9.306 1.00 96.31 210 THR A CA 1
ATOM 1506 C C . THR A 1 210 ? -2.342 6.015 -9.929 1.00 96.31 210 THR A C 1
ATOM 1508 O O . THR A 1 210 ? -1.554 5.895 -10.857 1.00 96.31 210 THR A O 1
ATOM 1511 N N . ASN A 1 211 ? -3.087 5.002 -9.488 1.00 97.62 211 ASN A N 1
ATOM 1512 C CA . ASN A 1 211 ? -2.990 3.624 -9.997 1.00 97.62 211 ASN A CA 1
ATOM 1513 C C . ASN A 1 211 ? -1.583 3.016 -9.833 1.00 97.62 211 ASN A C 1
ATOM 1515 O O . ASN A 1 211 ? -0.814 2.898 -10.787 1.00 97.62 211 ASN A O 1
ATOM 1519 N N . PHE A 1 212 ? -1.252 2.640 -8.604 1.00 98.50 212 PHE A N 1
ATOM 1520 C CA . PHE A 1 212 ? -0.011 1.973 -8.226 1.00 98.50 212 PHE A CA 1
ATOM 1521 C C . PHE A 1 212 ? -0.240 0.484 -7.960 1.00 98.50 212 PHE A C 1
ATOM 1523 O O . PHE A 1 212 ? -1.200 0.112 -7.285 1.00 98.50 212 PHE A O 1
ATOM 1530 N N . THR A 1 213 ? 0.637 -0.372 -8.473 1.00 98.81 213 THR A N 1
ATOM 1531 C CA . THR A 1 213 ? 0.651 -1.812 -8.195 1.00 98.81 213 THR A CA 1
ATOM 1532 C C . THR A 1 213 ? 2.064 -2.268 -7.840 1.00 98.81 213 THR A C 1
ATOM 1534 O O . THR A 1 213 ? 3.000 -1.988 -8.593 1.00 98.81 213 THR A O 1
ATOM 1537 N N . TYR A 1 214 ? 2.198 -2.967 -6.710 1.00 98.88 214 TYR A N 1
ATOM 1538 C CA . TYR A 1 214 ? 3.423 -3.639 -6.275 1.00 98.88 214 TYR A CA 1
ATOM 1539 C C . TYR A 1 214 ? 3.115 -5.078 -5.859 1.00 98.88 214 TYR A C 1
ATOM 1541 O O . TYR A 1 214 ? 2.352 -5.289 -4.914 1.00 98.88 214 TYR A O 1
ATOM 1549 N N . GLU A 1 215 ? 3.661 -6.048 -6.591 1.00 98.81 215 GLU A N 1
ATOM 1550 C CA . GLU A 1 215 ? 3.305 -7.465 -6.442 1.00 98.81 215 GLU A CA 1
ATOM 1551 C C . GLU A 1 215 ? 4.524 -8.395 -6.395 1.00 98.81 215 GLU A C 1
ATOM 1553 O O . GLU A 1 215 ? 5.571 -8.067 -6.952 1.00 98.81 215 GLU A O 1
ATOM 1558 N N . ASP A 1 216 ? 4.389 -9.576 -5.787 1.00 98.62 216 ASP A N 1
ATOM 1559 C CA . ASP A 1 216 ? 5.378 -10.670 -5.847 1.00 98.62 216 ASP A CA 1
ATOM 1560 C C . ASP A 1 216 ? 6.814 -10.211 -5.529 1.00 98.62 216 ASP A C 1
ATOM 1562 O O . ASP A 1 216 ? 7.743 -10.450 -6.303 1.00 98.62 216 ASP A O 1
ATOM 1566 N N . SER A 1 217 ? 6.990 -9.449 -4.452 1.00 98.75 217 SER A N 1
ATOM 1567 C CA . SER A 1 217 ? 8.235 -8.714 -4.203 1.00 98.75 217 SER A CA 1
ATOM 1568 C C . SER A 1 217 ? 8.573 -8.593 -2.720 1.00 98.75 217 SER A C 1
ATOM 1570 O O . SER A 1 217 ? 7.736 -8.805 -1.845 1.00 98.75 217 SER A O 1
ATOM 1572 N N . GLU A 1 218 ? 9.808 -8.204 -2.430 1.00 98.56 218 GLU A N 1
ATOM 1573 C CA . GLU A 1 218 ? 1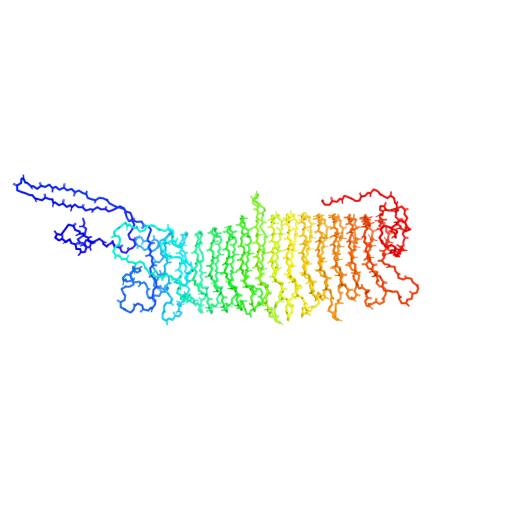0.300 -8.068 -1.064 1.00 98.56 218 GLU A CA 1
ATOM 1574 C C . GLU A 1 218 ? 11.026 -6.736 -0.829 1.00 98.56 218 GLU A C 1
ATOM 1576 O O . GLU A 1 218 ? 11.736 -6.240 -1.705 1.00 98.56 218 GLU A O 1
ATOM 1581 N N . ILE A 1 219 ? 10.894 -6.166 0.372 1.00 98.50 219 ILE A N 1
ATOM 1582 C CA . ILE A 1 219 ? 11.718 -5.042 0.835 1.00 98.50 219 ILE A CA 1
ATOM 1583 C C . ILE A 1 219 ? 12.373 -5.409 2.168 1.00 98.50 219 ILE A C 1
ATOM 1585 O O . ILE A 1 219 ? 11.668 -5.701 3.130 1.00 98.50 219 ILE A O 1
ATOM 1589 N N . ILE A 1 220 ? 13.707 -5.349 2.226 1.00 95.62 220 ILE A N 1
ATOM 1590 C CA . ILE A 1 220 ? 14.506 -5.661 3.424 1.00 95.62 220 ILE A CA 1
ATOM 1591 C C . ILE A 1 220 ? 15.417 -4.486 3.788 1.00 95.62 220 ILE A C 1
ATOM 1593 O O . ILE A 1 220 ? 16.090 -3.945 2.909 1.00 95.62 220 ILE A O 1
ATOM 1597 N N . GLU A 1 221 ? 15.527 -4.136 5.070 1.00 92.88 221 GLU A N 1
ATOM 1598 C CA . GLU A 1 221 ? 16.515 -3.155 5.566 1.00 92.88 221 GLU A CA 1
ATOM 1599 C C . GLU A 1 221 ? 16.390 -1.810 4.815 1.00 92.88 221 GLU A C 1
ATOM 1601 O O . GLU A 1 221 ? 17.340 -1.286 4.223 1.00 92.88 221 GLU A O 1
ATOM 1606 N N . ALA A 1 222 ? 15.167 -1.281 4.742 1.00 92.75 222 ALA A N 1
ATOM 1607 C CA . ALA A 1 222 ? 14.900 0.011 4.121 1.00 92.75 222 ALA A CA 1
ATOM 1608 C C . ALA A 1 222 ? 15.031 1.139 5.151 1.00 92.75 222 ALA A C 1
ATOM 1610 O O . ALA A 1 222 ? 14.257 1.193 6.107 1.00 92.75 222 ALA A O 1
ATOM 1611 N N . GLY A 1 223 ? 15.981 2.048 4.924 1.00 91.00 223 GLY A N 1
ATOM 1612 C CA . GLY A 1 223 ? 16.242 3.191 5.799 1.00 91.00 223 GLY A CA 1
ATOM 1613 C C . GLY A 1 223 ? 17.313 2.948 6.865 1.00 91.00 223 GLY A C 1
ATOM 1614 O O . GLY A 1 223 ? 17.699 1.825 7.176 1.00 91.00 223 GLY A O 1
ATOM 1615 N N . ASN A 1 224 ? 17.843 4.041 7.410 1.00 88.56 224 ASN A N 1
ATOM 1616 C CA . ASN A 1 224 ? 18.842 4.087 8.481 1.00 88.56 224 ASN A CA 1
ATOM 1617 C C . ASN A 1 224 ? 18.670 5.264 9.475 1.00 88.56 224 ASN A C 1
ATOM 1619 O O . ASN A 1 224 ? 19.445 5.374 10.434 1.00 88.56 224 ASN A O 1
ATOM 1623 N N . GLU A 1 225 ? 17.677 6.133 9.280 1.00 88.62 225 GLU A N 1
ATOM 1624 C CA . GLU A 1 225 ? 17.316 7.271 10.133 1.00 88.62 225 GLU A CA 1
ATOM 1625 C C . GLU A 1 225 ? 15.801 7.283 10.454 1.00 88.62 225 GLU A C 1
ATOM 1627 O O . GLU A 1 225 ? 15.070 6.344 10.170 1.00 88.62 225 GLU A O 1
ATOM 1632 N N . ASN A 1 226 ? 15.321 8.329 11.132 1.00 86.12 226 ASN A N 1
ATOM 1633 C CA . ASN A 1 226 ? 13.897 8.516 11.437 1.00 86.12 226 ASN A CA 1
ATOM 1634 C C . ASN A 1 226 ? 13.140 9.002 10.189 1.00 86.12 226 ASN A C 1
ATOM 1636 O O . ASN A 1 226 ? 13.705 9.777 9.418 1.00 86.12 226 ASN A O 1
ATOM 1640 N N . ALA A 1 227 ? 11.836 8.736 10.094 1.00 86.81 227 ALA A N 1
ATOM 1641 C CA . ALA A 1 227 ? 10.977 9.080 8.958 1.00 86.81 227 ALA A CA 1
ATOM 1642 C C . ALA A 1 227 ? 11.278 8.262 7.687 1.00 86.81 227 ALA A C 1
ATOM 1644 O O . ALA A 1 227 ? 11.117 8.783 6.584 1.00 86.81 227 ALA A O 1
ATOM 1645 N N . GLU A 1 228 ? 11.742 7.018 7.835 1.00 92.31 228 GLU A N 1
ATOM 1646 C CA . GLU A 1 228 ? 12.247 6.165 6.754 1.00 92.31 228 GLU A CA 1
ATOM 1647 C C . GLU A 1 228 ? 11.570 4.785 6.758 1.00 92.31 228 GLU A C 1
ATOM 1649 O O . GLU A 1 228 ? 11.898 3.896 7.538 1.00 92.31 228 GLU A O 1
ATOM 1654 N N . ASN A 1 229 ? 10.588 4.650 5.865 1.00 94.44 229 ASN A N 1
ATOM 1655 C CA . ASN A 1 229 ? 9.685 3.503 5.730 1.00 94.44 229 ASN A CA 1
ATOM 1656 C C . ASN A 1 229 ? 10.059 2.573 4.569 1.00 94.44 229 ASN A C 1
ATOM 1658 O O . ASN A 1 229 ? 10.654 3.027 3.583 1.00 94.44 229 ASN A O 1
ATOM 1662 N N . SER A 1 230 ? 9.597 1.318 4.606 1.00 96.88 230 SER A N 1
ATOM 1663 C CA . SER A 1 230 ? 9.754 0.402 3.465 1.00 96.88 230 SER A CA 1
ATOM 1664 C C . SER A 1 230 ? 8.972 0.902 2.249 1.00 96.88 230 SER A C 1
ATOM 1666 O O . SER A 1 230 ? 9.542 1.052 1.168 1.00 96.88 230 SER A O 1
ATOM 1668 N N . ILE A 1 231 ? 7.697 1.253 2.426 1.00 98.44 231 ILE A N 1
ATOM 1669 C CA . ILE A 1 231 ? 6.869 1.900 1.401 1.00 98.44 231 ILE A CA 1
ATOM 1670 C C . ILE A 1 231 ? 6.315 3.204 1.967 1.00 98.44 231 ILE A C 1
ATOM 1672 O O . ILE A 1 231 ? 5.540 3.196 2.919 1.00 98.44 231 ILE A O 1
ATOM 1676 N N . HIS A 1 232 ? 6.670 4.330 1.355 1.00 98.06 232 HIS A N 1
ATOM 1677 C CA . HIS A 1 232 ? 6.165 5.649 1.703 1.00 98.06 232 HIS A CA 1
ATOM 1678 C C . HIS A 1 232 ? 5.365 6.243 0.541 1.00 98.06 232 HIS A C 1
ATOM 1680 O O . HIS A 1 232 ? 5.882 6.438 -0.559 1.00 98.06 232 HIS A O 1
ATOM 1686 N N . ILE A 1 233 ? 4.084 6.545 0.769 1.00 97.25 233 ILE A N 1
ATOM 1687 C CA . ILE A 1 233 ? 3.211 7.134 -0.248 1.00 97.25 233 ILE A CA 1
ATOM 1688 C C . ILE A 1 233 ? 2.488 8.356 0.304 1.00 97.25 233 ILE A C 1
ATOM 1690 O O . ILE A 1 233 ? 1.716 8.296 1.258 1.00 97.25 233 ILE A O 1
ATOM 1694 N N . ARG A 1 234 ? 2.662 9.489 -0.370 1.00 94.69 234 ARG A N 1
ATOM 1695 C CA . ARG A 1 234 ? 1.906 10.718 -0.116 1.00 94.69 234 ARG A CA 1
ATOM 1696 C C . ARG A 1 234 ? 0.918 10.951 -1.243 1.00 94.69 234 ARG A C 1
ATOM 1698 O O . ARG A 1 234 ? 1.328 11.070 -2.391 1.00 94.69 234 ARG A O 1
ATOM 1705 N N . ASN A 1 235 ? -0.356 11.131 -0.905 1.00 93.12 235 ASN A N 1
ATOM 1706 C CA . ASN A 1 235 ? -1.445 11.399 -1.853 1.00 93.12 235 ASN A CA 1
ATOM 1707 C C . ASN A 1 235 ? -1.600 10.284 -2.904 1.00 93.12 235 ASN A C 1
ATOM 1709 O O . ASN A 1 235 ? -1.215 10.430 -4.067 1.00 93.12 235 ASN A O 1
ATOM 1713 N N . LEU A 1 236 ? -2.150 9.168 -2.443 1.00 93.75 236 LEU A N 1
ATOM 1714 C CA . LEU A 1 236 ? -2.536 8.009 -3.230 1.00 93.75 236 LEU A CA 1
ATOM 1715 C C . LEU A 1 236 ? -3.936 8.220 -3.822 1.00 93.75 236 LEU A C 1
ATOM 1717 O O . LEU A 1 236 ? -4.878 8.464 -3.068 1.00 93.75 236 LEU A O 1
ATOM 1721 N N . PHE A 1 237 ? -4.059 8.068 -5.141 1.00 93.94 237 PHE A N 1
ATOM 1722 C CA . PHE A 1 237 ? -5.307 8.224 -5.885 1.00 93.94 237 PHE A CA 1
ATOM 1723 C C . PHE A 1 237 ? -5.666 6.991 -6.720 1.00 93.94 237 PHE A C 1
ATOM 1725 O O . PHE A 1 237 ? -4.803 6.180 -7.072 1.00 93.94 237 PHE A O 1
ATOM 1732 N N . GLY A 1 238 ? -6.931 6.872 -7.116 1.00 94.44 238 GLY A N 1
ATOM 1733 C CA . GLY A 1 238 ? -7.387 5.837 -8.049 1.00 94.44 238 GLY A CA 1
ATOM 1734 C C . GLY A 1 238 ? -7.455 4.439 -7.427 1.00 94.44 238 GLY A C 1
ATOM 1735 O O . GLY A 1 238 ? -7.897 4.273 -6.291 1.00 94.44 238 GLY A O 1
ATOM 1736 N N . THR A 1 239 ? -7.090 3.398 -8.181 1.00 96.12 239 THR A N 1
ATOM 1737 C CA . THR A 1 239 ? -7.148 1.999 -7.709 1.00 96.12 239 THR A CA 1
ATOM 1738 C C . THR A 1 239 ? -5.753 1.428 -7.549 1.00 96.12 239 THR A C 1
ATOM 1740 O O . THR A 1 239 ? -5.034 1.287 -8.534 1.00 96.12 239 THR A O 1
ATOM 1743 N N . ASN A 1 240 ? -5.388 1.089 -6.316 1.00 98.19 240 ASN A N 1
ATOM 1744 C CA . ASN A 1 240 ? -4.027 0.709 -5.961 1.00 98.19 240 ASN A CA 1
ATOM 1745 C C . ASN A 1 240 ? -3.983 -0.675 -5.309 1.00 98.19 240 ASN A C 1
ATOM 1747 O O . ASN A 1 240 ? -4.944 -1.099 -4.655 1.00 98.19 240 ASN A O 1
ATOM 1751 N N . LEU A 1 241 ? -2.856 -1.360 -5.480 1.00 98.75 241 LEU A N 1
ATOM 1752 C CA . LEU A 1 241 ? -2.649 -2.735 -5.048 1.00 98.75 241 LEU A CA 1
ATOM 1753 C C . LEU A 1 241 ? -1.241 -2.942 -4.483 1.00 98.75 241 LEU A C 1
ATOM 1755 O O . LEU A 1 241 ? -0.254 -2.581 -5.117 1.00 98.75 241 LEU A O 1
ATOM 1759 N N . ILE A 1 242 ? -1.172 -3.565 -3.312 1.00 98.88 242 ILE A N 1
ATOM 1760 C CA . ILE A 1 242 ? 0.030 -4.193 -2.764 1.00 98.88 242 ILE A CA 1
ATOM 1761 C C . ILE A 1 242 ? -0.349 -5.644 -2.464 1.00 98.88 242 ILE A C 1
ATOM 1763 O O . ILE A 1 242 ? -1.275 -5.884 -1.683 1.00 98.88 242 ILE A O 1
ATOM 1767 N N . GLU A 1 243 ? 0.288 -6.608 -3.120 1.00 98.81 243 GLU A N 1
ATOM 1768 C CA . GLU A 1 243 ? -0.100 -8.018 -3.012 1.00 98.81 243 GLU A CA 1
ATOM 1769 C C . GLU A 1 243 ? 1.087 -8.978 -3.076 1.00 98.81 243 GLU A C 1
ATOM 1771 O O . GLU A 1 243 ? 1.978 -8.787 -3.886 1.00 98.81 243 GLU A O 1
ATOM 1776 N N . ASP A 1 244 ? 1.093 -10.030 -2.252 1.00 98.81 244 ASP A N 1
ATOM 1777 C CA . ASP A 1 244 ? 2.203 -11.000 -2.215 1.00 98.81 244 ASP A CA 1
ATOM 1778 C C . ASP A 1 244 ? 3.556 -10.312 -1.951 1.00 98.81 244 ASP A C 1
ATOM 1780 O O . ASP A 1 244 ? 4.544 -10.526 -2.656 1.00 98.81 244 ASP A O 1
ATOM 1784 N N . VAL A 1 245 ? 3.581 -9.440 -0.939 1.00 98.88 245 VAL A N 1
ATOM 1785 C CA . VAL A 1 245 ? 4.760 -8.646 -0.576 1.00 98.88 245 VAL A CA 1
ATOM 1786 C C . VAL A 1 245 ? 5.259 -9.030 0.809 1.00 98.88 245 VAL A C 1
ATOM 1788 O O . VAL A 1 245 ? 4.461 -9.164 1.738 1.00 98.88 245 VAL A O 1
ATOM 1791 N N . ARG A 1 246 ? 6.581 -9.152 0.968 1.00 98.25 246 ARG A N 1
ATOM 1792 C CA . ARG A 1 246 ? 7.231 -9.278 2.282 1.00 98.25 246 ARG A CA 1
ATOM 1793 C C . ARG A 1 246 ? 8.016 -8.014 2.627 1.00 98.25 246 ARG A C 1
ATOM 1795 O O . ARG A 1 246 ? 8.789 -7.523 1.809 1.00 98.25 246 ARG A O 1
ATOM 1802 N N . LEU A 1 247 ? 7.816 -7.496 3.833 1.00 96.62 247 LEU A N 1
ATOM 1803 C CA . LEU A 1 247 ? 8.566 -6.385 4.411 1.00 96.62 247 LEU A CA 1
ATOM 1804 C C . LEU A 1 247 ? 9.310 -6.901 5.641 1.00 96.62 247 LEU A C 1
ATOM 1806 O O . LEU A 1 247 ? 8.682 -7.473 6.528 1.00 96.62 247 LEU A O 1
ATOM 1810 N N . ASP A 1 248 ? 10.622 -6.704 5.669 1.00 92.88 248 ASP A N 1
ATOM 1811 C CA . ASP A 1 248 ? 11.513 -7.271 6.681 1.00 92.88 248 ASP A CA 1
ATOM 1812 C C . ASP A 1 248 ? 12.602 -6.277 7.094 1.00 92.88 248 ASP A C 1
ATOM 1814 O O . ASP A 1 248 ? 12.935 -5.359 6.336 1.00 92.88 248 ASP A O 1
ATOM 1818 N N . GLU A 1 249 ? 13.171 -6.462 8.283 1.00 89.94 249 GLU A N 1
ATOM 1819 C CA . GLU A 1 249 ? 14.166 -5.555 8.876 1.00 89.94 249 GLU A CA 1
ATOM 1820 C C . GLU A 1 249 ? 13.729 -4.074 8.758 1.00 89.94 249 GLU A C 1
ATOM 1822 O O . GLU A 1 249 ? 14.466 -3.202 8.287 1.00 89.94 249 GLU A O 1
ATOM 1827 N N . ILE A 1 250 ? 12.474 -3.796 9.122 1.00 87.00 250 ILE A N 1
ATOM 1828 C CA . ILE A 1 250 ? 11.794 -2.515 8.900 1.00 87.00 250 ILE A CA 1
ATOM 1829 C C . ILE A 1 250 ? 12.373 -1.454 9.828 1.00 87.00 250 ILE A C 1
ATOM 1831 O O . ILE A 1 250 ? 12.329 -1.591 11.049 1.00 87.00 250 ILE A O 1
ATOM 1835 N N . ASN A 1 251 ? 12.877 -0.354 9.272 1.00 87.25 251 ASN A N 1
ATOM 1836 C CA . ASN A 1 251 ? 13.494 0.680 10.090 1.00 87.25 251 ASN A CA 1
ATOM 1837 C C . ASN A 1 251 ? 12.464 1.514 10.878 1.00 87.25 251 ASN A C 1
ATOM 1839 O O . ASN A 1 251 ? 12.617 1.612 12.092 1.00 87.25 251 ASN A O 1
ATOM 1843 N N . GLU A 1 252 ? 11.425 2.060 10.227 1.00 87.75 252 GLU A N 1
ATOM 1844 C CA . GLU A 1 252 ? 10.311 2.795 10.863 1.00 87.75 252 GLU A CA 1
ATOM 1845 C C . GLU A 1 252 ? 8.962 2.085 10.645 1.00 87.75 252 GLU A C 1
ATOM 1847 O O . GLU A 1 252 ? 8.708 1.085 11.314 1.00 87.75 252 GLU A O 1
ATOM 1852 N N . SER A 1 253 ? 8.101 2.553 9.729 1.00 90.44 253 SER A N 1
ATOM 1853 C CA . SER A 1 253 ? 6.877 1.832 9.360 1.00 90.44 253 SER A CA 1
ATOM 1854 C C . SER A 1 253 ? 7.103 0.937 8.144 1.00 90.44 253 SER A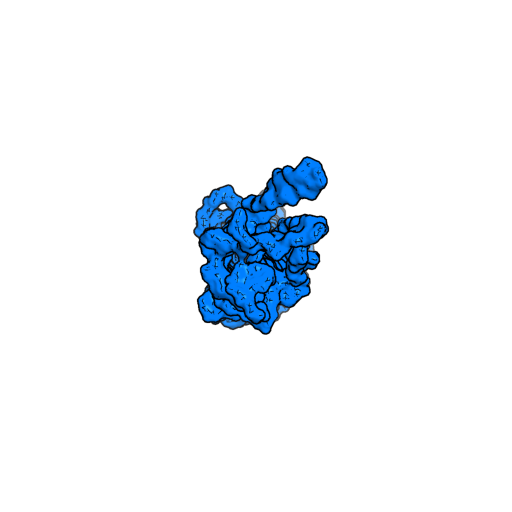 C 1
ATOM 1856 O O . SER A 1 253 ? 7.871 1.268 7.233 1.00 90.44 253 SER A O 1
ATOM 1858 N N . GLY A 1 254 ? 6.380 -0.181 8.077 1.00 93.88 254 GLY A N 1
ATOM 1859 C CA . GLY A 1 254 ? 6.381 -1.024 6.880 1.00 93.88 254 GLY A CA 1
ATOM 1860 C C . GLY A 1 254 ? 5.760 -0.275 5.701 1.00 93.88 254 GLY A C 1
ATOM 1861 O O . GLY A 1 254 ? 6.400 -0.042 4.674 1.00 93.88 254 GLY A O 1
ATOM 1862 N N . ILE A 1 255 ? 4.515 0.167 5.865 1.00 96.75 255 ILE A N 1
ATOM 1863 C CA . ILE A 1 255 ? 3.796 0.967 4.867 1.00 96.75 255 ILE A CA 1
ATOM 1864 C C . ILE A 1 255 ? 3.269 2.238 5.526 1.00 96.75 255 ILE A C 1
ATOM 1866 O O . ILE A 1 255 ? 2.458 2.161 6.440 1.00 96.75 255 ILE A O 1
ATOM 1870 N N . ASP A 1 256 ? 3.666 3.402 5.019 1.00 96.50 256 ASP A N 1
ATOM 1871 C CA . ASP A 1 256 ? 3.195 4.714 5.470 1.00 96.50 256 ASP A CA 1
ATOM 1872 C C . ASP A 1 256 ? 2.480 5.452 4.331 1.00 96.50 256 ASP A C 1
ATOM 1874 O O . ASP A 1 256 ? 3.099 5.876 3.348 1.00 96.50 256 ASP A O 1
ATOM 1878 N N . ILE A 1 257 ? 1.164 5.617 4.468 1.00 95.31 257 ILE A N 1
ATOM 1879 C CA . ILE A 1 257 ? 0.296 6.291 3.500 1.00 95.31 257 ILE A CA 1
ATOM 1880 C C . ILE A 1 257 ? -0.266 7.563 4.118 1.00 95.31 257 ILE A C 1
ATOM 1882 O O . ILE A 1 257 ? -1.054 7.520 5.062 1.00 95.31 257 ILE A O 1
ATOM 1886 N N . ARG A 1 258 ? 0.042 8.713 3.516 1.00 92.94 258 ARG A N 1
ATOM 1887 C CA . ARG A 1 258 ? -0.451 10.021 3.970 1.00 92.94 258 ARG A CA 1
ATOM 1888 C C . ARG A 1 258 ? -1.265 10.727 2.890 1.00 92.94 258 ARG A C 1
ATOM 1890 O O . ARG A 1 258 ? -0.713 11.429 2.035 1.00 92.94 258 ARG A O 1
ATOM 1897 N N . ASN A 1 259 ? -2.593 10.612 2.960 1.00 90.06 259 ASN A N 1
ATOM 1898 C CA . ASN A 1 259 ? -3.528 11.314 2.075 1.00 90.06 259 ASN A CA 1
ATOM 1899 C C . ASN A 1 259 ? -3.928 12.672 2.667 1.00 90.06 259 ASN A C 1
ATOM 1901 O O . ASN A 1 259 ? -4.941 12.819 3.357 1.00 90.06 259 ASN A O 1
ATOM 1905 N N . ASN A 1 260 ? -3.110 13.684 2.354 1.00 83.38 260 ASN A N 1
ATOM 1906 C CA . ASN A 1 260 ? -3.231 15.066 2.836 1.00 83.38 260 ASN A CA 1
ATOM 1907 C C . ASN A 1 260 ? -3.888 16.023 1.823 1.00 83.38 260 ASN A C 1
ATOM 1909 O O . ASN A 1 260 ? -3.868 17.246 2.004 1.00 83.38 260 ASN A O 1
ATOM 1913 N N . THR A 1 261 ? -4.436 15.494 0.733 1.00 75.00 261 THR A N 1
ATOM 1914 C CA . THR A 1 261 ? -5.010 16.264 -0.373 1.00 75.00 261 THR A CA 1
ATOM 1915 C C . THR A 1 261 ? -6.486 16.585 -0.191 1.00 75.00 261 THR A C 1
ATOM 1917 O O . THR A 1 261 ? -7.203 16.037 0.647 1.00 75.00 261 THR A O 1
ATOM 1920 N N . THR A 1 262 ? -6.948 17.543 -0.994 1.00 75.06 262 THR A N 1
ATOM 1921 C CA . THR A 1 262 ? -8.380 17.770 -1.162 1.00 75.06 262 THR A CA 1
ATOM 1922 C C . THR A 1 262 ? -9.008 16.620 -1.938 1.00 75.06 262 THR A C 1
ATOM 1924 O O . THR A 1 262 ? -8.377 16.145 -2.877 1.00 75.06 262 THR A O 1
ATOM 1927 N N . ASP A 1 263 ? -10.244 16.252 -1.592 1.00 75.06 263 ASP A N 1
ATOM 1928 C CA . ASP A 1 263 ? -11.045 15.282 -2.342 1.00 75.06 263 ASP A CA 1
ATOM 1929 C C . ASP A 1 263 ? -11.070 15.683 -3.818 1.00 75.06 263 ASP A C 1
ATOM 1931 O O . ASP A 1 263 ? -11.446 16.819 -4.144 1.00 75.06 263 ASP A O 1
ATOM 1935 N N . ASP A 1 264 ? -10.648 14.787 -4.701 1.00 73.62 264 ASP A N 1
ATOM 1936 C CA . ASP A 1 264 ? -10.717 15.009 -6.142 1.00 73.62 264 ASP A CA 1
ATOM 1937 C C . ASP A 1 264 ? -12.069 14.559 -6.733 1.00 73.62 264 ASP A C 1
ATOM 1939 O O . ASP A 1 264 ? -12.360 14.808 -7.909 1.00 73.62 264 ASP A O 1
ATOM 1943 N N . GLY A 1 265 ? -12.941 13.989 -5.892 1.00 74.06 265 GLY A N 1
ATOM 1944 C CA . GLY A 1 265 ? -14.262 13.489 -6.250 1.00 74.06 265 GLY A CA 1
ATOM 1945 C C . GLY A 1 265 ? -14.252 12.079 -6.842 1.00 74.06 265 GLY A C 1
ATOM 1946 O O . GLY A 1 265 ? -15.291 11.643 -7.351 1.00 74.06 265 GLY A O 1
ATOM 1947 N N . THR A 1 266 ? -13.117 11.380 -6.810 1.00 77.25 266 THR A N 1
ATOM 1948 C CA . THR A 1 266 ? -12.971 9.972 -7.197 1.00 77.25 266 THR A CA 1
ATOM 1949 C C . THR A 1 266 ? -12.735 9.110 -5.965 1.00 77.25 266 THR A C 1
ATOM 1951 O O . THR A 1 266 ? -12.241 9.606 -4.972 1.00 77.25 266 THR A O 1
ATOM 1954 N N . THR A 1 267 ? -13.144 7.840 -5.976 1.00 75.62 267 THR A N 1
ATOM 1955 C CA . THR A 1 267 ? -12.857 6.939 -4.849 1.00 75.62 267 THR A CA 1
ATOM 1956 C C . THR A 1 267 ? -11.409 6.473 -4.927 1.00 75.62 267 THR A C 1
ATOM 1958 O O . THR A 1 267 ? -11.064 5.731 -5.849 1.00 75.62 267 THR A O 1
ATOM 1961 N N . ASP A 1 268 ? -10.607 6.860 -3.941 1.00 91.06 268 ASP A N 1
ATOM 1962 C CA . ASP A 1 268 ? -9.212 6.461 -3.805 1.00 91.06 268 ASP A CA 1
ATOM 1963 C C . ASP A 1 268 ? -9.128 5.195 -2.955 1.00 91.06 268 ASP A C 1
ATOM 1965 O O . ASP A 1 268 ? -9.492 5.179 -1.777 1.00 91.06 268 ASP A O 1
ATOM 1969 N N . SER A 1 269 ? -8.690 4.102 -3.576 1.00 95.31 269 SER A N 1
ATOM 1970 C CA . SER A 1 269 ? -8.677 2.779 -2.958 1.00 95.31 269 SER A CA 1
ATOM 1971 C C . SER A 1 269 ? -7.286 2.171 -2.924 1.00 95.31 269 SER A C 1
ATOM 1973 O O . SER A 1 269 ? -6.531 2.257 -3.896 1.00 95.31 269 SER A O 1
ATOM 1975 N N . LEU A 1 270 ? -6.982 1.509 -1.813 1.00 97.94 270 LEU A N 1
ATOM 1976 C CA . LEU A 1 270 ? -5.830 0.638 -1.667 1.00 97.94 270 LEU A CA 1
ATOM 1977 C C . LEU A 1 270 ? -6.289 -0.724 -1.164 1.00 97.94 270 LEU A C 1
ATOM 1979 O O . LEU A 1 270 ? -6.945 -0.830 -0.127 1.00 97.94 270 LEU A O 1
ATOM 1983 N N . THR A 1 271 ? -5.918 -1.767 -1.898 1.00 98.75 271 THR A N 1
ATOM 1984 C CA . THR A 1 271 ? -5.970 -3.137 -1.390 1.00 98.75 271 THR A CA 1
ATOM 1985 C C . THR A 1 271 ? -4.568 -3.594 -1.036 1.00 98.75 271 THR A C 1
ATOM 1987 O O . THR A 1 271 ? -3.683 -3.560 -1.884 1.00 98.75 271 THR A O 1
ATOM 1990 N N . ILE A 1 272 ? -4.400 -4.052 0.196 1.00 98.88 272 ILE A N 1
ATOM 1991 C CA . ILE A 1 272 ? -3.215 -4.733 0.700 1.00 98.88 272 ILE A CA 1
ATOM 1992 C C . ILE A 1 272 ? -3.642 -6.170 0.978 1.00 98.88 272 ILE A C 1
ATOM 1994 O O . ILE A 1 272 ? -4.552 -6.379 1.784 1.00 98.88 272 ILE A O 1
ATOM 1998 N N . ARG A 1 273 ? -3.041 -7.156 0.308 1.00 98.62 273 ARG A N 1
ATOM 1999 C CA . ARG A 1 273 ? -3.363 -8.561 0.587 1.00 98.62 273 ARG A CA 1
ATOM 2000 C C . ARG A 1 273 ? -2.173 -9.492 0.538 1.00 98.62 273 ARG A C 1
ATOM 2002 O O . ARG A 1 273 ? -1.310 -9.305 -0.309 1.00 98.62 273 ARG A O 1
ATOM 2009 N N . ARG A 1 274 ? -2.141 -10.513 1.397 1.00 98.69 274 ARG A N 1
ATOM 2010 C CA . ARG A 1 274 ? -0.972 -11.411 1.492 1.00 98.69 274 ARG A CA 1
ATOM 2011 C C . ARG A 1 274 ? 0.317 -10.621 1.705 1.00 98.69 274 ARG A C 1
ATOM 2013 O O . ARG A 1 274 ? 1.335 -10.877 1.071 1.00 98.69 274 ARG A O 1
ATOM 2020 N N . LEU A 1 275 ? 0.218 -9.604 2.561 1.00 98.62 275 LEU A N 1
ATOM 2021 C CA . LEU A 1 275 ? 1.366 -8.867 3.062 1.00 98.62 275 LEU A CA 1
ATOM 2022 C C . LEU A 1 275 ? 1.934 -9.639 4.249 1.00 98.62 275 LEU A C 1
ATOM 2024 O O . LEU A 1 275 ? 1.182 -9.992 5.154 1.00 98.62 275 LEU A O 1
ATOM 2028 N N . THR A 1 276 ? 3.243 -9.836 4.267 1.00 97.19 276 THR A N 1
ATOM 2029 C CA . THR A 1 276 ? 3.974 -10.299 5.446 1.00 97.19 276 THR A CA 1
ATOM 2030 C C . THR A 1 276 ? 4.829 -9.152 5.967 1.00 97.19 276 THR A C 1
ATOM 2032 O O . THR A 1 276 ? 5.598 -8.566 5.206 1.00 97.19 276 THR A O 1
ATOM 2035 N N . VAL A 1 277 ? 4.679 -8.816 7.245 1.00 92.94 277 VAL A N 1
ATOM 2036 C CA . VAL A 1 277 ? 5.458 -7.782 7.939 1.00 92.94 277 VAL A CA 1
ATOM 2037 C C . VAL A 1 277 ? 6.208 -8.446 9.087 1.00 92.94 277 VAL A C 1
ATOM 2039 O O . VAL A 1 277 ? 5.571 -8.982 9.990 1.00 92.94 277 VAL A O 1
ATOM 2042 N N . GLU A 1 278 ? 7.536 -8.409 9.047 1.00 89.19 278 GLU A N 1
ATOM 2043 C CA . GLU A 1 278 ? 8.426 -9.088 9.995 1.00 89.19 278 GLU A CA 1
ATOM 2044 C C . GLU A 1 278 ? 9.587 -8.159 10.413 1.00 89.19 278 GLU A C 1
ATOM 2046 O O . GLU A 1 278 ? 9.871 -7.161 9.754 1.00 89.19 278 GLU A O 1
ATOM 2051 N N . GLU A 1 279 ? 10.222 -8.472 11.547 1.00 82.00 279 GLU A N 1
ATOM 2052 C CA . GLU A 1 279 ? 11.472 -7.867 12.053 1.00 82.00 279 GLU A CA 1
ATOM 2053 C C . GLU A 1 279 ? 11.554 -6.326 12.003 1.00 82.00 279 GLU A C 1
ATOM 2055 O O . GLU A 1 279 ? 12.221 -5.743 11.158 1.00 82.00 279 GLU A O 1
ATOM 2060 N N . HIS A 1 280 ? 10.937 -5.627 12.961 1.00 80.19 280 HIS A N 1
ATOM 2061 C CA . HIS A 1 280 ? 11.107 -4.176 13.103 1.00 80.19 280 HIS A CA 1
ATOM 2062 C C . HIS A 1 280 ? 12.419 -3.835 13.814 1.00 80.19 280 HIS A C 1
ATOM 2064 O O . HIS A 1 280 ? 12.867 -4.529 14.725 1.00 80.19 280 HIS A O 1
ATOM 2070 N N . SER A 1 281 ? 13.027 -2.709 13.448 1.00 71.38 281 SER A N 1
ATOM 2071 C CA . SER A 1 281 ? 14.227 -2.219 14.109 1.00 71.38 281 SER A CA 1
ATOM 2072 C C . SER A 1 281 ? 13.896 -1.738 15.525 1.00 71.38 281 SER A C 1
ATOM 2074 O O . SER A 1 281 ? 13.068 -0.849 15.723 1.00 71.38 281 SER A O 1
ATOM 2076 N N . GLY A 1 282 ? 14.619 -2.232 16.531 1.00 61.62 282 GLY A N 1
ATOM 2077 C CA . GLY A 1 282 ? 14.464 -1.768 17.919 1.00 61.62 282 GLY A CA 1
ATOM 2078 C C . GLY A 1 282 ? 14.955 -0.334 18.205 1.00 61.62 282 GLY A C 1
ATOM 2079 O O . GLY A 1 282 ? 15.152 0.031 19.361 1.00 61.62 282 GLY A O 1
ATOM 2080 N N . ASN A 1 283 ? 15.262 0.479 17.184 1.00 67.38 283 ASN A N 1
ATOM 2081 C CA . ASN A 1 283 ? 15.687 1.878 17.366 1.00 67.38 283 ASN A CA 1
ATOM 2082 C C . ASN A 1 283 ? 14.625 2.886 16.917 1.00 67.38 283 ASN A C 1
ATOM 2084 O O . ASN A 1 283 ? 14.486 3.928 17.565 1.00 67.38 283 ASN A O 1
ATOM 2088 N N . PHE A 1 284 ? 13.947 2.606 15.801 1.00 61.28 284 PHE A N 1
ATOM 2089 C CA . PHE A 1 284 ? 13.006 3.524 15.156 1.00 61.28 284 PHE A CA 1
ATOM 2090 C C . PHE A 1 284 ? 11.697 2.849 14.724 1.00 61.28 284 PHE A C 1
ATOM 2092 O O . PHE A 1 284 ? 10.826 3.561 14.239 1.00 61.28 284 PHE A O 1
ATOM 2099 N N . GLY A 1 285 ? 11.552 1.526 14.895 1.00 60.84 285 GLY A N 1
ATOM 2100 C CA . GLY A 1 285 ? 10.391 0.775 14.420 1.00 60.84 285 GLY A CA 1
ATOM 2101 C C . GLY A 1 285 ? 9.078 1.347 14.954 1.00 60.84 285 GLY A C 1
ATOM 2102 O O . GLY A 1 285 ? 8.907 1.488 16.165 1.00 60.84 285 GLY A O 1
ATOM 2103 N N . GLU A 1 286 ? 8.166 1.682 14.042 1.00 79.94 286 GLU A N 1
ATOM 2104 C CA . GLU A 1 286 ? 6.816 2.175 14.324 1.00 79.94 286 GLU A CA 1
ATOM 2105 C C . GLU A 1 286 ? 5.786 1.103 13.928 1.00 79.94 286 GLU A C 1
ATOM 2107 O O . GLU A 1 286 ? 5.846 -0.022 14.428 1.00 79.94 286 GLU A O 1
ATOM 2112 N N . ASP A 1 287 ? 4.806 1.437 13.087 1.00 85.75 287 ASP A N 1
ATOM 2113 C CA . ASP A 1 287 ? 3.676 0.570 12.775 1.00 85.75 287 ASP A CA 1
ATOM 2114 C C . ASP A 1 287 ? 3.957 -0.310 11.548 1.00 85.75 287 ASP A C 1
ATOM 2116 O O . ASP A 1 287 ? 4.574 0.127 10.576 1.00 85.75 287 ASP A O 1
ATOM 2120 N N . GLY A 1 288 ? 3.411 -1.527 11.515 1.00 91.19 288 GLY A N 1
ATOM 2121 C CA . GLY A 1 288 ? 3.453 -2.346 10.299 1.00 91.19 288 GLY A CA 1
ATOM 2122 C C . GLY A 1 288 ? 2.805 -1.608 9.121 1.00 91.19 288 GLY A C 1
ATOM 2123 O O . GLY A 1 288 ? 3.388 -1.484 8.042 1.00 91.19 288 GLY A O 1
ATOM 2124 N N . ILE A 1 289 ? 1.618 -1.042 9.358 1.00 94.56 289 ILE A N 1
ATOM 2125 C CA . ILE A 1 289 ? 0.948 -0.106 8.451 1.00 94.56 289 ILE A CA 1
ATOM 2126 C C . ILE A 1 289 ? 0.490 1.130 9.221 1.00 94.56 289 ILE A C 1
ATOM 2128 O O . ILE A 1 289 ? -0.303 1.023 10.156 1.00 94.56 289 ILE A O 1
ATOM 2132 N N . LEU A 1 290 ? 0.876 2.302 8.726 1.00 94.75 290 LEU A N 1
ATOM 2133 C CA . LEU A 1 290 ? 0.323 3.603 9.068 1.00 94.75 290 LEU A CA 1
ATOM 2134 C C . LEU A 1 290 ? -0.450 4.164 7.866 1.00 94.75 290 LEU A C 1
ATOM 2136 O O . LEU A 1 290 ? 0.105 4.366 6.788 1.00 94.75 290 LEU A O 1
ATOM 2140 N N . ALA A 1 291 ? -1.737 4.460 8.041 1.00 95.62 291 ALA A N 1
ATOM 2141 C CA . ALA A 1 291 ? -2.552 5.104 7.012 1.00 95.62 291 ALA A CA 1
ATOM 2142 C C . ALA A 1 291 ? -3.294 6.331 7.550 1.00 95.62 291 ALA A C 1
ATOM 2144 O O . ALA A 1 291 ? -3.980 6.273 8.569 1.00 95.62 291 ALA A O 1
ATOM 2145 N N . GLU A 1 292 ? -3.215 7.447 6.830 1.00 94.31 292 GLU A N 1
ATOM 2146 C CA . GLU A 1 292 ? -3.842 8.708 7.216 1.00 94.31 292 GLU A CA 1
ATOM 2147 C C . GLU A 1 292 ? -4.766 9.263 6.126 1.00 94.31 292 GLU A C 1
ATOM 2149 O O . GLU A 1 292 ? -4.336 9.564 5.010 1.00 94.31 292 GLU A O 1
ATOM 2154 N N . ALA A 1 293 ? -6.028 9.498 6.488 1.00 93.12 293 ALA A N 1
ATOM 2155 C CA . ALA A 1 293 ? -7.009 10.239 5.702 1.00 93.12 293 ALA A CA 1
ATOM 2156 C C . ALA A 1 293 ? -7.257 11.618 6.341 1.00 93.12 293 ALA A C 1
ATOM 2158 O O . ALA A 1 293 ? -8.000 11.753 7.316 1.00 93.12 293 ALA A O 1
ATOM 2159 N N . ASN A 1 294 ? -6.624 12.664 5.807 1.00 90.69 294 ASN A N 1
ATOM 2160 C CA . ASN A 1 294 ? -6.667 14.013 6.372 1.00 90.69 294 ASN A CA 1
ATOM 2161 C C . ASN A 1 294 ? -7.434 15.022 5.500 1.00 90.69 294 ASN A C 1
ATOM 2163 O O . ASN A 1 294 ? -7.587 14.894 4.287 1.00 90.69 294 ASN A O 1
ATOM 2167 N N . GLY A 1 295 ? -7.874 16.119 6.123 1.00 89.19 295 GLY A N 1
ATOM 2168 C CA . GLY A 1 295 ? -8.476 17.241 5.403 1.00 89.19 295 GLY A CA 1
ATOM 2169 C C . GLY A 1 295 ? -9.845 16.887 4.830 1.00 89.19 295 GLY A C 1
ATOM 2170 O O . GLY A 1 295 ? -10.813 16.792 5.576 1.00 89.19 295 GLY A O 1
ATOM 2171 N N . THR A 1 296 ? -9.962 16.760 3.513 1.00 89.12 296 THR A N 1
ATOM 2172 C CA . THR A 1 296 ? -11.213 16.330 2.862 1.00 89.12 296 THR A CA 1
ATOM 2173 C C . THR A 1 296 ? -11.048 15.000 2.138 1.00 89.12 296 THR A C 1
ATOM 2175 O O . THR A 1 296 ? -11.972 14.626 1.437 1.00 89.12 296 THR A O 1
ATOM 2178 N N . SER A 1 297 ? -9.898 14.327 2.237 1.00 90.06 297 SER A N 1
ATOM 2179 C CA . SER A 1 297 ? -9.621 13.130 1.439 1.00 90.06 297 SER A CA 1
ATOM 2180 C C . SER A 1 297 ? -10.662 12.032 1.650 1.00 90.06 297 SER A C 1
ATOM 2182 O O . SER A 1 297 ? -11.319 11.950 2.693 1.00 90.06 297 SER A O 1
ATOM 2184 N N . ASN A 1 298 ? -10.823 11.194 0.633 1.00 89.31 298 ASN A N 1
ATOM 2185 C CA . ASN A 1 298 ? -11.511 9.926 0.773 1.00 89.31 298 ASN A CA 1
ATOM 2186 C C . ASN A 1 298 ? -10.467 8.804 0.681 1.00 89.31 298 ASN A C 1
ATOM 2188 O O . ASN A 1 298 ? -9.470 8.942 -0.022 1.00 89.31 298 ASN A O 1
ATOM 2192 N N . LEU A 1 299 ? -10.634 7.750 1.473 1.00 92.50 299 LEU A N 1
ATOM 2193 C CA . LEU A 1 299 ? -9.747 6.593 1.440 1.00 92.50 299 LEU A CA 1
ATOM 2194 C C . LEU A 1 299 ? -10.558 5.333 1.710 1.00 92.50 299 LEU A C 1
ATOM 2196 O O . LEU A 1 299 ? -11.143 5.183 2.783 1.00 92.50 299 LEU A O 1
ATOM 2200 N N . THR A 1 300 ? -10.560 4.419 0.748 1.00 95.88 300 THR A N 1
ATOM 2201 C CA . THR A 1 300 ? -11.018 3.044 0.937 1.00 95.88 300 THR A CA 1
ATOM 2202 C C . THR A 1 300 ? -9.801 2.140 1.103 1.00 95.88 300 THR A C 1
ATOM 2204 O O . THR A 1 300 ? -9.020 1.975 0.170 1.00 95.88 300 THR A O 1
ATOM 2207 N N . LEU A 1 301 ? -9.637 1.541 2.278 1.00 98.12 301 LEU A N 1
ATOM 2208 C CA . LEU A 1 301 ? -8.510 0.668 2.599 1.00 98.12 301 LEU A CA 1
ATOM 2209 C C . LEU A 1 301 ? -9.012 -0.736 2.935 1.00 98.12 301 LEU A C 1
ATOM 2211 O O . LEU A 1 301 ? -9.800 -0.912 3.863 1.00 98.12 301 LEU A O 1
ATOM 2215 N N . LEU A 1 302 ? -8.535 -1.729 2.187 1.00 98.75 302 LEU A N 1
ATOM 2216 C CA . LEU A 1 302 ? -8.726 -3.147 2.478 1.00 98.75 302 LEU A CA 1
ATOM 2217 C C . LEU A 1 302 ? -7.381 -3.770 2.853 1.00 98.75 302 LEU A C 1
ATOM 2219 O O . LEU A 1 302 ? -6.450 -3.708 2.055 1.00 98.75 302 LEU A O 1
ATOM 2223 N N . ILE A 1 303 ? -7.315 -4.394 4.025 1.00 98.88 303 ILE A N 1
ATOM 2224 C CA . ILE A 1 303 ? -6.216 -5.254 4.473 1.00 98.88 303 ILE A CA 1
ATOM 2225 C C . ILE A 1 303 ? -6.797 -6.663 4.631 1.00 98.88 303 ILE A C 1
ATOM 2227 O O . ILE A 1 303 ? -7.735 -6.852 5.407 1.00 98.88 303 ILE A O 1
ATOM 2231 N N . ASP A 1 304 ? -6.305 -7.624 3.851 1.00 98.81 304 ASP A N 1
ATOM 2232 C CA . ASP A 1 304 ? -6.885 -8.970 3.737 1.00 98.81 304 ASP A CA 1
ATOM 2233 C C . ASP A 1 304 ? -5.808 -10.057 3.681 1.00 98.81 304 ASP A C 1
ATOM 2235 O O . ASP A 1 304 ? -4.864 -9.936 2.908 1.00 98.81 304 ASP A O 1
ATOM 2239 N N . ASP A 1 305 ? -5.980 -11.150 4.427 1.00 98.69 305 ASP A N 1
ATOM 2240 C CA . ASP A 1 305 ? -5.082 -12.320 4.351 1.00 98.69 305 ASP A CA 1
ATOM 2241 C C . ASP A 1 305 ? -3.605 -11.953 4.586 1.00 98.69 305 ASP A C 1
ATOM 2243 O O . ASP A 1 305 ? -2.722 -12.425 3.877 1.00 98.69 305 ASP A O 1
ATOM 2247 N N . SER A 1 306 ? -3.340 -11.045 5.530 1.00 98.50 306 SER A N 1
ATOM 2248 C CA . SER A 1 306 ? -1.996 -10.536 5.831 1.00 98.50 306 SER A CA 1
ATOM 2249 C C . SER A 1 306 ? -1.490 -11.042 7.181 1.00 98.50 306 SER A C 1
ATOM 2251 O O . SER A 1 306 ? -2.279 -11.327 8.081 1.00 98.50 306 SER A O 1
ATOM 2253 N N . ASP A 1 307 ? -0.172 -11.128 7.328 1.00 96.12 307 ASP A N 1
ATOM 2254 C CA . ASP A 1 307 ? 0.512 -11.592 8.533 1.00 96.12 307 ASP A CA 1
ATOM 2255 C C . ASP A 1 307 ? 1.426 -10.492 9.084 1.00 96.12 307 ASP A C 1
ATOM 2257 O O . ASP A 1 307 ? 2.267 -9.946 8.365 1.00 96.12 307 ASP A O 1
ATOM 2261 N N . PHE A 1 308 ? 1.235 -10.149 10.353 1.00 92.88 308 PHE A N 1
ATOM 2262 C CA . PHE A 1 308 ? 1.978 -9.108 11.053 1.00 92.88 308 PHE A CA 1
ATOM 2263 C C . PHE A 1 308 ? 2.700 -9.722 12.250 1.00 92.88 308 PHE A C 1
ATOM 2265 O O . PHE A 1 308 ? 2.092 -9.885 13.310 1.00 92.88 308 PHE A O 1
ATOM 2272 N N . ASP A 1 309 ? 3.990 -10.017 12.105 1.00 88.00 309 ASP A N 1
ATOM 2273 C CA . ASP A 1 309 ? 4.865 -10.429 13.203 1.00 88.00 309 ASP A CA 1
ATOM 2274 C C . ASP A 1 309 ? 5.634 -9.210 13.729 1.00 88.00 309 ASP A C 1
ATOM 2276 O O . ASP A 1 309 ? 6.695 -8.825 13.233 1.00 88.00 309 ASP A O 1
ATOM 2280 N N . ILE A 1 310 ? 5.043 -8.538 14.717 1.00 76.00 310 ILE A N 1
ATOM 2281 C CA . ILE A 1 310 ? 5.562 -7.288 15.272 1.00 76.00 310 ILE A CA 1
ATOM 2282 C C . ILE A 1 310 ? 6.483 -7.611 16.452 1.00 76.00 310 ILE A C 1
ATOM 2284 O O . ILE A 1 310 ? 6.033 -8.067 17.508 1.00 76.00 310 ILE A O 1
ATOM 2288 N N . ASN A 1 311 ? 7.778 -7.339 16.290 1.00 69.00 311 ASN A N 1
ATOM 2289 C CA . ASN A 1 311 ? 8.809 -7.564 17.300 1.00 69.00 311 ASN A CA 1
ATOM 2290 C C . ASN A 1 311 ? 9.607 -6.283 17.632 1.00 69.00 311 ASN A C 1
ATOM 2292 O O . ASN A 1 311 ? 9.421 -5.223 17.038 1.00 69.00 311 ASN A O 1
ATOM 2296 N N . GLU A 1 312 ? 10.457 -6.396 18.655 1.00 60.09 312 GLU A N 1
ATOM 2297 C CA . GLU A 1 312 ? 11.595 -5.520 18.996 1.00 60.09 312 GLU A CA 1
ATOM 2298 C C . GLU A 1 312 ? 11.379 -4.023 19.301 1.00 60.09 312 GLU A C 1
ATOM 2300 O O . GLU A 1 312 ? 12.323 -3.437 19.817 1.00 60.09 312 GLU A O 1
ATOM 2305 N N . ASP A 1 313 ? 10.201 -3.432 19.065 1.00 57.88 313 ASP A N 1
ATOM 2306 C CA . ASP A 1 313 ? 9.659 -2.159 19.618 1.00 57.88 313 ASP A CA 1
ATOM 2307 C C . ASP A 1 313 ? 8.489 -1.598 18.768 1.00 57.88 313 ASP A C 1
ATOM 2309 O O . ASP A 1 313 ? 7.926 -0.562 19.127 1.00 57.88 313 ASP A O 1
ATOM 2313 N N . GLY A 1 314 ? 8.081 -2.283 17.685 1.00 57.34 314 GLY A N 1
ATOM 2314 C CA . GLY A 1 314 ? 7.003 -1.831 16.794 1.00 57.34 314 GLY A CA 1
ATOM 2315 C C . GLY A 1 314 ? 5.699 -1.463 17.520 1.00 57.34 314 GLY A C 1
ATOM 2316 O O . GLY A 1 314 ? 5.258 -2.151 18.453 1.00 57.34 314 GLY A O 1
ATOM 2317 N N . SER A 1 315 ? 5.085 -0.345 17.112 1.00 72.06 315 SER A N 1
ATOM 2318 C CA . SER A 1 315 ? 4.015 0.312 17.864 1.00 72.06 315 SER A CA 1
ATOM 2319 C C . SER A 1 315 ? 2.615 -0.243 17.637 1.00 72.06 315 SER A C 1
ATOM 2321 O O . SER A 1 315 ? 1.824 -0.247 18.577 1.00 72.06 315 SER A O 1
ATOM 2323 N N . LEU A 1 316 ? 2.269 -0.700 16.439 1.00 85.88 316 LEU A N 1
ATOM 2324 C CA . LEU A 1 316 ? 0.993 -1.346 16.110 1.00 85.88 316 LEU A CA 1
ATOM 2325 C C . LEU A 1 316 ? 1.185 -2.209 14.860 1.00 85.88 316 LEU A C 1
ATOM 2327 O O . LEU A 1 316 ? 2.002 -1.894 14.001 1.00 85.88 316 LEU A O 1
ATOM 2331 N N . GLY A 1 317 ? 0.380 -3.259 14.695 1.00 90.44 317 GLY A N 1
ATOM 2332 C CA . GLY A 1 317 ? 0.294 -3.929 13.394 1.00 90.44 317 GLY A CA 1
ATOM 2333 C C . GLY A 1 317 ? -0.311 -2.996 12.344 1.00 90.44 317 GLY A C 1
ATOM 2334 O O . GLY A 1 317 ? 0.247 -2.805 11.267 1.00 90.44 317 GLY A O 1
ATOM 2335 N N . VAL A 1 318 ? -1.438 -2.367 12.692 1.00 94.31 318 VAL A N 1
ATOM 2336 C CA . VAL A 1 318 ? -2.133 -1.395 11.841 1.00 94.31 318 VAL A CA 1
ATOM 2337 C C . VAL A 1 318 ? -2.593 -0.185 12.656 1.00 94.31 318 VAL A C 1
ATOM 2339 O O . VAL A 1 318 ? -3.374 -0.320 13.605 1.00 94.31 318 VAL A O 1
ATOM 2342 N N . LEU A 1 319 ? -2.191 1.007 12.216 1.00 94.62 319 LEU A N 1
ATOM 2343 C CA . LEU A 1 319 ? -2.702 2.304 12.647 1.00 94.62 319 LEU A CA 1
ATOM 2344 C C . LEU A 1 319 ? -3.399 3.020 11.489 1.00 94.62 319 LEU A C 1
ATOM 2346 O O . LEU A 1 319 ? -2.789 3.326 10.467 1.00 94.62 319 LEU A O 1
ATOM 2350 N N . VAL A 1 320 ? -4.672 3.370 11.675 1.00 96.75 320 VAL A N 1
ATOM 2351 C CA . VAL A 1 320 ? -5.411 4.202 10.719 1.00 96.75 320 VAL A CA 1
ATOM 2352 C C . VAL A 1 320 ? -5.945 5.458 11.392 1.00 96.75 320 VAL A C 1
ATOM 2354 O O . VAL A 1 320 ? -6.698 5.387 12.361 1.00 96.75 320 VAL A O 1
ATOM 2357 N N . ASN A 1 321 ? -5.598 6.623 10.851 1.00 95.44 321 ASN A N 1
ATOM 2358 C CA . ASN A 1 321 ? -6.054 7.923 11.327 1.00 95.44 321 ASN A CA 1
ATOM 2359 C C . ASN A 1 321 ? -6.977 8.583 10.291 1.00 95.44 321 ASN A C 1
ATOM 2361 O O . ASN A 1 321 ? -6.662 8.639 9.105 1.00 95.44 321 ASN A O 1
ATOM 2365 N N . SER A 1 322 ? -8.095 9.154 10.736 1.00 95.56 322 SER A N 1
ATOM 2366 C CA . SER A 1 322 ? -8.985 9.977 9.914 1.00 95.56 322 SER A CA 1
ATOM 2367 C C . SER A 1 322 ? -9.292 11.302 10.605 1.00 95.56 322 SER A C 1
ATOM 2369 O O . SER A 1 322 ? -9.763 11.313 11.741 1.00 95.56 322 SER A O 1
ATOM 2371 N N . GLN A 1 323 ? -9.054 12.430 9.935 1.00 94.00 323 GLN A N 1
ATOM 2372 C CA . GLN A 1 323 ? -9.201 13.768 10.521 1.00 94.00 323 GLN A CA 1
ATOM 2373 C C . GLN A 1 323 ? -9.912 14.758 9.587 1.00 94.00 323 GLN A C 1
ATOM 2375 O O . GLN A 1 323 ? -10.133 14.522 8.399 1.00 94.00 323 GLN A O 1
ATOM 2380 N N . GLY A 1 324 ? -10.245 15.938 10.117 1.00 92.38 324 GLY A N 1
ATOM 2381 C CA . GLY A 1 324 ? -10.825 17.024 9.327 1.00 92.38 324 GLY A CA 1
ATOM 2382 C C . GLY A 1 324 ? -12.272 16.737 8.935 1.00 92.38 324 GLY A C 1
ATOM 2383 O O . GLY A 1 324 ? -13.153 16.785 9.774 1.00 92.38 324 GLY A O 1
ATOM 2384 N N . THR A 1 325 ? -12.533 16.514 7.660 1.00 93.19 325 THR A N 1
ATOM 2385 C CA . THR A 1 325 ? -13.826 16.113 7.075 1.00 93.19 325 THR A CA 1
ATOM 2386 C C . THR A 1 325 ? -13.634 14.918 6.141 1.00 93.19 325 THR A C 1
ATOM 2388 O O . THR A 1 325 ? -14.426 14.721 5.222 1.00 93.19 325 THR A O 1
ATOM 2391 N N . ALA A 1 326 ? -12.540 14.175 6.328 1.00 93.38 326 ALA A N 1
ATOM 2392 C CA . ALA A 1 326 ? -12.201 13.030 5.505 1.00 93.38 326 ALA A CA 1
ATOM 2393 C C . ALA A 1 326 ? -13.256 11.922 5.623 1.00 93.38 326 ALA A C 1
ATOM 2395 O O . ALA A 1 326 ? -13.944 11.806 6.643 1.00 93.38 326 ALA A O 1
ATOM 2396 N N . THR A 1 327 ? -13.370 11.116 4.571 1.00 93.50 327 THR A N 1
ATOM 2397 C CA . THR A 1 327 ? -14.164 9.883 4.574 1.00 93.50 327 THR A CA 1
ATOM 2398 C C . THR A 1 327 ? -13.224 8.684 4.557 1.00 93.50 327 THR A C 1
ATOM 2400 O O . THR A 1 327 ? -12.371 8.594 3.679 1.00 93.50 327 THR A O 1
ATOM 2403 N N . LEU A 1 328 ? -13.374 7.776 5.516 1.00 95.50 328 LEU A N 1
ATOM 2404 C CA . LEU A 1 328 ? -12.590 6.546 5.618 1.00 95.50 328 LEU A CA 1
ATOM 2405 C C . LEU A 1 328 ? -13.521 5.338 5.494 1.00 95.50 328 LEU A C 1
ATOM 2407 O O . LEU A 1 328 ? -14.431 5.194 6.301 1.00 95.50 328 LEU A O 1
ATOM 2411 N N . ASP A 1 329 ? -13.264 4.447 4.546 1.00 97.06 329 ASP A N 1
ATOM 2412 C CA . ASP A 1 329 ? -13.889 3.124 4.483 1.00 97.06 329 ASP A CA 1
ATOM 2413 C C . ASP A 1 329 ? -12.797 2.064 4.680 1.00 97.06 329 ASP A C 1
ATOM 2415 O O . ASP A 1 329 ? -12.052 1.742 3.758 1.00 97.06 329 ASP A O 1
ATOM 2419 N N . LEU A 1 330 ? -12.674 1.548 5.902 1.00 98.62 330 LEU A N 1
ATOM 2420 C CA . LEU A 1 330 ? -11.636 0.606 6.317 1.00 98.62 330 LEU A CA 1
ATOM 2421 C C . LEU A 1 330 ? -12.213 -0.798 6.501 1.00 98.62 330 LEU A C 1
ATOM 2423 O O . LEU A 1 330 ? -13.202 -0.983 7.209 1.00 98.62 330 LEU A O 1
ATOM 2427 N N . THR A 1 331 ? -11.559 -1.800 5.922 1.00 98.88 331 THR A N 1
ATOM 2428 C CA . THR A 1 331 ? -11.791 -3.218 6.214 1.00 98.88 331 THR A CA 1
ATOM 2429 C C . THR A 1 331 ? -10.465 -3.906 6.514 1.00 98.88 331 THR A C 1
ATOM 2431 O O . THR A 1 331 ? -9.545 -3.836 5.706 1.00 98.88 331 THR A O 1
ATOM 2434 N N . ILE A 1 332 ? -10.376 -4.574 7.662 1.00 98.88 332 ILE A N 1
ATOM 2435 C CA . ILE A 1 332 ? -9.251 -5.428 8.057 1.00 98.88 332 ILE A CA 1
ATOM 2436 C C . ILE A 1 332 ? -9.822 -6.813 8.330 1.00 98.88 332 ILE A C 1
ATOM 2438 O O . ILE A 1 332 ? -10.668 -6.969 9.219 1.00 98.88 332 ILE A O 1
ATOM 2442 N N . GLN A 1 333 ? -9.406 -7.804 7.553 1.00 98.75 333 GLN A N 1
ATOM 2443 C CA . GLN A 1 333 ? -9.988 -9.133 7.645 1.00 98.75 333 GLN A CA 1
ATOM 2444 C C . GLN A 1 333 ? -9.016 -10.263 7.340 1.00 98.75 333 GLN A C 1
ATOM 2446 O O . GLN A 1 333 ? -8.001 -10.069 6.672 1.00 98.75 333 GLN A O 1
ATOM 2451 N N . ASN A 1 334 ? -9.362 -11.464 7.808 1.00 98.69 334 ASN A N 1
ATOM 2452 C CA . ASN A 1 334 ? -8.632 -12.706 7.532 1.00 98.69 334 ASN A CA 1
ATOM 2453 C C . ASN A 1 334 ? -7.131 -12.629 7.851 1.00 98.69 334 ASN A C 1
ATOM 2455 O O . ASN A 1 334 ? -6.356 -13.370 7.260 1.00 98.69 334 ASN A O 1
ATOM 2459 N N . SER A 1 335 ? -6.718 -11.710 8.722 1.00 98.44 335 SER A N 1
ATOM 2460 C CA . SER A 1 335 ? -5.311 -11.401 8.959 1.00 98.44 335 SER A CA 1
ATOM 2461 C C . SER A 1 335 ? -4.871 -11.892 10.332 1.00 98.44 335 SER A C 1
ATOM 2463 O O . SER A 1 335 ? -5.678 -11.977 11.264 1.00 98.44 335 SER A O 1
ATOM 2465 N N . THR A 1 336 ? -3.582 -12.185 10.452 1.00 95.88 336 THR A N 1
ATOM 2466 C CA . THR A 1 336 ? -2.940 -12.617 11.691 1.00 95.88 336 THR A CA 1
ATOM 2467 C C . THR A 1 336 ? -2.083 -11.486 12.238 1.00 95.88 336 THR A C 1
ATOM 2469 O O . THR A 1 336 ? -1.344 -10.840 11.502 1.00 95.88 336 THR A O 1
ATOM 2472 N N . PHE A 1 337 ? -2.177 -11.243 13.540 1.00 92.44 337 PHE A N 1
ATOM 2473 C CA . PHE A 1 337 ? -1.351 -10.281 14.256 1.00 92.44 337 PHE A CA 1
ATOM 2474 C C . PHE A 1 337 ? -0.658 -10.999 15.403 1.00 92.44 337 PHE A C 1
ATOM 2476 O O . PHE A 1 337 ? -1.330 -11.518 16.287 1.00 92.44 337 PHE A O 1
ATOM 2483 N N . ASN A 1 338 ? 0.665 -10.995 15.432 1.00 87.75 338 ASN A N 1
ATOM 2484 C CA . ASN A 1 338 ? 1.462 -11.499 16.538 1.00 87.75 338 ASN A CA 1
ATOM 2485 C C . ASN A 1 338 ? 2.276 -10.346 17.135 1.00 87.75 338 ASN A C 1
ATOM 2487 O O . ASN A 1 338 ? 3.132 -9.778 16.470 1.00 87.75 338 ASN A O 1
ATOM 2491 N N . ALA A 1 339 ? 1.988 -9.975 18.384 1.00 73.50 339 ALA A N 1
ATOM 2492 C CA . ALA A 1 339 ? 2.574 -8.793 19.032 1.00 73.50 339 ALA A CA 1
ATOM 2493 C C . ALA A 1 339 ? 3.373 -9.123 20.309 1.00 73.50 339 ALA A C 1
ATOM 2495 O O . ALA A 1 339 ? 3.550 -8.265 21.176 1.00 73.50 339 ALA A O 1
ATOM 2496 N N . GLY A 1 340 ? 3.846 -10.368 20.450 1.00 67.12 340 GLY A N 1
ATOM 2497 C CA . GLY A 1 340 ? 4.361 -10.886 21.724 1.00 67.12 340 GLY A CA 1
ATOM 2498 C C . GLY A 1 340 ? 5.586 -10.177 22.285 1.00 67.12 340 GLY A C 1
ATOM 2499 O O . GLY A 1 340 ? 5.726 -10.098 23.506 1.00 67.12 340 GLY A O 1
ATOM 2500 N N . ASP A 1 341 ? 6.408 -9.587 21.420 1.00 61.66 341 ASP A N 1
ATOM 2501 C CA . ASP A 1 341 ? 7.618 -8.860 21.813 1.00 61.66 341 ASP A CA 1
ATOM 2502 C C . ASP A 1 341 ? 7.459 -7.327 21.722 1.00 61.66 341 ASP A C 1
ATOM 2504 O O . ASP A 1 341 ? 8.396 -6.586 22.021 1.00 61.66 341 ASP A O 1
ATOM 2508 N N . ALA A 1 342 ? 6.279 -6.830 21.340 1.00 61.84 342 ALA A N 1
ATOM 2509 C CA . ALA A 1 342 ? 6.043 -5.413 21.076 1.00 61.84 342 ALA A CA 1
ATOM 2510 C C . ALA A 1 342 ? 5.732 -4.637 22.378 1.00 61.84 342 ALA A C 1
ATOM 2512 O O . ALA A 1 342 ? 4.760 -4.920 23.082 1.00 61.84 342 ALA A O 1
ATOM 2513 N N . ASN A 1 343 ? 6.568 -3.668 22.760 1.00 58.69 343 ASN A N 1
ATOM 2514 C CA . ASN A 1 343 ? 6.500 -3.022 24.078 1.00 58.69 343 ASN A CA 1
ATOM 2515 C C . ASN A 1 343 ? 5.285 -2.082 24.250 1.00 58.69 343 ASN A C 1
ATOM 2517 O O . ASN A 1 343 ? 5.356 -0.889 23.966 1.00 58.69 343 ASN A O 1
ATOM 2521 N N . GLY A 1 344 ? 4.199 -2.577 24.858 1.00 57.81 344 GLY A N 1
ATOM 2522 C CA . GLY A 1 344 ? 3.073 -1.746 25.327 1.00 57.81 344 GLY A CA 1
ATOM 2523 C C . GLY A 1 344 ? 2.070 -1.349 24.241 1.00 57.81 344 GLY A C 1
ATOM 2524 O O . GLY A 1 344 ? 1.382 -0.331 24.361 1.00 57.81 344 GLY A O 1
ATOM 2525 N N . THR A 1 345 ? 1.997 -2.151 23.187 1.00 64.19 345 THR A N 1
ATOM 2526 C CA . THR A 1 345 ? 1.407 -1.793 21.901 1.00 64.19 345 THR A CA 1
ATOM 2527 C C . THR A 1 345 ? 0.207 -2.665 21.552 1.00 64.19 345 THR A C 1
ATOM 2529 O O . THR A 1 345 ? 0.095 -3.815 21.978 1.00 64.19 345 THR A O 1
ATOM 2532 N N . GLY A 1 346 ? -0.764 -2.072 20.856 1.00 74.88 346 GLY A N 1
ATOM 2533 C CA . GLY A 1 346 ? -1.950 -2.779 20.369 1.00 74.88 346 GLY A CA 1
ATOM 2534 C C . GLY A 1 346 ? -1.698 -3.493 19.041 1.00 74.88 346 GLY A C 1
ATOM 2535 O O . GLY A 1 346 ? -0.610 -3.410 18.483 1.00 74.88 346 GLY A O 1
ATOM 2536 N N . SER A 1 347 ? -2.713 -4.165 18.503 1.00 89.44 347 SER A N 1
ATOM 2537 C CA . SER A 1 347 ? -2.606 -4.794 17.175 1.00 89.44 347 SER A CA 1
ATOM 2538 C C . SER A 1 347 ? -3.261 -3.926 16.108 1.00 89.44 347 SER A C 1
ATOM 2540 O O . SER A 1 347 ? -2.619 -3.564 15.124 1.00 89.44 347 SER A O 1
ATOM 2542 N N . ILE A 1 348 ? -4.512 -3.524 16.341 1.00 94.06 348 ILE A N 1
ATOM 2543 C CA . ILE A 1 348 ? -5.280 -2.683 15.421 1.00 94.06 348 ILE A CA 1
ATOM 2544 C C . ILE A 1 348 ? -5.755 -1.431 16.148 1.00 94.06 348 ILE A C 1
ATOM 2546 O O . ILE A 1 348 ? -6.484 -1.511 17.143 1.00 94.06 348 ILE A O 1
ATOM 2550 N N . GLN A 1 349 ? -5.423 -0.263 15.606 1.00 94.81 349 GLN A N 1
ATOM 2551 C CA . GLN A 1 349 ? -5.933 1.013 16.085 1.00 94.81 349 GLN A CA 1
ATOM 2552 C C . GLN A 1 349 ? -6.541 1.845 14.962 1.00 94.81 349 GLN A C 1
ATOM 2554 O O . GLN A 1 349 ? -5.941 2.048 13.910 1.00 94.81 349 GLN A O 1
ATOM 2559 N N . VAL A 1 350 ? -7.719 2.399 15.237 1.00 97.62 350 VAL A N 1
ATOM 2560 C CA . VAL A 1 350 ? -8.407 3.334 14.350 1.00 97.62 350 VAL A CA 1
ATOM 2561 C C . VAL A 1 350 ? -8.754 4.595 15.125 1.00 97.62 350 VAL A C 1
ATOM 2563 O O . VAL A 1 350 ? -9.508 4.537 16.097 1.00 97.62 350 VAL A O 1
ATOM 2566 N N . ASN A 1 351 ? -8.233 5.737 14.685 1.00 96.75 351 ASN A N 1
ATOM 2567 C CA . ASN A 1 351 ? -8.465 7.039 15.296 1.00 96.75 351 ASN A CA 1
ATOM 2568 C C . ASN A 1 351 ? -9.223 7.950 14.334 1.00 96.75 351 ASN A C 1
ATOM 2570 O O . ASN A 1 351 ? -8.659 8.481 13.381 1.00 96.75 351 ASN A O 1
ATOM 2574 N N . ASN A 1 352 ? -10.489 8.203 14.627 1.00 97.25 352 ASN A N 1
ATOM 2575 C CA . ASN A 1 352 ? -11.294 9.195 13.928 1.00 97.25 352 ASN A CA 1
ATOM 2576 C C . ASN A 1 352 ? -11.318 10.485 14.759 1.00 97.25 352 ASN A C 1
ATOM 2578 O O . ASN A 1 352 ? -11.493 10.425 15.974 1.00 97.25 352 ASN A O 1
ATOM 2582 N N . ALA A 1 353 ? -11.133 11.648 14.140 1.00 95.81 353 ALA A N 1
ATOM 2583 C CA . ALA A 1 353 ? -11.122 12.950 14.808 1.00 95.81 353 ALA A CA 1
ATOM 2584 C C . ALA A 1 353 ? -11.645 14.076 13.894 1.00 95.81 353 ALA A C 1
ATOM 2586 O O . ALA A 1 353 ? -11.985 13.877 12.724 1.00 95.81 353 ALA A O 1
ATOM 2587 N N . GLY A 1 354 ? -11.720 15.302 14.411 1.00 94.69 354 GLY A N 1
ATOM 2588 C CA . GLY A 1 354 ? -12.316 16.432 13.705 1.00 94.69 354 GLY A CA 1
ATOM 2589 C C . GLY A 1 354 ? -13.812 16.231 13.444 1.00 94.69 354 GLY A C 1
ATOM 2590 O O . GLY A 1 354 ? -14.606 16.128 14.367 1.00 94.69 354 GLY A O 1
ATOM 2591 N N . ASN A 1 355 ? -14.212 16.246 12.178 1.00 95.50 355 ASN A N 1
ATOM 2592 C CA . ASN A 1 355 ? -15.562 15.963 11.677 1.00 95.50 355 ASN A CA 1
ATOM 2593 C C . ASN A 1 355 ? -15.510 14.857 10.603 1.00 95.50 355 ASN A C 1
ATOM 2595 O O . ASN A 1 355 ? -16.271 14.912 9.631 1.00 95.50 355 ASN A O 1
ATOM 2599 N N . SER A 1 356 ? -14.560 13.923 10.707 1.00 96.06 356 SER A N 1
ATOM 2600 C CA . SER A 1 356 ? -14.443 12.822 9.753 1.00 96.06 356 SER A CA 1
ATOM 2601 C C . SER A 1 356 ? -15.650 11.883 9.814 1.00 96.06 356 SER A C 1
ATOM 2603 O O . SER A 1 356 ? -16.404 11.861 10.794 1.00 96.06 356 SER A O 1
ATOM 2605 N N . ASN A 1 357 ? -15.843 11.123 8.738 1.00 95.94 357 ASN A N 1
ATOM 2606 C CA . ASN A 1 357 ? -16.843 10.069 8.650 1.00 95.94 357 ASN A CA 1
ATOM 2607 C C . ASN A 1 357 ? -16.157 8.739 8.327 1.00 95.94 357 ASN A C 1
ATOM 2609 O O . ASN A 1 357 ? -15.508 8.639 7.289 1.00 95.94 357 ASN A O 1
ATOM 2613 N N . ALA A 1 358 ? -16.299 7.736 9.189 1.00 97.38 358 ALA A N 1
ATOM 2614 C CA . ALA A 1 358 ? -15.608 6.461 9.029 1.00 97.38 358 ALA A CA 1
ATOM 2615 C C . ALA A 1 358 ? -16.559 5.256 9.039 1.00 97.38 358 ALA A C 1
ATOM 2617 O O . ALA A 1 358 ? -17.358 5.094 9.961 1.00 97.38 358 ALA A O 1
ATOM 2618 N N . THR A 1 359 ? -16.418 4.365 8.064 1.00 98.12 359 THR A N 1
ATOM 2619 C CA . THR A 1 359 ? -16.930 2.993 8.115 1.00 98.12 359 THR A CA 1
ATOM 2620 C C . THR A 1 359 ? -15.759 2.069 8.419 1.00 98.12 359 THR A C 1
ATOM 2622 O O . THR A 1 359 ? -14.745 2.116 7.731 1.00 98.12 359 THR A O 1
ATOM 2625 N N . VAL A 1 360 ? -15.872 1.235 9.449 1.00 98.81 360 VAL A N 1
ATOM 2626 C CA . VAL A 1 360 ? -14.790 0.351 9.900 1.00 98.81 360 VAL A CA 1
ATOM 2627 C C . VAL A 1 360 ? -15.317 -1.069 10.044 1.00 98.81 360 VAL A C 1
ATOM 2629 O O . VAL A 1 360 ? -16.291 -1.299 10.760 1.00 98.81 360 VAL A O 1
ATOM 2632 N N . VAL A 1 361 ? -14.660 -2.027 9.402 1.00 98.88 361 VAL A N 1
ATOM 2633 C CA . VAL A 1 361 ? -14.923 -3.462 9.549 1.00 98.88 361 VAL A CA 1
ATOM 2634 C C . VAL A 1 361 ? -13.635 -4.149 9.985 1.00 98.88 361 VAL A C 1
ATOM 2636 O O . VAL A 1 361 ? -12.611 -4.017 9.323 1.00 98.88 361 VAL A O 1
ATOM 2639 N N . ILE A 1 362 ? -13.686 -4.865 11.104 1.00 98.88 362 ILE A N 1
ATOM 2640 C CA . ILE A 1 362 ? -12.590 -5.693 11.614 1.00 98.88 362 ILE A CA 1
ATOM 2641 C C . ILE A 1 362 ? -13.159 -7.098 11.804 1.00 98.88 362 ILE A C 1
ATOM 2643 O O . ILE A 1 362 ? -13.870 -7.346 12.784 1.00 98.88 362 ILE A O 1
ATOM 2647 N N . ASP A 1 363 ? -12.930 -7.978 10.831 1.00 98.88 363 ASP A N 1
ATOM 2648 C CA . ASP A 1 363 ? -13.620 -9.268 10.740 1.00 98.88 363 ASP A CA 1
ATOM 2649 C C . ASP A 1 363 ? -12.678 -10.461 10.571 1.00 98.88 363 ASP A C 1
ATOM 2651 O O . ASP A 1 363 ? -11.808 -10.448 9.711 1.00 98.88 363 ASP A O 1
ATOM 2655 N N . ASN A 1 364 ? -12.909 -11.536 11.323 1.00 98.69 364 ASN A N 1
ATOM 2656 C CA . ASN A 1 364 ? -12.210 -12.811 11.129 1.00 98.69 364 ASN A CA 1
ATOM 2657 C C . ASN A 1 364 ? -10.672 -12.693 11.202 1.00 98.69 364 ASN A C 1
ATOM 2659 O O . ASN A 1 364 ? -9.967 -13.281 10.386 1.00 98.69 364 ASN A O 1
ATOM 2663 N N . ASN A 1 365 ? -10.155 -11.907 12.150 1.00 98.12 365 ASN A N 1
ATOM 2664 C CA . ASN A 1 365 ? -8.717 -11.804 12.408 1.00 98.12 365 ASN A CA 1
ATOM 2665 C C . ASN A 1 365 ? -8.304 -12.670 13.602 1.00 98.12 365 ASN A C 1
ATOM 2667 O O . ASN A 1 365 ? -9.089 -12.857 14.537 1.00 98.12 365 ASN A O 1
ATOM 2671 N N . ASP A 1 366 ? -7.064 -13.146 13.569 1.00 95.69 366 ASP A N 1
ATOM 2672 C CA . ASP A 1 366 ? -6.406 -13.873 14.656 1.00 95.69 366 ASP A CA 1
ATOM 2673 C C . ASP A 1 366 ? -5.357 -12.954 15.300 1.00 95.69 366 ASP A C 1
ATOM 2675 O O . ASP A 1 366 ? -4.369 -12.582 14.669 1.00 95.69 366 ASP A O 1
ATOM 2679 N N . ILE A 1 367 ? -5.599 -12.505 16.529 1.00 92.00 367 ILE A N 1
ATOM 2680 C CA . ILE A 1 367 ? -4.771 -11.518 17.224 1.00 92.00 367 ILE A CA 1
ATOM 2681 C C . ILE A 1 367 ? -4.143 -12.168 18.446 1.00 92.00 367 ILE A C 1
ATOM 2683 O O . ILE A 1 367 ? -4.826 -12.424 19.429 1.00 92.00 367 ILE A O 1
ATOM 2687 N N . ASN A 1 368 ? -2.832 -12.353 18.412 1.00 87.69 368 ASN A N 1
ATOM 2688 C CA . ASN A 1 368 ? -2.056 -13.082 19.399 1.00 87.69 368 ASN A CA 1
ATOM 2689 C C . ASN A 1 368 ? -1.062 -12.179 20.136 1.00 87.69 368 ASN A C 1
ATOM 2691 O O . ASN A 1 368 ? -0.437 -11.282 19.563 1.00 87.69 368 ASN A O 1
ATOM 2695 N N . ASN A 1 369 ? -0.868 -12.480 21.418 1.00 80.62 369 ASN A N 1
ATOM 2696 C CA . ASN A 1 369 ? 0.148 -11.909 22.297 1.00 80.62 369 ASN A CA 1
ATOM 2697 C C . ASN A 1 369 ? 0.139 -10.368 22.373 1.00 80.62 369 ASN A C 1
ATOM 2699 O O . ASN A 1 369 ? 1.183 -9.744 22.536 1.00 80.62 369 ASN A O 1
ATOM 2703 N N . SER A 1 370 ? -1.030 -9.730 22.257 1.00 78.44 370 SER A N 1
ATOM 2704 C CA . SER A 1 370 ? -1.130 -8.264 22.315 1.00 78.44 370 SER A CA 1
ATOM 2705 C C . SER A 1 370 ? -0.768 -7.720 23.707 1.00 78.44 370 SER A C 1
ATOM 2707 O O . SER A 1 370 ? -1.348 -8.132 24.713 1.00 78.44 370 SER A O 1
ATOM 2709 N N . ASN A 1 371 ? 0.184 -6.782 23.767 1.00 76.19 371 ASN A N 1
ATOM 2710 C CA . ASN A 1 371 ? 0.660 -6.142 25.005 1.00 76.19 371 ASN A CA 1
ATOM 2711 C C . ASN A 1 371 ? -0.175 -4.910 25.427 1.00 76.19 371 ASN A C 1
ATOM 2713 O O . ASN A 1 371 ? -0.094 -4.447 26.573 1.00 76.19 371 ASN A O 1
ATOM 2717 N N . GLY A 1 372 ? -0.968 -4.372 24.501 1.00 81.12 372 GLY A N 1
ATOM 2718 C CA . GLY A 1 372 ? -1.875 -3.241 24.665 1.00 81.12 372 GLY A CA 1
ATOM 2719 C C . GLY A 1 372 ? -3.313 -3.607 24.297 1.00 81.12 372 GLY A C 1
ATOM 2720 O O . GLY A 1 372 ? -3.768 -4.723 24.528 1.00 81.12 372 GLY A O 1
ATOM 2721 N N . ASN A 1 373 ? -4.073 -2.639 23.771 1.00 86.44 373 ASN A N 1
ATOM 2722 C CA . ASN A 1 373 ? -5.432 -2.941 23.323 1.00 86.44 373 ASN A CA 1
ATOM 2723 C C . ASN A 1 373 ? -5.371 -3.739 22.021 1.00 86.44 373 ASN A C 1
ATOM 2725 O O . ASN A 1 373 ? -4.844 -3.213 21.040 1.00 86.44 373 ASN A O 1
ATOM 2729 N N . SER A 1 374 ? -5.938 -4.943 21.972 1.00 90.19 374 SER A N 1
ATOM 2730 C CA . SER A 1 374 ? -5.870 -5.768 20.757 1.00 90.19 374 SER A CA 1
ATOM 2731 C C . SER A 1 374 ? -6.578 -5.076 19.594 1.00 90.19 374 SER A C 1
ATOM 2733 O O . SER A 1 374 ? -5.997 -4.892 18.526 1.00 90.19 374 SER A O 1
ATOM 2735 N N . ILE A 1 375 ? -7.796 -4.586 19.841 1.00 94.12 375 ILE A N 1
ATOM 2736 C CA . ILE A 1 375 ? -8.540 -3.722 18.923 1.00 94.12 375 ILE A CA 1
ATOM 2737 C C . ILE A 1 375 ? -8.930 -2.436 19.646 1.00 94.12 375 ILE A C 1
ATOM 2739 O O . ILE A 1 375 ? -9.593 -2.461 20.686 1.00 94.12 375 ILE A O 1
ATOM 2743 N N . ASN A 1 376 ? -8.563 -1.292 19.074 1.00 94.44 376 ASN A N 1
ATOM 2744 C CA . ASN A 1 376 ? -8.837 0.021 19.638 1.00 94.44 376 ASN A CA 1
ATOM 2745 C C . ASN A 1 376 ? -9.470 0.963 18.607 1.00 94.44 376 ASN A C 1
ATOM 2747 O O . ASN A 1 376 ? -8.784 1.469 17.724 1.00 94.44 376 ASN A O 1
ATOM 2751 N N . VAL A 1 377 ? -10.764 1.254 18.746 1.00 97.75 377 VAL A N 1
ATOM 2752 C CA . VAL A 1 377 ? -11.485 2.168 17.846 1.00 97.75 377 VAL A CA 1
ATOM 2753 C C . VAL A 1 377 ? -11.906 3.419 18.607 1.00 97.75 377 VAL A C 1
ATOM 2755 O O . VAL A 1 377 ? -12.773 3.371 19.483 1.00 97.75 377 VAL A O 1
ATOM 2758 N N . LEU A 1 378 ? -11.295 4.548 18.259 1.00 97.06 378 LEU A N 1
ATOM 2759 C CA . LEU A 1 378 ? -11.497 5.843 18.895 1.00 97.06 378 LEU A CA 1
ATOM 2760 C C . LEU A 1 378 ? -12.223 6.794 17.940 1.00 97.06 378 LEU A C 1
ATOM 2762 O O . LEU A 1 378 ? -11.753 7.054 16.836 1.00 97.06 378 LEU A O 1
ATOM 2766 N N . ASN A 1 379 ? -13.331 7.368 18.390 1.00 96.62 379 ASN A N 1
ATOM 2767 C CA . ASN A 1 379 ? -13.899 8.583 17.828 1.00 96.62 379 ASN A CA 1
ATOM 2768 C C . ASN A 1 379 ? -13.621 9.735 18.783 1.00 96.62 379 ASN A C 1
ATOM 2770 O O . ASN A 1 379 ? -14.106 9.730 19.907 1.00 96.62 379 ASN A O 1
ATOM 2774 N N . ASN A 1 380 ? -12.892 10.733 18.311 1.00 94.69 380 ASN A N 1
ATOM 2775 C CA . ASN A 1 380 ? -12.590 11.964 19.022 1.00 94.69 380 ASN A CA 1
ATOM 2776 C C . ASN A 1 380 ? -13.299 13.146 18.344 1.00 94.69 380 ASN A C 1
ATOM 2778 O O . ASN A 1 380 ? -13.752 13.057 17.195 1.00 94.69 380 ASN A O 1
ATOM 2782 N N . ASP A 1 381 ? -13.364 14.277 19.037 1.00 93.94 381 ASP A N 1
ATOM 2783 C CA . ASP A 1 381 ? -13.994 15.510 18.568 1.00 93.94 381 ASP A CA 1
ATOM 2784 C C . ASP A 1 381 ? -15.457 15.305 18.114 1.00 93.94 381 ASP A C 1
ATOM 2786 O O . ASP A 1 381 ? -16.313 14.860 18.874 1.00 93.94 381 ASP A O 1
ATOM 2790 N N . ASN A 1 382 ? -15.785 15.660 16.869 1.00 95.25 382 ASN A N 1
ATOM 2791 C CA . ASN A 1 382 ? -17.113 15.533 16.266 1.00 95.25 382 ASN A CA 1
ATOM 2792 C C . ASN A 1 382 ? -17.154 14.421 15.203 1.00 95.25 382 ASN A C 1
ATOM 2794 O O . ASN A 1 382 ? -18.026 14.443 14.328 1.00 95.25 382 ASN A O 1
ATOM 2798 N N . ALA A 1 383 ? -16.206 13.478 15.234 1.00 97.12 383 ALA A N 1
ATOM 2799 C CA . ALA A 1 383 ? -16.150 12.394 14.264 1.00 97.12 383 ALA A CA 1
ATOM 2800 C C . ALA A 1 383 ? -17.420 11.530 14.314 1.00 97.12 383 ALA A C 1
ATOM 2802 O O . ALA A 1 383 ? -18.013 11.296 15.372 1.00 97.12 383 ALA A O 1
ATOM 2803 N N . THR A 1 384 ? -17.847 11.054 13.148 1.00 97.56 384 THR A N 1
ATOM 2804 C CA . THR A 1 384 ? -18.929 10.076 13.023 1.00 97.56 384 THR A CA 1
ATOM 2805 C C . THR A 1 384 ? -18.352 8.759 12.538 1.00 97.56 384 THR A C 1
ATOM 2807 O O . THR A 1 384 ? -17.584 8.748 11.582 1.00 97.56 384 THR A O 1
ATOM 2810 N N . SER A 1 385 ? -18.716 7.642 13.167 1.00 97.94 385 SER A N 1
ATOM 2811 C CA . SER A 1 385 ? -18.314 6.336 12.651 1.00 97.94 385 SER A CA 1
ATOM 2812 C C . SER A 1 385 ? -19.360 5.243 12.814 1.00 97.94 385 SER A C 1
ATOM 2814 O O . SER A 1 385 ? -20.216 5.272 13.707 1.00 97.94 385 SER A O 1
ATOM 2816 N N . VAL A 1 386 ? -19.273 4.275 11.908 1.00 98.50 386 VAL A N 1
ATOM 2817 C CA . VAL A 1 386 ? -20.008 3.017 11.909 1.00 98.50 386 VAL A CA 1
ATOM 2818 C C . VAL A 1 386 ? -18.980 1.893 11.926 1.00 98.50 386 VAL A C 1
ATOM 2820 O O . VAL A 1 386 ? -18.146 1.801 11.031 1.00 98.50 386 VAL A O 1
ATOM 2823 N N . THR A 1 387 ? -19.015 1.049 12.951 1.00 98.69 387 THR A N 1
ATOM 2824 C CA . THR A 1 387 ? -17.974 0.051 13.206 1.00 98.69 387 THR A CA 1
ATOM 2825 C C . THR A 1 387 ? -18.581 -1.336 13.388 1.00 98.69 387 THR A C 1
ATOM 2827 O O . THR A 1 387 ? -19.507 -1.511 14.176 1.00 98.69 387 THR A O 1
ATOM 2830 N N . THR A 1 388 ? -18.040 -2.338 12.702 1.00 98.81 388 THR A N 1
ATOM 2831 C CA . THR A 1 388 ? -18.332 -3.757 12.938 1.00 98.81 388 THR A CA 1
ATOM 2832 C C . THR A 1 388 ? -17.048 -4.464 13.347 1.00 98.81 388 THR A C 1
ATOM 2834 O O . THR A 1 388 ? -16.059 -4.398 12.626 1.00 98.81 388 THR A O 1
ATOM 2837 N N . ILE A 1 389 ? -17.066 -5.121 14.504 1.00 98.88 389 ILE A N 1
ATOM 2838 C CA . ILE A 1 389 ? -15.970 -5.947 15.014 1.00 98.88 389 ILE A CA 1
ATOM 2839 C C . ILE A 1 389 ? -16.533 -7.348 15.211 1.00 98.88 389 ILE A C 1
ATOM 2841 O O . ILE A 1 389 ? -17.319 -7.569 16.141 1.00 98.88 389 ILE A O 1
ATOM 2845 N N . SER A 1 390 ? -16.189 -8.282 14.330 1.00 98.69 390 SER A N 1
ATOM 2846 C CA . SER A 1 390 ? -16.800 -9.608 14.353 1.00 98.69 390 SER A CA 1
ATOM 2847 C C . SER A 1 390 ? -15.859 -10.761 14.077 1.00 98.69 390 SER A C 1
ATOM 2849 O O . SER A 1 390 ? -14.858 -10.620 13.394 1.00 98.69 390 SER A O 1
ATOM 2851 N N . ASN A 1 391 ? -16.204 -11.934 14.606 1.00 98.62 391 ASN A N 1
ATOM 2852 C CA . ASN A 1 391 ? -15.512 -13.190 14.306 1.00 98.62 391 ASN A CA 1
ATOM 2853 C C . ASN A 1 391 ? -14.005 -13.195 14.621 1.00 98.62 391 ASN A C 1
ATOM 2855 O O . ASN A 1 391 ? -13.301 -14.054 14.105 1.00 98.62 391 ASN A O 1
ATOM 2859 N N . ASN A 1 392 ? -13.500 -12.266 15.438 1.00 97.88 392 ASN A N 1
ATOM 2860 C CA . ASN A 1 392 ? -12.078 -12.218 15.765 1.00 97.88 392 ASN A CA 1
ATOM 2861 C C . ASN A 1 392 ? -11.759 -13.191 16.908 1.00 97.88 392 ASN A C 1
ATOM 2863 O O . ASN A 1 392 ? -12.531 -13.314 17.870 1.00 97.88 392 ASN A O 1
ATOM 2867 N N . GLU A 1 393 ? -10.612 -13.850 16.804 1.00 95.25 393 GLU A N 1
ATOM 2868 C CA . GLU A 1 393 ? -9.976 -14.604 17.881 1.00 95.25 393 GLU A CA 1
ATOM 2869 C C . GLU A 1 393 ? -8.880 -13.714 18.467 1.00 95.25 393 GLU A C 1
ATOM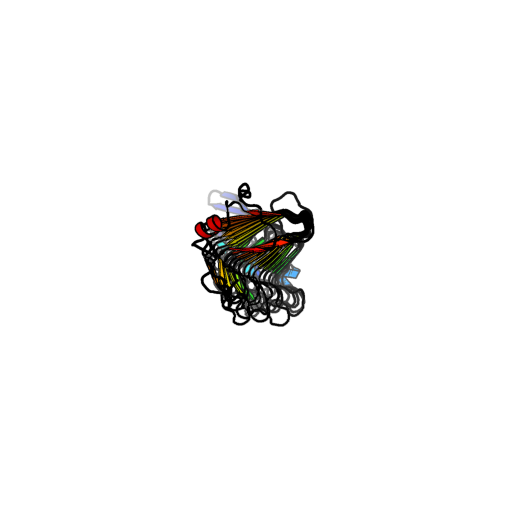 2871 O O . GLU A 1 393 ? -8.002 -13.244 17.754 1.00 95.25 393 GLU A O 1
ATOM 2876 N N . ILE A 1 394 ? -9.003 -13.371 19.747 1.00 91.75 394 ILE A N 1
ATOM 2877 C CA . ILE A 1 394 ? -8.099 -12.451 20.435 1.00 91.75 394 ILE A CA 1
ATOM 2878 C C . ILE A 1 394 ? -7.486 -13.207 21.601 1.00 91.75 394 ILE A C 1
ATOM 2880 O O . ILE A 1 394 ? -8.170 -13.450 22.593 1.00 91.75 394 ILE A O 1
ATOM 2884 N N . ASP A 1 395 ? -6.207 -13.530 21.499 1.00 86.38 395 ASP A N 1
ATOM 2885 C CA . ASP A 1 395 ? -5.382 -14.048 22.576 1.00 86.38 395 ASP A CA 1
ATOM 2886 C C . ASP A 1 395 ? -4.419 -12.965 23.083 1.00 86.38 395 ASP A C 1
ATOM 2888 O O . ASP A 1 395 ? -3.463 -12.558 22.423 1.00 86.38 395 ASP A O 1
ATOM 2892 N N . GLY A 1 396 ? -4.689 -12.464 24.285 1.00 67.81 396 GLY A N 1
ATOM 2893 C CA . GLY A 1 396 ? -3.875 -11.472 24.972 1.00 67.81 396 GLY A CA 1
ATOM 2894 C C . GLY A 1 396 ? -2.877 -12.064 25.971 1.00 67.81 396 GLY A C 1
ATOM 2895 O O . GLY A 1 396 ? -2.548 -11.327 26.906 1.00 67.81 396 GLY A O 1
ATOM 2896 N N . ASP A 1 397 ? -2.456 -13.340 25.846 1.00 63.31 397 ASP A N 1
ATOM 2897 C CA . ASP A 1 397 ? -1.509 -14.072 26.737 1.00 63.31 397 ASP A CA 1
ATOM 2898 C C . ASP A 1 397 ? -0.070 -13.537 26.722 1.00 63.31 397 ASP A C 1
ATOM 2900 O O . ASP A 1 397 ? 0.920 -14.259 26.606 1.00 63.31 397 ASP A O 1
ATOM 2904 N N . SER A 1 398 ? 0.071 -12.231 26.889 1.00 60.72 398 SER A N 1
ATOM 2905 C CA . SER A 1 398 ? 1.321 -11.655 27.332 1.00 60.72 398 SER A CA 1
ATOM 2906 C C . SER A 1 398 ? 1.308 -11.548 28.859 1.00 60.72 398 SER A C 1
ATOM 2908 O O . SER A 1 398 ? 0.380 -11.014 29.480 1.00 60.72 398 SER A O 1
ATOM 2910 N N . THR A 1 399 ? 2.395 -11.993 29.493 1.00 57.69 399 THR A N 1
ATOM 2911 C CA . THR A 1 399 ? 2.598 -11.844 30.941 1.00 57.69 399 THR A CA 1
ATOM 2912 C C . THR A 1 399 ? 2.653 -10.384 31.407 1.00 57.69 399 THR A C 1
ATOM 2914 O O . THR A 1 399 ? 2.539 -10.140 32.610 1.00 57.69 399 THR A O 1
ATOM 2917 N N . ASP A 1 400 ? 2.792 -9.435 30.477 1.00 61.34 400 ASP A N 1
ATOM 2918 C CA . ASP A 1 400 ? 2.925 -7.995 30.709 1.00 61.34 400 ASP A CA 1
ATOM 2919 C C . ASP A 1 400 ? 1.779 -7.172 30.078 1.00 61.34 400 ASP A C 1
ATOM 2921 O O . ASP A 1 400 ? 1.845 -5.944 30.074 1.00 61.34 400 ASP A O 1
ATOM 2925 N N . ASN A 1 401 ? 0.706 -7.813 29.587 1.00 64.12 401 ASN A N 1
ATOM 2926 C CA . ASN A 1 401 ? -0.393 -7.132 28.898 1.00 64.12 401 ASN A CA 1
ATOM 2927 C C . ASN A 1 401 ? -1.042 -6.058 29.794 1.00 64.12 401 ASN A C 1
ATOM 2929 O O . ASN A 1 401 ? -1.488 -6.349 30.910 1.00 64.12 401 ASN A O 1
ATOM 2933 N N . THR A 1 402 ? -1.107 -4.820 29.297 1.00 70.50 402 THR A N 1
ATOM 2934 C CA . THR A 1 402 ? -1.687 -3.656 29.991 1.00 70.50 402 THR A CA 1
ATOM 2935 C C . THR A 1 402 ? -2.993 -3.129 29.382 1.00 70.50 402 THR A C 1
ATOM 2937 O O . THR A 1 402 ? -3.506 -2.109 29.851 1.00 70.50 402 THR A O 1
ATOM 2940 N N . GLY A 1 403 ? -3.529 -3.772 28.342 1.00 78.75 403 GLY A N 1
ATOM 2941 C CA . GLY A 1 403 ? -4.674 -3.282 27.573 1.00 78.75 403 GLY A CA 1
ATOM 2942 C C . GLY A 1 403 ? -5.876 -4.223 27.514 1.00 78.75 403 GLY A C 1
ATOM 2943 O O . GLY A 1 403 ? -5.853 -5.356 27.986 1.00 78.75 403 GLY A O 1
ATOM 2944 N N . PHE A 1 404 ? -6.965 -3.701 26.950 1.00 86.50 404 PHE A N 1
ATOM 2945 C CA . PHE A 1 404 ? -8.250 -4.383 26.780 1.00 86.50 404 PHE A CA 1
ATOM 2946 C C . PHE A 1 404 ? -8.259 -5.242 25.512 1.00 86.50 404 PHE A C 1
ATOM 2948 O O . PHE A 1 404 ? -7.548 -4.945 24.559 1.00 86.50 404 PHE A O 1
ATOM 2955 N N . GLY A 1 405 ? -9.132 -6.244 25.431 1.00 89.75 405 GLY A N 1
ATOM 2956 C CA . GLY A 1 405 ? -9.286 -7.006 24.182 1.00 89.75 405 GLY A CA 1
ATOM 2957 C C . GLY A 1 405 ? -9.836 -6.105 23.082 1.00 89.75 405 GLY A C 1
ATOM 2958 O O . GLY A 1 405 ? -9.189 -5.832 22.076 1.00 89.75 405 GLY A O 1
ATOM 2959 N N . ILE A 1 406 ? -11.023 -5.556 23.326 1.00 94.19 406 ILE A N 1
ATOM 2960 C CA . ILE A 1 406 ? -11.665 -4.585 22.445 1.00 94.19 406 ILE A CA 1
ATOM 2961 C C . ILE A 1 406 ? -11.981 -3.326 23.245 1.00 94.19 406 ILE A C 1
ATOM 2963 O O . ILE A 1 406 ? -12.745 -3.368 24.212 1.00 94.19 406 ILE A O 1
ATOM 2967 N N . ARG A 1 407 ? -11.452 -2.183 22.807 1.00 95.19 407 ARG A N 1
ATOM 2968 C CA . ARG A 1 407 ? -11.831 -0.864 23.317 1.00 95.19 407 ARG A CA 1
ATOM 2969 C C . ARG A 1 407 ? -12.522 -0.047 22.237 1.00 95.19 407 ARG A C 1
ATOM 2971 O O . ARG A 1 407 ? -11.983 0.163 21.153 1.00 95.19 407 ARG A O 1
ATOM 2978 N N . VAL A 1 408 ? -13.685 0.484 22.590 1.00 98.12 408 VAL A N 1
ATOM 2979 C CA . VAL A 1 408 ? -14.425 1.456 21.788 1.00 98.12 408 VAL A CA 1
ATOM 2980 C C . VAL A 1 408 ? -14.618 2.718 22.615 1.00 98.12 408 VAL A C 1
ATOM 2982 O O . VAL A 1 408 ? -15.162 2.669 23.722 1.00 98.12 408 VAL A O 1
ATOM 2985 N N . LEU A 1 409 ? -14.152 3.843 22.084 1.00 97.56 409 LEU A N 1
ATOM 2986 C CA . LEU A 1 409 ? -14.224 5.138 22.747 1.00 97.56 409 LEU A CA 1
ATOM 2987 C C . LEU A 1 409 ? -14.942 6.147 21.860 1.00 97.56 409 LEU A C 1
ATOM 2989 O O . LEU A 1 409 ? -14.479 6.442 20.763 1.00 97.56 409 LEU A O 1
ATOM 2993 N N . GLN A 1 410 ? -15.994 6.743 22.406 1.00 97.56 410 GLN A N 1
ATOM 2994 C CA . GLN A 1 410 ? -16.530 8.015 21.954 1.00 97.56 410 GLN A CA 1
ATOM 2995 C C . GLN A 1 410 ? -16.049 9.113 22.907 1.00 97.56 410 GLN A C 1
ATOM 2997 O O . GLN A 1 410 ? -16.372 9.096 24.095 1.00 97.56 410 GLN A O 1
ATOM 3002 N N . ASP A 1 411 ? -15.292 10.057 22.369 1.00 95.12 411 ASP A N 1
ATOM 3003 C CA . ASP A 1 411 ? -14.728 11.210 23.060 1.00 95.12 411 ASP A CA 1
ATOM 3004 C C . ASP A 1 411 ? -15.305 12.500 22.444 1.00 95.12 411 ASP A C 1
ATOM 3006 O O . ASP A 1 411 ? -15.479 12.608 21.226 1.00 95.12 411 ASP A O 1
ATOM 3010 N N . GLU A 1 412 ? -15.655 13.464 23.288 1.00 94.69 412 GLU A N 1
ATOM 3011 C CA . GLU A 1 412 ? -16.267 14.750 22.940 1.00 94.69 412 GLU A CA 1
ATOM 3012 C C . GLU A 1 412 ? -17.705 14.700 22.369 1.00 94.69 412 GLU A C 1
ATOM 3014 O O . GLU A 1 412 ? -18.645 14.353 23.076 1.00 94.69 412 GLU A O 1
ATOM 3019 N N . ASN A 1 413 ? -17.957 15.176 21.143 1.00 94.62 413 ASN A N 1
ATOM 3020 C CA . ASN A 1 413 ? -19.309 15.529 20.655 1.00 94.62 413 ASN A CA 1
ATOM 3021 C C . ASN A 1 413 ? -19.757 14.732 19.413 1.00 94.62 413 ASN A C 1
ATOM 3023 O O . ASN A 1 413 ? -20.812 15.010 18.837 1.00 94.62 413 ASN A O 1
ATOM 3027 N N . GLY A 1 414 ? -18.944 13.773 18.975 1.00 96.81 414 GLY A N 1
ATOM 3028 C CA . GLY A 1 414 ? -19.197 12.904 17.830 1.00 96.81 414 GLY A CA 1
ATOM 3029 C C . GLY A 1 414 ? -20.279 11.844 18.056 1.00 96.81 414 GLY A C 1
ATOM 3030 O O . GLY A 1 414 ? -21.023 11.839 19.042 1.00 96.81 414 GLY A O 1
ATOM 3031 N N . SER A 1 415 ? -20.386 10.927 17.096 1.00 97.31 415 SER A N 1
ATOM 3032 C CA . SER A 1 415 ? -21.336 9.816 17.149 1.00 97.31 415 SER A CA 1
ATOM 3033 C C . SER A 1 415 ? -20.709 8.532 16.628 1.00 97.31 415 SER A C 1
ATOM 3035 O O . SER A 1 415 ? -20.290 8.463 15.478 1.00 97.31 415 SER A O 1
ATOM 3037 N N . GLN A 1 416 ? -20.754 7.474 17.423 1.00 98.06 416 GLN A N 1
ATOM 3038 C CA . GLN A 1 416 ? -20.253 6.157 17.055 1.00 98.06 416 GLN A CA 1
ATOM 3039 C C . GLN A 1 416 ? -21.376 5.124 17.144 1.00 98.06 416 GLN A C 1
ATOM 3041 O O . GLN A 1 416 ? -22.109 5.062 18.133 1.00 98.06 416 GLN A O 1
ATOM 3046 N N . THR A 1 417 ? -21.542 4.319 16.098 1.00 98.56 417 THR A N 1
ATOM 3047 C CA . THR A 1 417 ? -22.444 3.160 16.097 1.00 98.56 417 THR A CA 1
ATOM 3048 C C . THR A 1 417 ? -21.621 1.902 15.891 1.00 98.56 417 THR A C 1
ATOM 3050 O O . THR A 1 417 ? -20.935 1.790 14.884 1.00 98.56 417 THR A O 1
ATOM 3053 N N . VAL A 1 418 ? -21.679 0.967 16.836 1.00 98.69 418 VAL A N 1
ATOM 3054 C CA . VAL A 1 418 ? -20.828 -0.222 16.849 1.00 98.69 418 VAL A CA 1
ATOM 3055 C C . VAL A 1 418 ? -21.631 -1.514 16.997 1.00 98.69 418 VAL A C 1
ATOM 3057 O O . VAL A 1 418 ? -22.539 -1.614 17.829 1.00 98.69 418 VAL A O 1
ATOM 3060 N N . LEU A 1 419 ? -21.269 -2.514 16.196 1.00 98.69 419 LEU A N 1
ATOM 3061 C CA . LEU A 1 419 ? -21.613 -3.921 16.380 1.00 98.69 419 LEU A CA 1
ATOM 3062 C C . LEU A 1 419 ? -20.354 -4.676 16.806 1.00 98.69 419 LEU A C 1
ATOM 3064 O O . LEU A 1 419 ? -19.356 -4.643 16.095 1.00 98.69 419 LEU A O 1
ATOM 3068 N N . ILE A 1 420 ? -20.414 -5.362 17.944 1.00 98.69 420 ILE A N 1
ATOM 3069 C CA . ILE A 1 420 ? -19.369 -6.284 18.399 1.00 98.69 420 ILE A CA 1
ATOM 3070 C C . ILE A 1 420 ? -20.004 -7.669 18.490 1.00 98.69 420 ILE A C 1
ATOM 3072 O O . ILE A 1 420 ? -20.776 -7.920 19.420 1.00 98.69 420 ILE A O 1
ATOM 3076 N N . ASP A 1 421 ? -19.746 -8.541 17.517 1.00 98.69 421 ASP A N 1
ATOM 3077 C CA . ASP A 1 421 ? -20.441 -9.828 17.396 1.00 98.69 421 ASP A CA 1
ATOM 3078 C C . ASP A 1 421 ? -19.502 -11.024 17.251 1.00 98.69 421 ASP A C 1
ATOM 3080 O O . ASP A 1 421 ? -18.603 -11.020 16.421 1.00 98.69 421 ASP A O 1
ATOM 3084 N N . ASN A 1 422 ? -19.770 -12.095 17.995 1.00 98.25 422 ASN A N 1
ATOM 3085 C CA . ASN A 1 422 ? -19.118 -13.392 17.791 1.00 98.25 422 ASN A CA 1
ATOM 3086 C C . ASN A 1 422 ? -17.575 -13.361 17.888 1.00 98.25 422 ASN A C 1
ATOM 3088 O O . ASN A 1 422 ? -16.897 -14.073 17.154 1.00 98.25 422 ASN A O 1
ATOM 3092 N N . ASN A 1 423 ? -17.011 -12.543 18.781 1.00 97.75 423 ASN A N 1
ATOM 3093 C CA . ASN A 1 423 ? -15.571 -12.550 19.062 1.00 97.75 423 ASN A CA 1
ATOM 3094 C C . ASN A 1 423 ? -15.248 -13.499 20.228 1.00 97.75 423 ASN A C 1
ATOM 3096 O O . ASN A 1 423 ? -16.015 -13.588 21.197 1.00 97.75 423 ASN A O 1
ATOM 3100 N N . THR A 1 424 ? -14.101 -14.172 20.153 1.00 94.75 424 THR A N 1
ATOM 3101 C CA . THR A 1 424 ? -13.528 -14.975 21.248 1.00 94.75 424 THR A CA 1
ATOM 3102 C C . THR A 1 424 ? -12.344 -14.212 21.824 1.00 94.75 424 THR A C 1
ATOM 3104 O O . THR A 1 424 ? -11.446 -13.851 21.076 1.00 94.75 424 THR A O 1
ATOM 3107 N N . ILE A 1 425 ? -12.367 -13.914 23.125 1.00 91.25 425 ILE A N 1
ATOM 3108 C CA . ILE A 1 425 ? -11.436 -12.964 23.748 1.00 91.25 425 ILE A CA 1
ATOM 3109 C C . ILE A 1 425 ? -10.800 -13.556 25.006 1.00 91.25 425 ILE A C 1
ATOM 3111 O O . ILE A 1 425 ? -11.471 -13.805 26.010 1.00 91.25 425 ILE A O 1
ATOM 3115 N N . ASP A 1 426 ? -9.487 -13.684 24.982 1.00 84.69 426 ASP A N 1
ATOM 3116 C CA . ASP A 1 426 ? -8.653 -14.183 26.063 1.00 84.69 426 ASP A CA 1
ATOM 3117 C C . ASP A 1 426 ? -7.749 -13.064 26.604 1.00 84.69 426 ASP A C 1
ATOM 3119 O O . ASP A 1 426 ? -6.553 -12.975 26.326 1.00 84.69 426 ASP A O 1
ATOM 3123 N N . THR A 1 427 ? -8.334 -12.121 27.344 1.00 70.00 427 THR A N 1
ATOM 3124 C CA . THR A 1 427 ? -7.574 -11.012 27.932 1.00 70.00 427 THR A CA 1
ATOM 3125 C C . THR A 1 427 ? -7.090 -11.394 29.316 1.00 70.00 427 THR A C 1
ATOM 3127 O O . THR A 1 427 ? -7.824 -11.351 30.302 1.00 70.00 427 THR A O 1
ATOM 3130 N N . HIS A 1 428 ? -5.810 -11.738 29.398 1.00 63.50 428 HIS A N 1
ATOM 3131 C CA . HIS A 1 428 ? -5.217 -12.259 30.620 1.00 63.50 428 HIS A CA 1
ATOM 3132 C C . HIS A 1 428 ? -5.210 -11.247 31.769 1.00 63.50 428 HIS A C 1
ATOM 3134 O O . HIS A 1 428 ? -5.261 -11.659 32.920 1.00 63.50 428 HIS A O 1
ATOM 3140 N N . ASN A 1 429 ? -5.197 -9.935 31.516 1.00 68.56 429 ASN A N 1
ATOM 3141 C CA . ASN A 1 429 ? -5.036 -8.935 32.578 1.00 68.56 429 ASN A CA 1
ATOM 3142 C C . ASN A 1 429 ? -6.225 -7.974 32.748 1.00 68.56 429 ASN A C 1
ATOM 3144 O O . ASN A 1 429 ? -6.525 -7.633 33.893 1.00 68.56 429 ASN A O 1
ATOM 3148 N N . PHE A 1 430 ? -6.922 -7.591 31.670 1.00 77.88 430 PHE A N 1
ATOM 3149 C CA . PHE A 1 430 ? -7.942 -6.534 31.698 1.00 77.88 430 PHE A CA 1
ATOM 3150 C C . PHE A 1 430 ? -9.313 -6.956 31.138 1.00 77.88 430 PHE A C 1
ATOM 3152 O O . PHE A 1 430 ? -9.496 -8.069 30.647 1.00 77.88 430 PHE A O 1
ATOM 3159 N N . THR A 1 431 ? -10.282 -6.038 31.208 1.00 86.00 431 THR A N 1
ATOM 3160 C CA . THR A 1 431 ? -11.633 -6.146 30.633 1.00 86.00 431 THR A CA 1
ATOM 3161 C C . THR A 1 431 ? -11.591 -6.579 29.161 1.00 86.00 431 THR A C 1
ATOM 3163 O O . THR A 1 431 ? -10.911 -5.962 28.338 1.00 86.00 431 THR A O 1
ATOM 3166 N N . ALA A 1 432 ? -12.369 -7.606 28.808 1.00 90.06 432 ALA A N 1
ATOM 3167 C CA . ALA A 1 432 ? -12.398 -8.146 27.450 1.00 90.06 432 ALA A CA 1
ATOM 3168 C C . ALA A 1 432 ? -12.994 -7.146 26.451 1.00 90.06 432 ALA A C 1
ATOM 3170 O O . ALA A 1 432 ? -12.439 -6.936 25.375 1.00 90.06 432 ALA A O 1
ATOM 3171 N N . ILE A 1 433 ? -14.104 -6.497 26.818 1.00 94.38 433 ILE A N 1
ATOM 3172 C CA . ILE A 1 433 ? -14.741 -5.453 26.005 1.00 94.38 433 ILE A CA 1
ATOM 3173 C C . ILE A 1 433 ? -15.027 -4.221 26.860 1.00 94.38 433 ILE A C 1
ATOM 3175 O O . ILE A 1 433 ? -15.825 -4.273 27.801 1.00 94.38 433 ILE A O 1
ATOM 3179 N N . LEU A 1 434 ? -14.430 -3.093 26.480 1.00 94.62 434 LEU A N 1
ATOM 3180 C CA . LEU A 1 434 ? -14.632 -1.798 27.113 1.00 94.62 434 LEU A CA 1
ATOM 3181 C C . LEU A 1 434 ? -15.298 -0.810 26.154 1.00 94.62 434 LEU A C 1
ATOM 3183 O O . LEU A 1 434 ? -14.745 -0.462 25.110 1.00 94.62 434 LEU A O 1
ATOM 3187 N N . LEU A 1 435 ? -16.455 -0.297 26.564 1.00 98.12 435 LEU A N 1
ATOM 3188 C CA . LEU A 1 435 ? -17.151 0.805 25.910 1.00 98.12 435 LEU A CA 1
ATOM 3189 C C . LEU A 1 435 ? -17.072 2.057 26.781 1.00 98.12 435 LEU A C 1
ATOM 3191 O O . LEU A 1 435 ? -17.523 2.039 27.928 1.00 98.12 435 LEU A O 1
ATOM 3195 N N . ASN A 1 436 ? -16.576 3.158 26.226 1.00 97.00 436 ASN A N 1
ATOM 3196 C CA . ASN A 1 436 ? -16.522 4.441 26.918 1.00 97.00 436 ASN A CA 1
ATOM 3197 C C . ASN A 1 436 ? -17.152 5.546 26.075 1.00 97.00 436 ASN A C 1
ATOM 3199 O O . ASN A 1 436 ? -16.830 5.694 24.900 1.00 97.00 436 ASN A O 1
ATOM 3203 N N . ALA A 1 437 ? -18.010 6.346 26.700 1.00 97.25 437 ALA A N 1
ATOM 3204 C CA . ALA A 1 437 ? -18.478 7.617 26.167 1.00 97.25 437 ALA A CA 1
ATOM 3205 C C . ALA A 1 437 ? -18.151 8.712 27.189 1.00 97.25 437 ALA A C 1
ATOM 3207 O O . ALA A 1 437 ? -18.817 8.807 28.226 1.00 97.25 437 ALA A O 1
ATOM 3208 N N . ARG A 1 438 ? -17.103 9.492 26.934 1.00 95.50 438 ARG A N 1
ATOM 3209 C CA . ARG A 1 438 ? -16.544 10.460 27.890 1.00 95.50 438 ARG A CA 1
ATOM 3210 C C . ARG A 1 438 ? -16.304 11.806 27.232 1.00 95.50 438 ARG A C 1
ATOM 3212 O O . ARG A 1 438 ? -16.248 11.860 26.014 1.00 95.50 438 ARG A O 1
ATOM 3219 N N . ASP A 1 439 ? -16.168 12.830 28.075 1.00 92.31 439 ASP A N 1
ATOM 3220 C CA . ASP A 1 439 ? -15.929 14.231 27.724 1.00 92.31 439 ASP A CA 1
ATOM 3221 C C . ASP A 1 439 ? -16.978 14.805 26.742 1.00 92.31 439 ASP A C 1
ATOM 3223 O O . ASP A 1 439 ? -17.356 14.207 25.747 1.00 92.31 439 ASP A O 1
ATOM 3227 N N . GLY A 1 440 ? -17.561 15.969 27.017 1.00 93.38 440 GLY A N 1
ATOM 3228 C CA . GLY A 1 440 ? -18.540 16.563 26.086 1.00 93.38 440 GLY A CA 1
ATOM 3229 C C . GLY A 1 440 ? -19.926 15.890 26.072 1.00 93.38 440 GLY A C 1
ATOM 3230 O O . GLY A 1 440 ? -20.524 15.677 27.131 1.00 93.38 440 GLY A O 1
ATOM 3231 N N . ASN A 1 441 ? -20.517 15.701 24.883 1.00 95.94 441 ASN A N 1
ATOM 3232 C CA . ASN A 1 441 ? -21.944 15.369 24.701 1.00 95.94 441 ASN A CA 1
ATOM 3233 C C . ASN A 1 441 ? -22.271 14.409 23.538 1.00 95.94 441 ASN A C 1
ATOM 3235 O O . ASN A 1 441 ? -23.399 14.412 23.032 1.00 95.94 441 ASN A O 1
ATOM 3239 N N . GLY A 1 442 ? -21.304 13.599 23.127 1.00 97.38 442 GLY A N 1
ATOM 3240 C CA . GLY A 1 442 ? -21.413 12.639 22.042 1.00 97.38 442 GLY A CA 1
ATOM 3241 C C . GLY A 1 442 ? -22.332 11.454 22.337 1.00 97.38 442 GLY A C 1
ATOM 3242 O O . GLY A 1 442 ? -22.925 11.303 23.416 1.00 97.38 442 GLY A O 1
ATOM 3243 N N . VAL A 1 443 ? -22.480 10.600 21.325 1.00 98.19 443 VAL A N 1
ATOM 3244 C CA . VAL A 1 443 ? -23.356 9.423 21.365 1.00 98.19 443 VAL A CA 1
ATOM 3245 C C . VAL A 1 443 ? -22.588 8.168 20.976 1.00 98.19 443 VAL A C 1
ATOM 3247 O O . VAL A 1 443 ? -22.049 8.090 19.878 1.00 98.19 443 VAL A O 1
ATOM 3250 N N . LEU A 1 444 ? -22.619 7.149 21.832 1.00 98.50 444 LEU A N 1
ATOM 3251 C CA . LEU A 1 444 ? -22.149 5.802 21.510 1.00 98.50 444 LEU A CA 1
ATOM 3252 C C . LEU A 1 444 ? -23.338 4.834 21.516 1.00 98.50 444 LEU A C 1
ATOM 3254 O O . LEU A 1 444 ? -23.991 4.627 22.539 1.00 98.50 444 LEU A O 1
ATOM 3258 N N . ASN A 1 445 ? -23.638 4.254 20.358 1.00 98.56 445 ASN A N 1
ATOM 3259 C CA . ASN A 1 445 ? -24.661 3.230 20.161 1.00 98.56 445 ASN A CA 1
ATOM 3260 C C . ASN A 1 445 ? -23.978 1.877 19.982 1.00 98.56 445 ASN A C 1
ATOM 3262 O O . ASN A 1 445 ? -23.363 1.648 18.950 1.00 98.56 445 ASN A O 1
ATOM 3266 N N . ALA A 1 446 ? -24.103 0.976 20.949 1.00 98.44 446 ALA A N 1
ATOM 3267 C CA . ALA A 1 446 ? -23.422 -0.310 20.925 1.00 98.44 446 ALA A CA 1
ATOM 3268 C C . ALA A 1 446 ? -24.397 -1.488 20.966 1.00 98.44 446 ALA A C 1
ATOM 3270 O O . ALA A 1 446 ? -25.225 -1.615 21.874 1.00 98.44 446 ALA A O 1
ATOM 3271 N N . THR A 1 447 ? -24.254 -2.386 19.998 1.00 98.44 447 THR A N 1
ATOM 3272 C CA . THR A 1 447 ? -24.859 -3.719 20.005 1.00 98.44 447 THR A CA 1
ATOM 3273 C C . THR A 1 447 ? -23.743 -4.734 20.212 1.00 98.44 447 THR A C 1
ATOM 3275 O O . THR A 1 447 ? -22.832 -4.808 19.397 1.00 98.44 447 THR A O 1
ATOM 3278 N N . VAL A 1 448 ? -23.792 -5.497 21.303 1.00 98.38 448 VAL A N 1
ATOM 3279 C CA . VAL A 1 448 ? -22.749 -6.471 21.658 1.00 98.38 448 VAL A CA 1
ATOM 3280 C C . VAL A 1 448 ? -23.395 -7.838 21.824 1.00 98.38 448 VAL A C 1
ATOM 3282 O O . VAL A 1 448 ? -24.215 -8.047 22.731 1.00 98.38 448 VAL A O 1
ATOM 3285 N N . THR A 1 449 ? -23.066 -8.764 20.931 1.00 97.69 449 THR A N 1
ATOM 3286 C CA . THR A 1 449 ? -23.734 -10.062 20.847 1.00 97.69 449 THR A CA 1
ATOM 3287 C C . THR A 1 449 ? -22.782 -11.232 20.687 1.00 97.69 449 THR A C 1
ATOM 3289 O O . THR A 1 449 ? -21.750 -11.127 20.049 1.00 97.69 449 THR A O 1
ATOM 3292 N N . ASN A 1 450 ? -23.144 -12.376 21.265 1.00 97.75 450 ASN A N 1
ATOM 3293 C CA . ASN A 1 450 ? -22.457 -13.654 21.035 1.00 97.75 450 ASN A CA 1
ATOM 3294 C C . ASN A 1 450 ? -20.936 -13.662 21.306 1.00 97.75 450 ASN A C 1
ATOM 3296 O O . ASN A 1 450 ? -20.244 -14.539 20.802 1.00 97.75 450 ASN A O 1
ATOM 3300 N N . ASN A 1 451 ? -20.401 -12.718 22.086 1.00 97.12 451 ASN A N 1
ATOM 3301 C CA . ASN A 1 451 ? -18.975 -12.694 22.411 1.00 97.12 451 ASN A CA 1
ATOM 3302 C C . ASN A 1 451 ? -18.687 -13.621 23.588 1.00 97.12 451 ASN A C 1
ATOM 3304 O O . ASN A 1 451 ? -19.487 -13.709 24.522 1.00 97.12 451 ASN A O 1
ATOM 3308 N N . THR A 1 452 ? -17.534 -14.277 23.557 1.00 93.62 452 THR A N 1
ATOM 3309 C CA . THR A 1 452 ? -17.078 -15.180 24.616 1.00 93.62 452 THR A CA 1
ATOM 3310 C C . THR A 1 452 ? -15.757 -14.678 25.163 1.00 93.62 452 THR A C 1
ATOM 3312 O O . THR A 1 452 ? -14.840 -14.407 24.395 1.00 93.62 452 THR A O 1
ATOM 3315 N N . ASN A 1 453 ? -15.642 -14.589 26.484 1.00 88.12 453 ASN A N 1
ATOM 3316 C CA . ASN A 1 453 ? -14.373 -14.358 27.157 1.00 88.12 453 ASN A CA 1
ATOM 3317 C C . ASN A 1 453 ? -13.903 -15.661 27.826 1.00 88.12 453 ASN A C 1
ATOM 3319 O O . ASN A 1 453 ? -14.590 -16.200 28.693 1.00 88.12 453 ASN A O 1
ATOM 3323 N N . THR A 1 454 ? -12.779 -16.220 27.372 1.00 78.12 454 THR A N 1
ATOM 3324 C CA . THR A 1 454 ? -12.355 -17.603 27.680 1.00 78.12 454 THR A CA 1
ATOM 3325 C C . THR A 1 454 ? -11.618 -17.748 29.007 1.00 78.12 454 THR A C 1
ATOM 3327 O O . THR A 1 454 ? -11.644 -18.834 29.597 1.00 78.12 454 THR A O 1
ATOM 3330 N N . THR A 1 455 ? -11.015 -16.673 29.511 1.00 68.75 455 THR A N 1
ATOM 3331 C CA . THR A 1 455 ? -10.292 -16.650 30.787 1.00 68.75 455 THR A CA 1
ATOM 3332 C C . THR A 1 455 ? -10.746 -15.507 31.684 1.00 68.75 455 THR A C 1
ATOM 3334 O O . THR A 1 455 ? -11.229 -14.470 31.244 1.00 68.75 455 THR A O 1
ATOM 3337 N N . GLU A 1 456 ? -10.588 -15.732 32.987 1.00 61.88 456 GLU A N 1
ATOM 3338 C CA . GLU A 1 456 ? -10.812 -14.726 34.020 1.00 61.88 456 GLU A CA 1
ATOM 3339 C C . GLU A 1 456 ? -9.632 -13.741 34.055 1.00 61.88 456 GLU A C 1
ATOM 3341 O O . GLU A 1 456 ? -8.493 -14.214 34.185 1.00 61.88 456 GLU A O 1
ATOM 3346 N N . PRO A 1 457 ? -9.861 -12.414 34.074 1.00 60.97 457 PRO A N 1
ATOM 3347 C CA . PRO A 1 457 ? -8.778 -11.437 34.153 1.00 60.97 457 PRO A CA 1
ATOM 3348 C C . PRO A 1 457 ? -7.915 -11.669 35.402 1.00 60.97 457 PRO A C 1
ATOM 3350 O O . PRO A 1 457 ? -8.410 -12.035 36.472 1.00 60.97 457 PRO A O 1
ATOM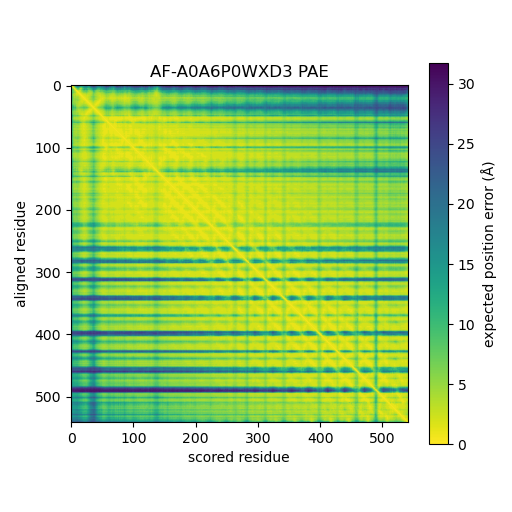 3353 N N . LEU A 1 458 ? -6.596 -11.496 35.298 1.00 61.09 458 LEU A N 1
ATOM 3354 C CA . LEU A 1 458 ? -5.662 -11.784 36.385 1.00 61.09 458 LEU A CA 1
ATOM 3355 C C . LEU A 1 458 ? -5.668 -10.692 37.464 1.00 61.09 458 LEU A C 1
ATOM 3357 O O . LEU A 1 458 ? -5.480 -11.016 38.646 1.00 61.09 458 LEU A O 1
ATOM 3361 N N . PHE A 1 459 ? -5.908 -9.429 37.104 1.00 59.97 459 PHE A N 1
ATOM 3362 C CA . PHE A 1 459 ? -6.014 -8.353 38.084 1.00 59.97 459 PHE A CA 1
ATOM 3363 C C . PHE A 1 459 ? -7.332 -8.434 38.860 1.00 59.97 459 PHE A C 1
ATOM 3365 O O . PHE A 1 459 ? -8.409 -8.713 38.337 1.00 59.97 459 PHE A O 1
ATOM 3372 N N . GLU A 1 460 ? -7.233 -8.236 40.173 1.00 53.31 460 GLU A N 1
ATOM 3373 C CA . GLU A 1 460 ? -8.410 -8.127 41.026 1.00 53.31 460 GLU A CA 1
ATOM 3374 C C . GLU A 1 460 ? -9.162 -6.842 40.618 1.00 53.31 460 GLU A C 1
ATOM 3376 O O . GLU A 1 460 ? -8.514 -5.818 40.431 1.00 53.31 460 GLU A O 1
ATOM 3381 N N . PHE A 1 461 ? -10.498 -6.894 40.509 1.00 56.41 461 PHE A N 1
ATOM 3382 C CA . PHE A 1 461 ? -11.422 -5.772 40.218 1.00 56.41 461 PHE A CA 1
ATOM 3383 C C . PHE A 1 461 ? -11.853 -5.520 38.760 1.00 56.41 461 PHE A C 1
ATOM 3385 O O . PHE A 1 461 ? -12.486 -4.494 38.512 1.00 56.41 461 PHE A O 1
ATOM 3392 N N . GLU A 1 462 ? -11.617 -6.443 37.826 1.00 72.88 462 GLU A N 1
ATOM 3393 C CA . GLU A 1 462 ? -12.030 -6.255 36.423 1.00 72.88 462 GLU A CA 1
ATOM 3394 C C . GLU A 1 462 ? -13.252 -7.094 36.021 1.00 72.88 462 GLU A C 1
ATOM 3396 O O . GLU A 1 462 ? -13.376 -8.264 36.393 1.00 72.88 462 GLU A O 1
ATOM 3401 N N . ALA A 1 463 ? -14.164 -6.466 35.273 1.00 81.56 463 ALA A N 1
ATOM 3402 C CA . ALA A 1 463 ? -15.316 -7.111 34.646 1.00 81.56 463 ALA A CA 1
ATOM 3403 C C . ALA A 1 463 ? -14.912 -7.689 33.283 1.00 81.56 463 ALA A C 1
ATOM 3405 O O . ALA A 1 463 ? -14.026 -7.144 32.634 1.00 81.56 463 ALA A O 1
ATOM 3406 N N . GLY A 1 464 ? -15.586 -8.735 32.800 1.00 86.19 464 GLY A N 1
ATOM 3407 C CA . GLY A 1 464 ? -15.379 -9.200 31.422 1.00 86.19 464 GLY A CA 1
ATOM 3408 C C . GLY A 1 464 ? -15.898 -8.181 30.396 1.00 86.19 464 GLY A C 1
ATOM 3409 O O . GLY A 1 464 ? -15.286 -7.958 29.356 1.00 86.19 464 GLY A O 1
ATOM 3410 N N . PHE A 1 465 ? -16.986 -7.484 30.726 1.00 92.69 465 PHE A N 1
ATOM 3411 C CA . PHE A 1 465 ? -17.517 -6.363 29.954 1.00 92.69 465 PHE A CA 1
ATOM 3412 C C . PHE A 1 465 ? -17.709 -5.129 30.835 1.00 92.69 465 PHE A C 1
ATOM 3414 O O . PHE A 1 465 ? -18.308 -5.218 31.910 1.00 92.69 465 PHE A O 1
ATOM 3421 N N . ALA A 1 466 ? -17.312 -3.957 30.340 1.00 93.44 466 ALA A N 1
ATOM 3422 C CA . ALA A 1 466 ? -17.585 -2.683 30.994 1.00 93.44 466 ALA A CA 1
ATOM 3423 C C . ALA A 1 466 ? -18.130 -1.638 30.013 1.00 93.44 466 ALA A C 1
ATOM 3425 O O . ALA A 1 466 ? -17.614 -1.453 28.912 1.00 93.44 466 ALA A O 1
ATOM 3426 N N . ALA A 1 467 ? -19.162 -0.915 30.447 1.00 96.81 467 ALA A N 1
ATOM 3427 C CA . ALA A 1 467 ? -19.724 0.228 29.738 1.00 96.81 467 ALA A CA 1
ATOM 3428 C C . ALA A 1 467 ? -19.784 1.441 30.665 1.00 96.81 467 ALA A C 1
ATOM 3430 O O . ALA A 1 467 ? -20.487 1.408 31.680 1.00 96.81 467 ALA A O 1
ATOM 3431 N N . THR A 1 468 ? -19.091 2.516 30.293 1.00 96.94 468 THR A N 1
ATOM 3432 C CA . THR A 1 468 ? -19.007 3.741 31.093 1.00 96.94 468 THR A CA 1
ATOM 3433 C C . THR A 1 468 ? -19.462 4.958 30.295 1.00 96.94 468 THR A C 1
ATOM 3435 O O . THR A 1 468 ? -19.015 5.189 29.173 1.00 96.94 468 THR A O 1
ATOM 3438 N N . SER A 1 469 ? -20.359 5.746 30.890 1.00 97.31 469 SER A N 1
ATOM 3439 C CA . SER A 1 469 ? -20.815 7.031 30.357 1.00 97.31 469 SER A CA 1
ATOM 3440 C C . SER A 1 469 ? -20.486 8.153 31.342 1.00 97.31 469 SER A C 1
ATOM 3442 O O . SER A 1 469 ? -20.805 8.045 32.530 1.00 97.31 469 SER A O 1
ATOM 3444 N N . GLU A 1 470 ? -19.890 9.235 30.845 1.00 97.38 470 GLU A N 1
ATOM 3445 C CA . GLU A 1 470 ? -19.413 10.380 31.638 1.00 97.38 470 GLU A CA 1
ATOM 3446 C C . GLU A 1 470 ? -19.872 11.725 31.040 1.00 97.38 470 GLU A C 1
ATOM 3448 O O . GLU A 1 470 ? -20.370 11.796 29.910 1.00 97.38 470 GLU A O 1
ATOM 3453 N N . ASP A 1 471 ? -19.760 12.801 31.822 1.00 95.56 471 ASP A N 1
ATOM 3454 C CA . ASP A 1 471 ? -20.135 14.174 31.451 1.00 95.56 471 ASP A CA 1
ATOM 3455 C C . ASP A 1 471 ? -21.579 14.371 30.966 1.00 95.56 471 ASP A C 1
ATOM 3457 O O . ASP A 1 471 ? -22.508 14.345 31.778 1.00 95.56 471 ASP A O 1
ATOM 3461 N N . GLN A 1 472 ? -21.802 14.670 29.682 1.00 96.50 472 GLN A N 1
ATOM 3462 C CA . GLN A 1 472 ? -23.124 14.853 29.072 1.00 96.50 472 GLN A CA 1
ATOM 3463 C C . GLN A 1 472 ? -23.356 13.855 27.930 1.00 96.50 472 GLN A C 1
ATOM 3465 O O . GLN A 1 472 ? -24.310 14.012 27.164 1.00 96.50 472 GLN A O 1
ATOM 3470 N N . ASN A 1 473 ? -22.496 12.838 27.820 1.00 97.31 473 ASN A N 1
ATOM 3471 C CA . ASN A 1 473 ? -22.566 11.820 26.783 1.00 97.31 473 ASN A CA 1
ATOM 3472 C C . ASN A 1 473 ? -23.796 10.921 26.938 1.00 97.31 473 ASN A C 1
ATOM 3474 O O . ASN A 1 473 ? -24.369 10.776 28.024 1.00 97.31 473 ASN A O 1
ATOM 3478 N N . THR A 1 474 ? -24.186 10.288 25.833 1.00 98.06 474 THR A N 1
ATOM 3479 C CA . THR A 1 474 ? -25.201 9.231 25.814 1.00 98.06 474 THR A CA 1
ATOM 3480 C C . THR A 1 474 ? -24.599 7.921 25.328 1.00 98.06 474 THR A C 1
ATOM 3482 O O . THR A 1 474 ? -24.201 7.808 24.172 1.00 98.06 474 THR A O 1
ATOM 3485 N N . LEU A 1 475 ? -24.619 6.904 26.184 1.00 98.38 475 LEU A N 1
ATOM 3486 C CA . LEU A 1 475 ? -24.255 5.532 25.849 1.00 98.38 475 LEU A CA 1
ATOM 3487 C C . LEU A 1 475 ? -25.518 4.663 25.797 1.00 98.38 475 LEU A C 1
ATOM 3489 O O . LEU A 1 475 ? -26.205 4.474 26.802 1.00 98.38 475 LEU A O 1
ATOM 3493 N N . ASN A 1 476 ? -25.841 4.137 24.617 1.00 98.44 476 ASN A N 1
ATOM 3494 C CA . ASN A 1 476 ? -26.943 3.202 24.391 1.00 98.44 476 ASN A CA 1
ATOM 3495 C C . ASN A 1 476 ? -26.375 1.801 24.159 1.00 98.44 476 ASN A C 1
ATOM 3497 O O . ASN A 1 476 ? -25.637 1.600 23.201 1.00 98.44 476 ASN A O 1
ATOM 3501 N N . VAL A 1 477 ? -26.745 0.828 24.992 1.00 97.69 477 VAL A N 1
ATOM 3502 C CA . VAL A 1 477 ? -26.179 -0.527 24.948 1.00 97.69 477 VAL A CA 1
ATOM 3503 C C . VAL A 1 477 ? -27.275 -1.583 24.822 1.00 97.69 477 VAL A C 1
ATOM 3505 O O . VAL A 1 477 ? -28.243 -1.597 25.590 1.00 97.69 477 VAL A O 1
ATOM 3508 N N . SER A 1 478 ? -27.089 -2.509 23.881 1.00 97.25 478 SER A N 1
ATOM 3509 C CA . SER A 1 478 ? -27.843 -3.759 23.770 1.00 97.25 478 SER A CA 1
ATOM 3510 C C . SER A 1 478 ? -26.904 -4.954 23.908 1.00 97.25 478 SER A C 1
ATOM 3512 O O . SER A 1 478 ? -26.027 -5.134 23.070 1.00 97.25 478 SER A O 1
ATOM 3514 N N . LEU A 1 479 ? -27.117 -5.790 24.932 1.00 96.81 479 LEU A N 1
ATOM 3515 C CA . LEU A 1 479 ? -26.322 -6.999 25.188 1.00 96.81 479 LEU A CA 1
ATOM 3516 C C . LEU A 1 479 ? -27.174 -8.275 25.080 1.00 96.81 479 LEU A C 1
ATOM 3518 O O . LEU A 1 479 ? -28.196 -8.399 25.771 1.00 96.81 479 LEU A O 1
ATOM 3522 N N . SER A 1 480 ? -26.751 -9.260 24.287 1.00 96.31 480 SER A N 1
ATOM 3523 C CA . SER A 1 480 ? -27.384 -10.589 24.285 1.00 96.31 480 SER A CA 1
ATOM 3524 C C . SER A 1 480 ? -26.485 -11.701 23.756 1.00 96.31 480 SER A C 1
ATOM 3526 O O . SER A 1 480 ? -25.803 -11.522 22.758 1.00 96.31 480 SER A O 1
ATOM 3528 N N . GLY A 1 481 ? -26.579 -12.887 24.348 1.00 96.31 481 GLY A N 1
ATOM 3529 C CA . GLY A 1 481 ? -25.861 -14.084 23.914 1.00 96.31 481 GLY A CA 1
ATOM 3530 C C . GLY A 1 481 ? -24.389 -14.112 24.317 1.00 96.31 481 GLY A C 1
ATOM 3531 O O . GLY A 1 481 ? -23.694 -15.026 23.898 1.00 96.31 481 GLY A O 1
ATOM 3532 N N . ASN A 1 482 ? -23.917 -13.139 25.100 1.00 95.88 482 ASN A N 1
ATOM 3533 C CA . ASN A 1 482 ? -22.519 -13.087 25.515 1.00 95.88 482 ASN A CA 1
ATOM 3534 C C . ASN A 1 482 ? -22.244 -14.023 26.702 1.00 95.88 482 ASN A C 1
ATOM 3536 O O . ASN A 1 482 ? -23.146 -14.305 27.499 1.00 95.88 482 ASN A O 1
ATOM 3540 N N . ASP A 1 483 ? -20.995 -14.464 26.804 1.00 93.25 483 ASP A N 1
ATOM 3541 C CA . ASP A 1 483 ? -20.447 -15.267 27.893 1.00 93.25 483 ASP A CA 1
ATOM 3542 C C . ASP A 1 483 ? -19.188 -14.587 28.443 1.00 93.25 483 ASP A C 1
ATOM 3544 O O . ASP A 1 483 ? -18.078 -14.816 27.963 1.00 93.25 483 ASP A O 1
ATOM 3548 N N . PHE A 1 484 ? -19.370 -13.672 29.396 1.00 88.81 484 PHE A N 1
ATOM 3549 C CA . PHE A 1 484 ? -18.262 -12.945 30.023 1.00 88.81 484 PHE A CA 1
ATOM 3550 C C . PHE A 1 484 ? -17.831 -13.581 31.348 1.00 88.81 484 PHE A C 1
ATOM 3552 O O . PHE A 1 484 ? -18.680 -14.043 32.104 1.00 88.81 484 PHE A O 1
ATOM 3559 N N . ASN A 1 485 ? -16.540 -13.547 31.675 1.00 78.12 485 ASN A N 1
ATOM 3560 C CA . ASN A 1 485 ? -16.024 -14.033 32.953 1.00 78.12 485 ASN A CA 1
ATOM 3561 C C . ASN A 1 485 ? -15.286 -12.892 33.684 1.00 78.12 485 ASN A C 1
ATOM 3563 O O . ASN A 1 485 ? -14.368 -12.287 33.137 1.00 78.12 485 ASN A O 1
ATOM 3567 N N . GLY A 1 486 ? -15.732 -12.524 34.891 1.00 68.62 486 GLY A N 1
ATOM 3568 C CA . GLY A 1 486 ? -15.092 -11.501 35.731 1.00 68.62 486 GLY A CA 1
ATOM 3569 C C . GLY A 1 486 ? -14.444 -12.073 36.999 1.00 68.62 486 GLY A C 1
ATOM 3570 O O . GLY A 1 486 ? -15.078 -12.808 37.772 1.00 68.62 486 GLY A O 1
ATOM 3571 N N . ARG A 1 487 ? -13.193 -11.680 37.301 1.00 66.62 487 ARG A N 1
ATOM 3572 C CA . ARG A 1 487 ? -12.451 -12.269 38.432 1.00 66.62 487 ARG A CA 1
ATOM 3573 C C . ARG A 1 487 ? -13.009 -11.810 39.784 1.00 66.62 487 ARG A C 1
ATOM 3575 O O . ARG A 1 487 ? -12.967 -10.641 40.177 1.00 66.62 487 ARG A O 1
ATOM 3582 N N . ASN A 1 488 ? -13.444 -12.799 40.564 1.00 54.66 488 ASN A N 1
ATOM 3583 C CA . ASN A 1 488 ? -14.166 -12.652 41.829 1.00 54.66 488 ASN A CA 1
ATOM 3584 C C . ASN A 1 488 ? -13.371 -13.174 43.041 1.00 54.66 488 ASN A C 1
ATOM 3586 O O . ASN A 1 488 ? -13.595 -14.298 43.492 1.00 54.66 488 ASN A O 1
ATOM 3590 N N . ASN A 1 489 ? -12.466 -12.373 43.621 1.00 49.50 489 ASN A N 1
ATOM 3591 C CA . ASN A 1 489 ? -11.757 -12.780 44.852 1.00 49.50 489 ASN A CA 1
ATOM 3592 C C . ASN A 1 489 ? -12.313 -12.163 46.150 1.00 49.50 489 ASN A C 1
ATOM 3594 O O . ASN A 1 489 ? -12.066 -12.690 47.236 1.00 49.50 489 ASN A O 1
ATOM 3598 N N . PHE A 1 490 ? -13.142 -11.116 46.069 1.00 43.41 490 PHE A N 1
ATOM 3599 C CA . PHE A 1 490 ? -13.888 -10.565 47.205 1.00 43.41 490 PHE A CA 1
ATOM 3600 C C . PHE A 1 490 ? -15.283 -10.130 46.753 1.00 43.41 490 PHE A C 1
ATOM 3602 O O . PHE A 1 490 ? -15.456 -9.669 45.637 1.00 43.41 490 PHE A O 1
ATOM 3609 N N . SER A 1 491 ? -16.287 -10.314 47.614 1.00 46.03 491 SER A N 1
ATOM 3610 C CA . SER A 1 491 ? -17.707 -10.082 47.321 1.00 46.03 491 SER A CA 1
ATOM 3611 C C . SER A 1 491 ? -17.974 -8.744 46.609 1.00 46.03 491 SER A C 1
ATOM 3613 O O . SER A 1 491 ? -18.054 -7.721 47.295 1.00 46.03 491 SER A O 1
ATOM 3615 N N . GLY A 1 492 ? -18.157 -8.762 45.283 1.00 54.25 492 GLY A N 1
ATOM 3616 C CA . GLY A 1 492 ? -18.662 -7.605 44.539 1.00 54.25 492 GLY A CA 1
ATOM 3617 C C . GLY A 1 492 ? -18.026 -7.254 43.190 1.00 54.25 492 GLY A C 1
ATOM 3618 O O . GLY A 1 492 ? -18.201 -6.104 42.814 1.00 54.25 492 GLY A O 1
ATOM 3619 N N . THR A 1 493 ? -17.324 -8.141 42.473 1.00 58.16 493 THR A N 1
ATOM 3620 C CA . THR A 1 493 ? -17.025 -7.896 41.046 1.00 58.16 493 THR A CA 1
ATOM 3621 C C . THR A 1 493 ? -18.096 -8.526 40.158 1.00 58.16 493 THR A C 1
ATOM 3623 O O . THR A 1 493 ? -18.653 -9.574 40.486 1.00 58.16 493 THR A O 1
ATOM 3626 N N . GLU A 1 494 ? -18.432 -7.858 39.060 1.00 76.88 494 GLU A N 1
ATOM 3627 C CA . GLU A 1 494 ? -19.515 -8.256 38.163 1.00 76.88 494 GLU A CA 1
ATOM 3628 C C . GLU A 1 494 ? -18.957 -8.600 36.780 1.00 76.88 494 GLU A C 1
ATOM 3630 O O . GLU A 1 494 ? -18.067 -7.915 36.294 1.00 76.88 494 GLU A O 1
ATOM 3635 N N . ASP A 1 495 ? -19.478 -9.644 36.134 1.00 87.50 495 ASP A N 1
ATOM 3636 C CA . ASP A 1 495 ? -19.062 -10.027 34.774 1.00 87.50 495 ASP A CA 1
ATOM 3637 C C . ASP A 1 495 ? -19.390 -8.911 33.764 1.00 87.50 495 ASP A C 1
ATOM 3639 O O . ASP A 1 495 ? -18.681 -8.715 32.779 1.00 87.50 495 ASP A O 1
ATOM 3643 N N . ILE A 1 496 ? -20.465 -8.162 34.037 1.00 91.62 496 ILE A N 1
ATOM 3644 C CA . ILE A 1 496 ? -20.925 -6.984 33.298 1.00 91.62 496 ILE A CA 1
ATOM 3645 C C . ILE A 1 496 ? -20.970 -5.790 34.259 1.00 91.62 496 ILE A C 1
ATOM 3647 O O . ILE A 1 496 ? -21.804 -5.765 35.167 1.00 91.62 496 ILE A O 1
ATOM 3651 N N . ALA A 1 497 ? -20.161 -4.763 34.010 1.00 92.19 497 ALA A N 1
ATOM 3652 C CA . ALA A 1 497 ? -20.173 -3.501 34.748 1.00 92.19 497 ALA A CA 1
ATOM 3653 C C . ALA A 1 497 ? -20.829 -2.372 33.935 1.00 92.19 497 ALA A C 1
ATOM 3655 O O . ALA A 1 497 ? -20.425 -2.072 32.810 1.00 92.19 497 ALA A O 1
ATOM 3656 N N . LEU A 1 498 ? -21.839 -1.719 34.515 1.00 95.31 498 LEU A N 1
ATOM 3657 C CA . LEU A 1 498 ? -22.538 -0.574 33.924 1.00 95.31 498 LEU A CA 1
ATOM 3658 C C . LEU A 1 498 ? -22.337 0.668 34.793 1.00 95.31 498 LEU A C 1
ATOM 3660 O O . LEU A 1 498 ? -22.858 0.746 35.908 1.00 95.31 498 LEU A O 1
ATOM 3664 N N . ASN A 1 499 ? -21.618 1.657 34.274 1.00 95.19 499 ASN A N 1
ATOM 3665 C CA . ASN A 1 499 ? -21.203 2.828 35.033 1.00 95.19 499 ASN A CA 1
ATOM 3666 C C . ASN A 1 499 ? -21.744 4.112 34.399 1.00 95.19 499 ASN A C 1
ATOM 3668 O O . ASN A 1 499 ? -21.427 4.445 33.260 1.00 95.19 499 ASN A O 1
ATOM 3672 N N . GLN A 1 500 ? -22.554 4.853 35.152 1.00 96.31 500 GLN A N 1
ATOM 3673 C CA . GLN A 1 500 ? -22.996 6.191 34.771 1.00 96.31 500 GLN A CA 1
ATOM 3674 C C . GLN A 1 500 ? -22.459 7.220 35.764 1.00 96.31 500 GLN A C 1
ATOM 3676 O O . GLN A 1 500 ? -22.770 7.164 36.960 1.00 96.31 500 GLN A O 1
ATOM 3681 N N . PHE A 1 501 ? -21.727 8.202 35.249 1.00 95.88 501 PHE A N 1
ATOM 3682 C CA . PHE A 1 501 ? -21.193 9.326 36.009 1.00 95.88 501 PHE A CA 1
ATOM 3683 C C . PHE A 1 501 ? -21.754 10.665 35.510 1.00 95.88 501 PHE A C 1
ATOM 3685 O O . PHE A 1 501 ? -22.343 10.762 34.433 1.00 95.88 501 PHE A O 1
ATOM 3692 N N . ASP A 1 502 ? -21.623 11.694 36.345 1.00 95.12 502 ASP A N 1
ATOM 3693 C CA . ASP A 1 502 ? -22.025 13.075 36.057 1.00 95.12 502 ASP A CA 1
ATOM 3694 C C . ASP A 1 502 ? -23.465 13.230 35.533 1.00 95.12 502 ASP A C 1
ATOM 3696 O O . ASP A 1 502 ? -24.412 12.690 36.114 1.00 95.12 502 ASP A O 1
ATOM 3700 N N . SER A 1 503 ? -23.659 14.035 34.486 1.00 94.44 503 SER A N 1
ATOM 3701 C CA . SER A 1 503 ? -24.957 14.293 33.850 1.00 94.44 503 SER A CA 1
ATOM 3702 C C . SER A 1 503 ? -25.210 13.430 32.612 1.00 94.44 503 SER A C 1
ATOM 3704 O O . SER A 1 503 ? -26.100 13.748 31.818 1.00 94.44 503 SER A O 1
ATOM 3706 N N . SER A 1 504 ? -24.432 12.361 32.451 1.00 97.62 504 SER A N 1
ATOM 3707 C CA . SER A 1 504 ? -24.488 11.481 31.293 1.00 97.62 504 SER A CA 1
ATOM 3708 C C . SER A 1 504 ? -25.735 10.599 31.320 1.00 97.62 504 SER A C 1
ATOM 3710 O O . SER A 1 504 ? -26.507 10.584 32.288 1.00 97.62 504 SER A O 1
ATOM 3712 N N . THR A 1 505 ? -25.957 9.869 30.233 1.00 97.94 505 THR A N 1
ATOM 3713 C CA . THR A 1 505 ? -27.078 8.941 30.094 1.00 97.94 505 THR A CA 1
ATOM 3714 C C . THR A 1 505 ? -26.579 7.564 29.680 1.00 97.94 505 THR A C 1
ATOM 3716 O O . THR A 1 505 ? -26.076 7.404 28.573 1.00 97.94 505 THR A O 1
ATOM 3719 N N . LEU A 1 506 ? -26.812 6.557 30.525 1.00 98.19 506 LEU A N 1
ATOM 3720 C CA . LEU A 1 506 ? -26.601 5.149 30.194 1.00 98.19 506 LEU A CA 1
ATOM 3721 C C . LEU A 1 506 ? -27.946 4.436 30.004 1.00 98.19 506 LEU A C 1
ATOM 3723 O O . LEU A 1 506 ? -28.715 4.215 30.946 1.00 98.19 506 LEU A O 1
ATOM 3727 N N . ASN A 1 507 ? -28.231 4.079 28.756 1.00 98.12 507 ASN A N 1
ATOM 3728 C CA . ASN A 1 507 ? -29.461 3.435 28.315 1.00 98.12 507 ASN A CA 1
ATOM 3729 C C . ASN A 1 507 ? -29.206 1.968 27.972 1.00 98.12 507 ASN A C 1
ATOM 3731 O O . ASN A 1 507 ? -28.295 1.645 27.217 1.00 98.12 507 ASN A O 1
ATOM 3735 N N . VAL A 1 508 ? -30.061 1.085 28.479 1.00 97.75 508 VAL A N 1
ATOM 3736 C CA . VAL A 1 508 ? -29.969 -0.362 28.286 1.00 97.75 508 VAL A CA 1
ATOM 3737 C C . VAL A 1 508 ? -31.292 -0.893 27.744 1.00 97.75 508 VAL A C 1
ATOM 3739 O O . VAL A 1 508 ? -32.378 -0.586 28.253 1.00 97.75 508 VAL A O 1
ATOM 3742 N N . THR A 1 509 ? -31.214 -1.704 26.691 1.00 95.06 509 THR A N 1
ATOM 3743 C CA . THR A 1 509 ? -32.397 -2.224 25.983 1.00 95.06 509 THR A CA 1
ATOM 3744 C C . THR A 1 509 ? -33.177 -3.247 26.817 1.00 95.06 509 THR A C 1
ATOM 3746 O O . THR A 1 509 ? -34.396 -3.377 26.702 1.00 95.06 509 THR A O 1
ATOM 3749 N N . GLN A 1 510 ? -32.486 -3.980 27.690 1.00 94.81 510 GLN A N 1
ATOM 3750 C CA . GLN A 1 510 ? -33.047 -5.036 28.533 1.00 94.81 510 GLN A CA 1
ATOM 3751 C C . GLN A 1 510 ? -33.961 -4.454 29.627 1.00 94.81 510 GLN A C 1
ATOM 3753 O O . GLN A 1 510 ? -33.900 -3.273 29.956 1.00 94.81 510 GLN A O 1
ATOM 3758 N N . ALA A 1 511 ? -34.850 -5.274 30.203 1.00 91.44 511 ALA A N 1
ATOM 3759 C CA . ALA A 1 511 ? -35.881 -4.762 31.119 1.00 91.44 511 ALA A CA 1
ATOM 3760 C C . ALA A 1 511 ? -35.441 -4.598 32.582 1.00 91.44 511 ALA A C 1
ATOM 3762 O O . ALA A 1 511 ? -36.120 -3.923 33.359 1.00 91.44 511 ALA A O 1
ATOM 3763 N N . SER A 1 512 ? -34.360 -5.271 32.970 1.00 93.06 512 SER A N 1
ATOM 3764 C CA . SER A 1 512 ? -33.790 -5.291 34.318 1.00 93.06 512 SER A CA 1
ATOM 3765 C C . SER A 1 512 ? -32.407 -5.944 34.281 1.00 93.06 512 SER A C 1
ATOM 3767 O O . SER A 1 512 ? -32.074 -6.624 33.308 1.00 93.06 512 SER A O 1
ATOM 3769 N N . THR A 1 513 ? -31.641 -5.831 35.368 1.00 91.88 513 THR A N 1
ATOM 3770 C CA . THR A 1 513 ? -30.374 -6.562 35.545 1.00 91.88 513 THR A CA 1
ATOM 3771 C C . THR A 1 513 ? -30.554 -8.080 35.484 1.00 91.88 513 THR A C 1
ATOM 3773 O O . THR A 1 513 ? -29.736 -8.769 34.890 1.00 91.88 513 THR A O 1
ATOM 3776 N N . ALA A 1 514 ? -31.657 -8.613 36.022 1.00 91.62 514 ALA A N 1
ATOM 3777 C CA . ALA A 1 514 ? -31.962 -10.043 35.955 1.00 91.62 514 ALA A CA 1
ATOM 3778 C C . ALA A 1 514 ? -32.247 -10.515 34.520 1.00 91.62 514 ALA A C 1
ATOM 3780 O O . ALA A 1 514 ? -31.823 -11.600 34.134 1.00 91.62 514 ALA A O 1
ATOM 3781 N N . ASN A 1 515 ? -32.944 -9.700 33.720 1.00 92.88 515 ASN A N 1
ATOM 3782 C CA . ASN A 1 515 ? -33.171 -10.012 32.309 1.00 92.88 515 ASN A CA 1
ATOM 3783 C C . ASN A 1 515 ? -31.880 -9.902 31.497 1.00 92.88 515 ASN A C 1
ATOM 3785 O O . ASN A 1 515 ? -31.667 -10.711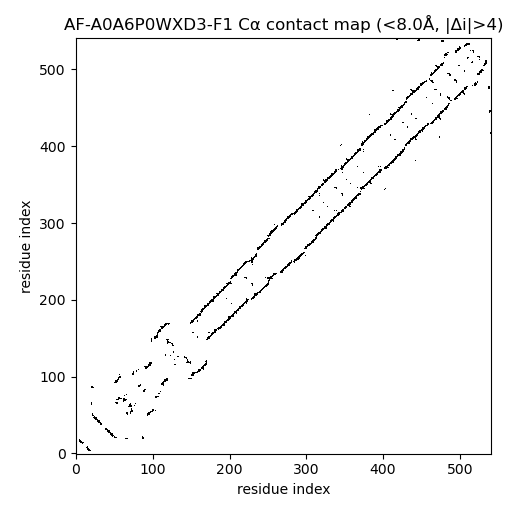 30.602 1.00 92.88 515 ASN A O 1
ATOM 3789 N N . LEU A 1 516 ? -31.036 -8.919 31.815 1.00 93.81 516 LEU A N 1
ATOM 3790 C CA . LEU A 1 516 ? -29.731 -8.754 31.191 1.00 93.81 516 LEU A CA 1
ATOM 3791 C C . LEU A 1 516 ? -28.821 -9.957 31.475 1.00 93.81 516 LEU A C 1
ATOM 3793 O O . LEU A 1 516 ? -28.314 -10.558 30.536 1.00 93.81 516 LEU A O 1
ATOM 3797 N N . SER A 1 517 ? -28.719 -10.367 32.738 1.00 91.56 517 SER A N 1
ATOM 3798 C CA . SER A 1 517 ? -28.011 -11.581 33.164 1.00 91.56 517 SER A CA 1
ATOM 3799 C C . SER A 1 517 ? -2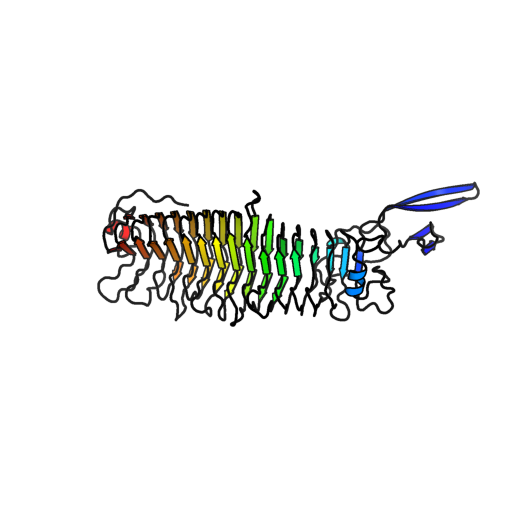8.528 -12.831 32.443 1.00 91.56 517 SER A C 1
ATOM 3801 O O . SER A 1 517 ? -27.762 -13.581 31.850 1.00 91.56 517 SER A O 1
ATOM 3803 N N . ALA A 1 518 ? -29.850 -13.033 32.409 1.00 92.44 518 ALA A N 1
ATOM 3804 C CA . ALA A 1 518 ? -30.447 -14.209 31.775 1.00 92.44 518 ALA A CA 1
ATOM 3805 C C . ALA A 1 518 ? -30.209 -14.285 30.256 1.00 92.44 518 ALA A C 1
ATOM 3807 O O . ALA A 1 518 ? -30.187 -15.383 29.705 1.00 92.44 518 ALA A O 1
ATOM 3808 N N . LEU A 1 519 ? -30.065 -13.141 29.580 1.00 94.38 519 LEU A N 1
ATOM 3809 C CA . LEU A 1 519 ? -29.755 -13.081 28.151 1.00 94.38 519 LEU A CA 1
ATOM 3810 C C . LEU A 1 519 ? -28.262 -13.232 27.849 1.00 94.38 519 LEU A C 1
ATOM 3812 O O . LEU A 1 519 ? -27.933 -13.421 26.687 1.00 94.38 519 LEU A O 1
ATOM 3816 N N . ASN A 1 520 ? -27.387 -13.156 28.851 1.00 93.44 520 ASN A N 1
ATOM 3817 C CA . ASN A 1 520 ? -25.935 -13.270 28.711 1.00 93.44 520 ASN A CA 1
ATOM 3818 C C . ASN A 1 520 ? -25.441 -14.364 29.662 1.00 93.44 520 ASN A C 1
ATOM 3820 O O . ASN A 1 520 ? -24.818 -14.088 30.675 1.00 93.44 520 ASN A O 1
ATOM 3824 N N . ASN A 1 521 ? -25.895 -15.597 29.424 1.00 91.38 521 ASN A N 1
ATOM 3825 C CA . ASN A 1 521 ? -25.435 -16.824 30.088 1.00 91.38 521 ASN A CA 1
ATOM 3826 C C . ASN A 1 521 ? -25.390 -16.827 31.629 1.00 91.38 521 ASN A C 1
ATOM 3828 O O . ASN A 1 521 ? -24.723 -17.653 32.245 1.00 91.38 521 ASN A O 1
ATOM 3832 N N . GLY A 1 522 ? -26.197 -15.986 32.278 1.00 87.25 522 GLY A N 1
ATOM 3833 C CA . GLY A 1 522 ? -26.229 -15.880 33.735 1.00 87.25 522 GLY A CA 1
ATOM 3834 C C . GLY A 1 522 ? -25.144 -14.976 34.317 1.00 87.25 522 GLY A C 1
ATOM 3835 O O . GLY A 1 522 ? -24.981 -14.979 35.538 1.00 87.25 522 GLY A O 1
ATOM 3836 N N . ASN A 1 523 ? -24.469 -14.178 33.484 1.00 86.88 523 ASN A N 1
ATOM 3837 C CA . ASN A 1 523 ? -23.485 -13.183 33.892 1.00 86.88 523 ASN A CA 1
ATOM 3838 C C . ASN A 1 523 ? -24.026 -12.285 35.007 1.00 86.88 523 ASN A C 1
ATOM 3840 O O . ASN A 1 523 ? -25.174 -11.822 34.979 1.00 86.88 523 ASN A O 1
ATOM 3844 N N . THR A 1 524 ? -23.200 -12.046 36.012 1.00 90.38 524 THR A N 1
ATOM 3845 C CA . THR A 1 524 ? -23.471 -11.111 37.099 1.00 90.38 524 THR A CA 1
ATOM 3846 C C . THR A 1 524 ? -23.410 -9.673 36.580 1.00 90.38 524 THR A C 1
ATOM 3848 O O . THR A 1 524 ? -22.609 -9.346 35.711 1.00 90.38 524 THR A O 1
ATOM 3851 N N . VAL A 1 525 ? -24.308 -8.812 37.074 1.00 90.44 525 VAL A N 1
ATOM 3852 C CA . VAL A 1 525 ? -24.467 -7.439 36.566 1.00 90.44 525 VAL A CA 1
ATOM 3853 C C . VAL A 1 525 ? -24.306 -6.427 37.690 1.00 90.44 525 VAL A C 1
ATOM 3855 O O . VAL A 1 525 ? -25.078 -6.442 38.656 1.00 90.44 525 VAL A O 1
ATOM 3858 N N . GLY A 1 526 ? -23.362 -5.518 37.487 1.00 89.94 526 GLY A N 1
ATOM 3859 C CA . GLY A 1 526 ? -23.030 -4.386 38.333 1.00 89.94 526 GLY A CA 1
ATOM 3860 C C . GLY A 1 526 ? -23.580 -3.080 37.826 1.00 89.94 526 GLY A C 1
ATOM 3861 O O . GLY A 1 526 ? -23.633 -2.848 36.619 1.00 89.94 526 GLY A O 1
ATOM 3862 N N . ILE A 1 527 ? -23.990 -2.214 38.751 1.00 91.62 527 ILE A N 1
ATOM 3863 C CA . ILE A 1 527 ? -24.417 -0.857 38.413 1.00 91.62 527 ILE A CA 1
ATOM 3864 C C . ILE A 1 527 ? -23.776 0.147 39.361 1.00 91.62 527 ILE A C 1
ATOM 3866 O O . ILE A 1 527 ? -24.038 0.129 40.567 1.00 91.62 527 ILE A O 1
ATOM 3870 N N . THR A 1 528 ? -23.063 1.105 38.776 1.00 92.69 528 THR A N 1
ATOM 3871 C CA . THR A 1 528 ? -22.660 2.350 39.427 1.00 92.69 528 THR A CA 1
ATOM 3872 C C . THR A 1 528 ? -23.453 3.510 38.829 1.00 92.69 528 THR A C 1
ATOM 3874 O O . THR A 1 528 ? -23.490 3.692 37.616 1.00 92.69 528 THR A O 1
ATOM 3877 N N . GLY A 1 529 ? -24.103 4.314 39.676 1.00 92.12 529 GLY A N 1
ATOM 3878 C CA . GLY A 1 529 ? -24.920 5.446 39.228 1.00 92.12 529 GLY A CA 1
ATOM 3879 C C . GLY A 1 529 ? -26.366 5.063 38.898 1.00 92.12 529 GLY A C 1
ATOM 3880 O O . GLY A 1 529 ? -26.992 4.283 39.618 1.00 92.12 529 GLY A O 1
ATOM 3881 N N . SER A 1 530 ? -26.935 5.677 37.860 1.00 93.81 530 SER A N 1
ATOM 3882 C CA . SER A 1 530 ? -28.302 5.406 37.386 1.00 93.81 530 SER A CA 1
ATOM 3883 C C . SER A 1 530 ? -28.252 4.786 35.995 1.00 93.81 530 SER A C 1
ATOM 3885 O O . SER A 1 530 ? -27.476 5.234 35.173 1.00 93.81 530 SER A O 1
ATOM 3887 N N . VAL A 1 531 ? -29.076 3.771 35.725 1.00 95.00 531 VAL A N 1
ATOM 3888 C CA . VAL A 1 531 ? -29.171 3.127 34.403 1.00 95.00 531 VAL A CA 1
ATOM 3889 C C . VAL A 1 531 ? -30.631 3.082 33.973 1.00 95.00 531 VAL A C 1
ATOM 3891 O O . VAL A 1 531 ? -31.504 2.664 34.743 1.00 95.00 531 VAL A O 1
ATOM 3894 N N . ASN A 1 532 ? -30.904 3.489 32.735 1.00 96.81 532 ASN A N 1
ATOM 3895 C CA . ASN A 1 532 ? -32.244 3.483 32.160 1.00 96.81 532 ASN A CA 1
ATOM 3896 C C . ASN A 1 532 ? -32.496 2.177 31.405 1.00 96.81 532 ASN A C 1
ATOM 3898 O O . ASN A 1 532 ? -31.986 1.974 30.310 1.00 96.81 532 ASN A O 1
ATOM 3902 N N . PHE A 1 533 ? -33.334 1.307 31.959 1.00 96.94 533 PHE A N 1
ATOM 3903 C CA . PHE A 1 533 ? -33.749 0.062 31.305 1.00 96.94 533 PHE A CA 1
ATOM 3904 C C . PHE A 1 533 ? -34.954 0.265 30.368 1.00 96.94 533 PHE A C 1
ATOM 3906 O O . PHE A 1 533 ? -35.654 1.280 30.444 1.00 96.94 533 PHE A O 1
ATOM 3913 N N . ASN A 1 534 ? -35.254 -0.747 29.546 1.00 95.00 534 ASN A N 1
ATOM 3914 C CA . ASN A 1 534 ? -36.370 -0.789 28.586 1.00 95.00 534 ASN A CA 1
ATOM 3915 C C . ASN A 1 534 ? -36.316 0.293 27.495 1.00 95.00 534 ASN A C 1
ATOM 3917 O O . ASN A 1 534 ? -37.362 0.786 27.060 1.00 95.00 534 ASN A O 1
ATOM 3921 N N . GLN A 1 535 ? -35.119 0.692 27.075 1.00 96.81 535 GLN A N 1
ATOM 3922 C CA . GLN A 1 535 ? -34.963 1.640 25.970 1.00 96.81 535 GLN A CA 1
ATOM 3923 C C . GLN A 1 535 ? -35.097 0.934 24.609 1.00 96.81 535 GLN A C 1
ATOM 3925 O O . GLN A 1 535 ? -34.955 -0.289 24.543 1.00 96.81 535 GLN A O 1
ATOM 3930 N N . PRO A 1 536 ? -35.406 1.658 23.515 1.00 95.06 536 PRO A N 1
ATOM 3931 C CA . PRO A 1 536 ? -35.322 1.107 22.164 1.00 95.06 536 PRO A CA 1
ATOM 3932 C C . PRO A 1 536 ? -33.925 0.550 21.874 1.00 95.06 536 PRO A C 1
ATOM 3934 O O . PRO A 1 536 ? -32.940 1.014 22.448 1.00 95.06 536 PRO A O 1
ATOM 3937 N N . ALA A 1 537 ? -33.840 -0.434 20.978 1.00 92.25 537 ALA A N 1
ATOM 3938 C CA . ALA A 1 537 ? -32.546 -0.942 20.542 1.00 92.25 537 ALA A CA 1
ATOM 3939 C C . ALA A 1 537 ? -31.746 0.182 19.856 1.00 92.25 537 ALA A C 1
ATOM 3941 O O . ALA A 1 537 ? -32.347 0.958 19.098 1.00 92.25 537 ALA A O 1
ATOM 3942 N N . PRO A 1 538 ? -30.428 0.280 20.112 1.00 93.94 538 PRO A N 1
ATOM 3943 C CA . PRO A 1 538 ? -29.567 1.153 19.332 1.00 93.94 538 PRO A CA 1
ATOM 3944 C C . PRO A 1 538 ? -29.632 0.758 17.846 1.00 93.94 538 PRO A C 1
ATOM 3946 O O . PRO A 1 538 ? -29.917 -0.403 17.532 1.00 93.94 538 PRO A O 1
ATOM 3949 N N . PRO A 1 539 ? -29.409 1.705 16.918 1.00 91.38 539 PRO A N 1
ATOM 3950 C CA . PRO A 1 539 ? -29.210 1.355 15.517 1.00 91.38 539 PRO A CA 1
ATOM 3951 C C . PRO A 1 539 ? -28.027 0.385 15.396 1.00 91.38 539 PRO A C 1
ATOM 3953 O O . PRO A 1 539 ? -27.036 0.526 16.110 1.00 91.38 539 PRO A O 1
ATOM 3956 N N . THR A 1 540 ? -28.146 -0.601 14.512 1.00 86.62 540 THR A N 1
ATOM 3957 C CA . THR A 1 540 ? -27.032 -1.467 14.114 1.00 86.62 540 THR A CA 1
ATOM 3958 C C . THR A 1 540 ? -26.381 -0.903 12.845 1.00 86.62 540 THR A C 1
ATOM 3960 O O . THR A 1 540 ? -27.129 -0.346 12.034 1.00 86.62 540 THR A O 1
ATOM 3963 N N . PRO A 1 541 ? -25.048 -1.036 12.693 1.00 88.12 541 PRO A N 1
ATOM 3964 C CA . PRO A 1 541 ? -24.292 -0.723 11.478 1.00 88.12 541 PRO A CA 1
ATOM 3965 C C . PRO A 1 541 ? -24.942 -1.163 10.165 1.00 88.12 541 PRO A C 1
ATOM 3967 O O . PRO A 1 541 ? -25.590 -2.240 10.150 1.00 88.12 541 PRO A O 1
#

Secondary structure (DSSP, 8-state):
--TTSEEEE-TTS-EEE-PPTT--EEEEEEEEEEETTEEEEEEEEEEE---EEEE-TT-TT--S--SSSS-BSSHHHHHHH-S-SSSS--TT-EEEE---SS-EES-EEPPTT-EEEETT--SS-HHHHTT----TT--SPPPP-SSPPPEEEETTS-SEE--TT-EEES-EEEEESS-SEEEEEEEEEEEES--EEEESS-SEEEEEEEEEEEEEEEEEEE-SSTT--SEEEEEEESEEEEEEEEEESBSS-SEEEEE-SPP-SS--EEEEEEEEE--B-TTT---SEEEEE-TT-EEEEEEES-EEE--TT--EEEEEEE-TT-EEEEEEES-EEE-TTSTT-EEEEEEE-TT-EEEEEEES-EEES-SS-SEEEEE-TT-EEEEEEES-EEE---TT--S-SEEEEEETT-EEEEEEES-EEE-SSS-SEEEEEESTT-EEEEEEES-EE-S--SSTT--SEEEEE-TT-EEEEEEES-B-----SSS---SEEEEE-TT-EEEESSSSHHHHHHHTTT--EEEES--B-SPPPPPP-

Nearest PDB structures (foldseek):
  8ikx-assembly1_A  TM=3.081E-01  e=1.453E-02  Arabidopsis thaliana
  4mxn-assembly3_C  TM=4.610E-01  e=9.942E-01  Parabacteroides merdae ATCC 43184
  4mxn-assembly4_D  TM=4.615E-01  e=1.497E+00  Parabacteroides merdae ATCC 43184

pLDDT: mean 90.93, std 11.21, range [38.22, 98.94]

Foldseek 3Di:
DPPPFFPDQDPVRDTHGDDQQLDWFKDKDKDWDDDPVGIDIDMDMDTHDAHEFEEALQLPPAPCSRDPNRHHNALVSLQVQCPCPDSGNYAQHEYEYELYPDAGEAAHEHYHQYEYEYQLFDDDAPCVVSVHDDDPPPPDGDDHHNDQAHEFEYQPEERYEDAANYHYARHEYEHYLYEPYEYECYENYHYENYEYEQYNAEPYAYEAYEEEEYEHYEYENFHDDAPGENAHYEAAAYEYEDYNYEYYQTEAEPHAYHDADAAPVHAGEYEYAQYEYYRYDLPHYEEPYEHEFDAAEEYEYHYYHYEAADANAYAEPDEYEYEHAYEYEEAHEPYEAACQHHPAHEHEEYEYEYAYEYEEEYEHYEYEQGQAAPAYYEYEDAYEYAYEHENYEHYNPHPNRDYEPHEYEAYAAYEYEYEAEHYEAANQAAANYEAEYDYHEYEYAYEYAQYEHDDEHPDPQHANYEHEYEDNYEYEYEYANAHFHYDPPDPDHWNYEYYYYDNYAAEYQAADQCRRCVRHVNTGYHYHDDHHYNDDHGDHD

Radius of gyration: 31.03 Å; Cα contacts (8 Å, |Δi|>4): 1822; chains: 1; bounding box: 70×36×119 Å

Mean predicted aligned error: 6.84 Å

Solvent-accessible surface area (backbone atoms only — not comparable to full-atom values): 24383 Å² total; per-residue (Å²): 124,79,88,78,37,67,77,45,80,47,96,88,72,52,67,44,77,50,76,63,59,58,61,66,45,80,48,70,51,76,50,72,56,74,59,101,88,50,72,51,76,51,76,48,77,51,73,42,69,86,55,65,37,27,36,27,65,60,54,82,86,43,82,54,61,23,28,92,89,22,24,12,53,41,41,59,57,43,52,74,41,55,70,54,59,83,49,32,52,38,66,55,32,38,33,38,34,44,40,49,78,57,72,43,62,67,23,47,66,55,48,39,37,22,34,41,38,21,22,19,26,83,82,91,46,50,46,67,79,70,72,51,80,81,60,101,75,65,86,72,80,78,70,80,54,58,53,57,53,16,37,34,21,4,85,83,33,37,21,33,38,55,34,32,40,24,34,40,32,9,28,32,30,36,52,14,51,22,22,28,32,34,36,64,74,27,35,49,34,41,38,32,41,42,38,29,33,44,14,44,29,18,28,31,37,38,38,39,37,32,27,43,37,43,31,56,27,35,35,32,34,10,22,83,58,85,96,12,19,30,33,34,37,34,34,70,33,42,62,27,41,39,33,48,31,40,37,28,47,18,24,18,24,37,33,37,37,43,27,72,42,72,56,85,85,65,78,16,34,40,42,39,28,41,36,36,36,37,47,31,30,70,85,54,17,32,24,43,29,37,38,37,27,24,49,43,12,52,35,36,39,39,40,34,51,24,42,31,46,38,26,56,41,20,45,22,44,33,38,39,39,32,24,44,51,6,38,38,41,39,37,41,27,56,24,39,35,38,24,70,56,12,74,69,16,30,35,37,38,37,39,34,20,48,49,11,40,35,42,38,38,41,34,45,28,43,37,33,20,18,16,14,31,35,34,33,43,37,31,28,45,45,8,33,37,35,32,39,42,28,50,28,41,36,36,20,76,29,98,74,30,78,28,28,35,34,36,41,37,35,31,27,58,16,38,39,26,29,32,41,34,46,30,41,29,29,19,44,43,34,30,30,36,37,40,38,20,34,51,56,53,18,36,33,24,34,37,41,29,46,31,37,37,79,43,55,23,67,42,85,77,35,24,17,28,37,40,40,14,22,45,49,7,37,29,32,42,32,72,38,57,26,39,47,34,32,26,70,90,60,100,82,52,21,16,33,35,39,37,29,37,85,71,28,39,34,35,28,33,44,77,42,64,70,53,38,16,63,38,19,79,61,31,45,70,38,77,43,76,63,73,44,56,60,40,77,73,50,68,73,104